Protein AF-A0A969GJS5-F1 (afdb_monomer_lite)

Foldseek 3Di:
DEEPPPDDDPDVVVCVVCVNVVVVDDDDYHNDPLVVLVVCVVVVEAEEEEDLDPPAAALVPDPLDDHYDYDFAAPPPTDDPSRCVSHPGYHYHDDDDDDSDDHRVVRVVVSVVSSVVNHDDDPPPPDDPDDDDDDDDDDDDDDDDDDDDDDDDDDDDDDDDDDDPDDDDDPPDQDKDKDFDCQPVQRKIKIKHALSHPCQLVVLVVQCVLQVLQPDLQRAQSCCSNPPLNQQVKIKMWMDHDPGTFWIWIWFWFAWDFDPDDPDGDIATETETEMDTNDPVDPFDDCVNQQVVCVSVVNHRYHYDYLPDDFAFDWDWDDDPQKTKTQDHLVVLVVVQVQCCQQAVDDSSNGHRSRCSGPSVRFLDWMFMDGPRDGFKIWTKGKGAAHPDDPDCCCVLQVRRIAIEGEDIGGDPVCPPVCVVLVSVLVSLVSCVVRSGQKYKYKDFPQAQVVQLSQQFAQQKKFQDKAFQPPVDDDLQPNDRGIITITIHRSQAPSRPDHDPGGDAAAVVVPPQAAEQDDQLPGGHLPDQGQKYWYWHQLHLSVCCVPPVPSSNSRSVSVSVVCVRAGHQDASHWMFRGKYDHVSIIITMTGGHDPVVSCNSSHGPVD

Structure (mmCIF, N/CA/C/O backbone):
data_AF-A0A969GJS5-F1
#
_entry.id   AF-A0A969GJS5-F1
#
loop_
_atom_site.group_PDB
_atom_site.id
_atom_site.type_symbol
_atom_site.label_atom_id
_atom_site.label_alt_id
_atom_site.label_comp_id
_atom_site.label_asym_id
_atom_site.label_entity_id
_atom_site.label_seq_id
_atom_site.pdbx_PDB_ins_code
_atom_site.Cartn_x
_atom_site.Cartn_y
_atom_site.Cartn_z
_atom_site.occupancy
_atom_site.B_iso_or_equiv
_atom_site.auth_seq_id
_atom_site.auth_comp_id
_atom_site.auth_asym_id
_atom_site.auth_atom_id
_atom_site.pdbx_PDB_model_num
ATOM 1 N N . ILE A 1 1 ? 12.113 32.708 6.832 1.00 86.69 1 ILE A N 1
ATOM 2 C CA . ILE A 1 1 ? 10.934 33.582 7.060 1.00 86.69 1 ILE A CA 1
ATOM 3 C C . ILE A 1 1 ? 9.956 33.329 5.920 1.00 86.69 1 ILE A C 1
ATOM 5 O O . ILE A 1 1 ? 10.401 33.331 4.779 1.00 86.69 1 ILE A O 1
ATOM 9 N N . ILE A 1 2 ? 8.679 33.061 6.202 1.00 88.62 2 ILE A N 1
ATOM 10 C CA . ILE A 1 2 ? 7.650 32.772 5.185 1.00 88.62 2 ILE A CA 1
ATOM 11 C C . ILE A 1 2 ? 6.368 33.583 5.458 1.00 88.62 2 ILE A C 1
ATOM 13 O O . ILE A 1 2 ? 6.022 33.774 6.625 1.00 88.62 2 ILE A O 1
ATOM 17 N N . PRO A 1 3 ? 5.645 34.082 4.437 1.00 82.00 3 PRO A N 1
ATOM 18 C CA . PRO A 1 3 ? 4.423 34.846 4.668 1.00 82.00 3 PRO A CA 1
ATOM 19 C C . PRO A 1 3 ? 3.249 33.951 5.101 1.00 82.00 3 PRO A C 1
ATOM 21 O O . PRO A 1 3 ? 3.135 32.813 4.664 1.00 82.00 3 PRO A O 1
ATOM 24 N N . SER A 1 4 ? 2.331 34.470 5.920 1.00 75.31 4 SER A N 1
ATOM 25 C CA . SER A 1 4 ? 1.159 33.723 6.417 1.00 75.31 4 SER A CA 1
ATOM 26 C C . SER A 1 4 ? 0.015 33.591 5.404 1.00 75.31 4 SER A C 1
ATOM 28 O O . SER A 1 4 ? -0.942 32.857 5.637 1.00 75.31 4 SER A O 1
ATOM 30 N N . ARG A 1 5 ? 0.084 34.306 4.273 1.00 69.19 5 ARG A N 1
ATOM 31 C CA . ARG A 1 5 ? -0.891 34.247 3.174 1.00 69.19 5 ARG A CA 1
ATOM 32 C C . ARG A 1 5 ? -0.167 33.994 1.859 1.00 69.19 5 ARG A C 1
ATOM 34 O O . ARG A 1 5 ? 0.860 34.618 1.608 1.00 69.19 5 ARG A O 1
ATOM 41 N N . ARG A 1 6 ? -0.767 33.174 0.985 1.00 62.84 6 ARG A N 1
ATOM 42 C CA . ARG A 1 6 ? -0.237 32.846 -0.357 1.00 62.84 6 ARG A CA 1
ATOM 43 C C . ARG A 1 6 ? 1.160 32.198 -0.328 1.00 62.84 6 ARG A C 1
ATOM 45 O O . ARG A 1 6 ? 1.934 32.377 -1.261 1.00 62.84 6 ARG A O 1
ATOM 52 N N . ALA A 1 7 ? 1.459 31.437 0.725 1.00 66.31 7 ALA A N 1
ATOM 53 C CA . ALA A 1 7 ? 2.639 30.583 0.827 1.00 66.31 7 ALA A CA 1
ATOM 54 C C . ALA A 1 7 ? 2.250 29.206 1.368 1.00 66.31 7 ALA A C 1
ATOM 56 O O . ALA A 1 7 ? 1.228 29.066 2.042 1.00 66.31 7 ALA A O 1
ATOM 57 N N . ALA A 1 8 ? 3.073 28.201 1.077 1.00 68.00 8 ALA A N 1
ATOM 58 C CA . ALA A 1 8 ? 2.946 26.894 1.702 1.00 68.00 8 ALA A CA 1
ATOM 59 C C . ALA A 1 8 ? 3.331 26.993 3.188 1.00 68.00 8 ALA A C 1
ATOM 61 O O . ALA A 1 8 ? 4.379 27.544 3.529 1.00 68.00 8 ALA A O 1
ATOM 62 N N . HIS A 1 9 ? 2.483 26.463 4.070 1.00 77.00 9 HIS A N 1
ATOM 63 C CA . HIS A 1 9 ? 2.833 26.277 5.478 1.00 77.00 9 HIS A CA 1
ATOM 64 C C . HIS A 1 9 ? 3.824 25.116 5.631 1.00 77.00 9 HIS A C 1
ATOM 66 O O . HIS A 1 9 ? 4.027 24.333 4.702 1.00 77.00 9 HIS A O 1
ATOM 72 N N . ILE A 1 10 ? 4.420 24.976 6.819 1.00 76.50 10 ILE A N 1
ATOM 73 C CA . ILE A 1 10 ? 5.172 23.765 7.162 1.00 76.50 10 ILE A CA 1
ATOM 74 C C . ILE A 1 10 ? 4.164 22.624 7.304 1.00 76.50 10 ILE A C 1
ATOM 76 O O . ILE A 1 10 ? 3.509 22.483 8.332 1.00 76.50 10 ILE A O 1
ATOM 80 N N . THR A 1 11 ? 3.994 21.860 6.232 1.00 78.75 11 THR A N 1
ATOM 81 C CA . THR A 1 11 ? 3.144 20.669 6.184 1.00 78.75 11 THR A CA 1
ATOM 82 C C . THR A 1 11 ? 4.004 19.407 6.277 1.00 78.75 11 THR A C 1
ATOM 84 O O . THR A 1 11 ? 5.219 19.474 6.061 1.00 78.75 11 THR A O 1
ATOM 87 N N . PRO A 1 12 ? 3.410 18.228 6.520 1.00 68.00 12 PRO A N 1
ATOM 88 C CA . PRO A 1 12 ? 4.128 16.959 6.418 1.00 68.00 12 PRO A CA 1
ATOM 89 C C . PRO A 1 12 ? 4.813 16.761 5.056 1.00 68.00 12 PRO A C 1
ATOM 91 O O . PRO A 1 12 ? 5.912 16.219 5.002 1.00 68.00 12 PRO A O 1
ATOM 94 N N . ALA A 1 13 ? 4.236 17.281 3.964 1.00 62.41 13 ALA A N 1
ATOM 95 C CA . ALA A 1 13 ? 4.875 17.281 2.646 1.00 62.41 13 ALA A CA 1
ATOM 96 C C . ALA A 1 13 ? 6.164 18.121 2.617 1.00 62.41 13 ALA A C 1
ATOM 98 O O . ALA A 1 13 ? 7.160 17.675 2.055 1.00 62.41 13 ALA A O 1
ATOM 99 N N . VAL A 1 14 ? 6.177 19.294 3.264 1.00 74.00 14 VAL A N 1
ATOM 100 C CA . VAL A 1 14 ? 7.395 20.105 3.440 1.00 74.00 14 VAL A CA 1
ATOM 101 C C . VAL A 1 14 ? 8.403 19.381 4.334 1.00 74.00 14 VAL A C 1
ATOM 103 O O . VAL A 1 14 ? 9.586 19.362 4.010 1.00 74.00 14 VAL A O 1
ATOM 106 N N . SER A 1 15 ? 7.954 18.729 5.412 1.00 73.44 15 SER A N 1
ATOM 107 C CA . SER A 1 15 ? 8.831 17.943 6.293 1.00 73.44 15 SER A CA 1
ATOM 108 C C . SER A 1 15 ? 9.490 16.774 5.546 1.00 73.44 15 SER A C 1
ATOM 110 O O . SER A 1 15 ? 10.717 16.648 5.562 1.00 73.44 15 SER A O 1
ATOM 112 N N . ASN A 1 16 ? 8.712 16.010 4.774 1.00 62.38 16 ASN A N 1
ATOM 113 C CA . ASN A 1 16 ? 9.202 14.910 3.944 1.00 62.38 16 ASN A CA 1
ATOM 114 C C . ASN A 1 16 ? 10.132 15.396 2.818 1.00 62.38 16 ASN A C 1
ATOM 116 O O . ASN A 1 16 ? 11.232 14.873 2.662 1.00 62.38 16 ASN A O 1
ATOM 120 N N . ALA A 1 17 ? 9.736 16.440 2.079 1.00 65.94 17 ALA A N 1
ATOM 121 C CA . ALA A 1 17 ? 10.561 17.037 1.025 1.00 65.94 17 ALA A CA 1
ATOM 122 C C . ALA A 1 17 ? 11.869 17.637 1.569 1.00 65.94 17 ALA A C 1
ATOM 124 O O . ALA A 1 17 ? 12.875 17.664 0.867 1.00 65.94 17 ALA A O 1
ATOM 125 N N . SER A 1 18 ? 11.876 18.085 2.829 1.00 70.56 18 SER A N 1
ATOM 126 C CA . SER A 1 18 ? 13.068 18.613 3.497 1.00 70.56 18 SER A CA 1
ATOM 127 C C . SER A 1 18 ? 14.029 17.534 4.008 1.00 70.56 18 SER A C 1
ATOM 129 O O . SER A 1 18 ? 15.086 17.882 4.531 1.00 70.56 18 SER A O 1
ATOM 131 N N . ALA A 1 19 ? 13.672 16.246 3.911 1.00 74.25 19 ALA A N 1
ATOM 132 C CA . ALA A 1 19 ? 14.436 15.129 4.476 1.00 74.25 19 ALA A CA 1
ATOM 133 C C . ALA A 1 19 ? 14.822 15.344 5.960 1.00 74.25 19 ALA A C 1
ATOM 135 O O . ALA A 1 19 ? 15.916 14.979 6.392 1.00 74.25 19 ALA A O 1
ATOM 136 N N . GLY A 1 20 ? 13.929 15.971 6.738 1.00 70.06 20 GLY A N 1
ATOM 137 C CA . GLY A 1 20 ? 14.142 16.298 8.153 1.00 70.06 20 GLY A CA 1
ATOM 138 C C . GLY A 1 20 ? 14.874 17.618 8.423 1.00 70.06 20 GLY A C 1
ATOM 139 O O . GLY A 1 20 ? 15.024 17.995 9.582 1.00 70.06 20 GLY A O 1
ATOM 140 N N . ALA A 1 21 ? 15.295 18.369 7.397 1.00 71.88 21 ALA A N 1
ATOM 141 C CA . ALA A 1 21 ? 15.958 19.661 7.592 1.00 71.88 21 ALA A CA 1
ATOM 142 C C . ALA A 1 21 ? 15.060 20.691 8.299 1.00 71.88 21 ALA A C 1
ATOM 144 O O . ALA A 1 21 ? 15.570 21.542 9.026 1.00 71.88 21 ALA A O 1
ATOM 145 N N . VAL A 1 22 ? 13.734 20.603 8.134 1.00 82.25 22 VAL A N 1
ATOM 146 C CA . VAL A 1 22 ? 12.790 21.529 8.780 1.00 82.25 22 VAL A CA 1
ATOM 147 C C . VAL A 1 22 ? 12.840 21.474 10.313 1.00 82.25 22 VAL A C 1
ATOM 149 O O . VAL A 1 22 ? 12.631 22.499 10.951 1.00 82.25 22 VAL A O 1
ATOM 152 N N . GLU A 1 23 ? 13.214 20.332 10.900 1.00 77.81 23 GLU A N 1
ATOM 153 C CA . GLU A 1 23 ? 13.350 20.148 12.357 1.00 77.81 23 GLU A CA 1
ATOM 154 C C . GLU A 1 23 ? 14.578 20.869 12.940 1.00 77.81 23 GLU A C 1
ATOM 156 O O . GLU A 1 23 ? 14.708 21.052 14.150 1.00 77.81 23 GLU A O 1
ATOM 161 N N . HIS A 1 24 ? 15.504 21.279 12.072 1.00 77.69 24 HIS A N 1
ATOM 162 C CA . HIS A 1 24 ? 16.757 21.936 12.437 1.00 77.69 24 HIS A CA 1
ATOM 163 C C . HIS A 1 24 ? 16.805 23.407 12.003 1.00 77.69 24 HIS A C 1
ATOM 165 O O . HIS A 1 24 ? 17.792 24.095 12.269 1.00 77.69 24 HIS A O 1
ATOM 171 N N . LEU A 1 25 ? 15.758 23.897 11.331 1.00 81.00 25 LEU A N 1
ATOM 172 C CA . LEU A 1 25 ? 15.673 25.259 10.818 1.00 81.00 25 LEU A CA 1
ATOM 173 C C . LEU A 1 25 ? 14.728 26.108 11.669 1.00 81.00 25 LEU A C 1
ATOM 175 O O . LEU A 1 25 ? 13.612 25.711 11.992 1.00 81.00 25 LEU A O 1
ATOM 179 N N . LEU A 1 26 ? 15.149 27.336 11.968 1.00 83.81 26 LEU A N 1
ATOM 180 C CA . LEU A 1 26 ? 14.273 28.331 12.580 1.00 83.81 26 LEU A CA 1
ATOM 181 C C . LEU A 1 26 ? 13.373 28.938 11.499 1.00 83.81 26 LEU A C 1
ATOM 183 O O . LEU A 1 26 ? 13.816 29.736 10.668 1.00 83.81 26 LEU A O 1
ATOM 187 N N . VAL A 1 27 ? 12.096 28.556 11.500 1.00 83.06 27 VAL A N 1
ATOM 188 C CA . VAL A 1 27 ? 11.111 29.040 10.527 1.00 83.06 27 VAL A CA 1
ATOM 189 C C . VAL A 1 27 ? 10.112 29.978 11.202 1.00 83.06 27 VAL A C 1
ATOM 191 O O . VAL A 1 27 ? 9.304 29.559 12.024 1.00 83.06 27 VAL A O 1
ATOM 194 N N . ALA A 1 28 ? 10.134 31.254 10.812 1.00 84.25 28 ALA A N 1
ATOM 195 C CA . ALA A 1 28 ? 9.165 32.257 11.254 1.00 84.25 28 ALA A CA 1
ATOM 196 C C . ALA A 1 28 ? 8.075 32.490 10.194 1.00 84.25 28 ALA A C 1
ATOM 198 O O . ALA A 1 28 ? 8.399 32.748 9.027 1.00 84.25 28 ALA A O 1
ATOM 199 N N . GLN A 1 29 ? 6.804 32.426 10.607 1.00 83.06 29 GLN A N 1
ATOM 200 C CA . GLN A 1 29 ? 5.646 32.823 9.799 1.00 83.06 29 GLN A CA 1
ATOM 201 C C . GLN A 1 29 ? 5.273 34.278 10.090 1.00 83.06 29 GLN A C 1
ATOM 203 O O . GLN A 1 29 ? 5.045 34.639 11.241 1.00 83.06 29 GLN A O 1
ATOM 208 N N . VAL A 1 30 ? 5.186 35.105 9.048 1.00 82.75 30 VAL A N 1
ATOM 209 C CA . VAL A 1 30 ? 5.022 36.561 9.178 1.00 82.75 30 VAL A CA 1
ATOM 210 C C . VAL A 1 30 ? 3.821 37.068 8.393 1.00 82.75 30 VAL A C 1
ATOM 212 O O . VAL A 1 30 ? 3.521 36.599 7.297 1.00 82.75 30 VAL A O 1
ATOM 215 N N . THR A 1 31 ? 3.112 38.059 8.926 1.00 80.38 31 THR A N 1
ATOM 216 C CA . THR A 1 31 ? 1.890 38.572 8.283 1.00 80.38 31 THR A CA 1
ATOM 217 C C . THR A 1 31 ? 2.181 39.394 7.028 1.00 80.38 31 THR A C 1
ATOM 219 O O . THR A 1 31 ? 1.381 39.397 6.093 1.00 80.38 31 THR A O 1
ATOM 222 N N . ASN A 1 32 ? 3.316 40.098 6.986 1.00 84.56 32 ASN A N 1
ATOM 223 C CA . ASN A 1 32 ? 3.691 40.942 5.857 1.00 84.56 32 ASN A CA 1
ATOM 224 C C . ASN A 1 32 ? 5.205 40.919 5.637 1.00 84.56 32 ASN A C 1
ATOM 226 O O . ASN A 1 32 ? 5.934 41.636 6.312 1.00 84.56 32 ASN A O 1
ATOM 230 N N . ILE A 1 33 ? 5.651 40.161 4.632 1.00 88.38 33 ILE A N 1
ATOM 231 C CA . ILE A 1 33 ? 7.073 40.006 4.299 1.00 88.38 33 ILE A CA 1
ATOM 232 C C . ILE A 1 33 ? 7.786 41.343 4.047 1.00 88.38 33 ILE A C 1
ATOM 234 O O . ILE A 1 33 ? 8.951 41.492 4.384 1.00 88.38 33 ILE A O 1
ATOM 238 N N . ASN A 1 34 ? 7.083 42.345 3.511 1.00 91.75 34 ASN A N 1
ATOM 239 C CA . ASN A 1 34 ? 7.681 43.642 3.206 1.00 91.75 34 ASN A CA 1
ATOM 240 C C . ASN A 1 34 ? 7.955 44.473 4.460 1.00 91.75 34 ASN A C 1
ATOM 242 O O . ASN A 1 34 ? 8.813 45.344 4.404 1.00 91.75 34 ASN A O 1
ATOM 246 N N . ARG A 1 35 ? 7.224 44.247 5.558 1.00 89.69 35 ARG A N 1
ATOM 247 C CA . ARG A 1 35 ? 7.515 44.895 6.843 1.00 89.69 35 ARG A CA 1
ATOM 248 C C . ARG A 1 35 ? 8.730 44.243 7.497 1.00 89.69 35 ARG A C 1
ATOM 250 O O . ARG A 1 35 ? 9.627 44.945 7.930 1.00 89.69 35 ARG A O 1
ATOM 257 N N . GLU A 1 36 ? 8.796 42.916 7.470 1.00 90.06 36 GLU A N 1
ATOM 258 C CA . GLU A 1 36 ? 9.937 42.171 8.018 1.00 90.06 36 GLU A CA 1
ATOM 259 C C . GLU A 1 36 ? 11.242 42.498 7.286 1.00 90.06 36 GLU A C 1
ATOM 261 O O . GLU A 1 36 ? 12.300 42.548 7.896 1.00 90.06 36 GLU A O 1
ATOM 266 N N . ILE A 1 37 ? 11.178 42.772 5.979 1.00 90.62 37 ILE A N 1
ATOM 267 C CA . ILE A 1 37 ? 12.328 43.277 5.221 1.00 90.62 37 ILE A CA 1
ATOM 268 C C . ILE A 1 37 ? 12.828 44.618 5.785 1.00 90.62 37 ILE A C 1
ATOM 270 O O . ILE A 1 37 ? 14.036 44.801 5.901 1.00 90.62 37 ILE A O 1
ATOM 274 N N . ASP A 1 38 ? 11.938 45.542 6.162 1.00 90.06 38 ASP A N 1
ATOM 275 C CA . ASP A 1 38 ? 12.352 46.821 6.761 1.00 90.06 38 ASP A CA 1
ATOM 276 C C . ASP A 1 38 ? 12.961 46.618 8.160 1.00 90.06 38 ASP A C 1
ATOM 278 O O . ASP A 1 38 ? 13.924 47.295 8.527 1.00 90.06 38 ASP A O 1
ATOM 282 N N . GLU A 1 39 ? 12.419 45.674 8.933 1.00 85.06 39 GLU A N 1
ATOM 283 C CA . GLU A 1 39 ? 12.927 45.315 10.263 1.00 85.06 39 GLU A CA 1
ATOM 284 C C . GLU A 1 39 ? 14.335 44.707 10.165 1.00 85.06 39 GLU A C 1
ATOM 286 O O . GLU A 1 39 ? 15.257 45.194 10.814 1.00 85.06 39 GLU A O 1
ATOM 291 N N . LEU A 1 40 ? 14.548 43.753 9.252 1.00 87.62 40 LEU A N 1
ATOM 292 C CA . LEU A 1 40 ? 15.868 43.171 8.978 1.00 87.62 40 LEU A CA 1
ATOM 293 C C . LEU A 1 40 ? 16.903 44.229 8.572 1.00 87.62 40 LEU A C 1
ATOM 295 O O . LEU A 1 40 ? 18.038 44.202 9.048 1.00 87.62 40 LEU A O 1
ATOM 299 N N . LYS A 1 41 ? 16.516 45.197 7.735 1.00 85.06 41 LYS A N 1
ATOM 300 C CA . LYS A 1 41 ? 17.393 46.322 7.379 1.00 85.06 41 LYS A CA 1
ATOM 301 C C . LYS A 1 41 ? 17.730 47.210 8.573 1.00 85.06 41 LYS A C 1
ATOM 303 O O . LYS A 1 41 ? 18.866 47.666 8.684 1.00 85.06 41 LYS A O 1
ATOM 308 N N . SER A 1 42 ? 16.769 47.445 9.466 1.00 85.31 42 SER A N 1
ATOM 309 C CA . SER A 1 42 ? 16.995 48.210 10.702 1.00 85.31 42 SER A CA 1
ATOM 310 C C . SER A 1 42 ? 18.008 47.514 11.623 1.00 85.31 42 SER A C 1
ATOM 312 O O . SER A 1 42 ? 18.746 48.186 12.342 1.00 85.31 42 SER A O 1
ATOM 314 N N . ASP A 1 43 ? 18.115 46.187 11.515 1.00 82.44 43 ASP A N 1
ATOM 315 C CA . ASP A 1 43 ? 19.095 45.349 12.212 1.00 82.44 43 ASP A CA 1
ATOM 316 C C . ASP A 1 43 ? 20.424 45.177 11.441 1.00 82.44 43 ASP A C 1
ATOM 318 O O . ASP A 1 43 ? 21.247 44.328 11.786 1.00 82.44 43 ASP A O 1
ATOM 322 N N . ASN A 1 44 ? 20.681 46.006 10.421 1.00 86.31 44 ASN A N 1
ATOM 323 C CA . ASN A 1 44 ? 21.867 45.956 9.555 1.00 86.31 44 ASN A CA 1
ATOM 324 C C . ASN A 1 44 ? 22.025 44.644 8.754 1.00 86.31 44 ASN A C 1
ATOM 326 O O . ASN A 1 44 ? 23.149 44.229 8.459 1.00 86.31 44 ASN A O 1
ATOM 330 N N . VAL A 1 45 ? 20.918 43.992 8.380 1.00 87.44 45 VAL A N 1
ATOM 331 C CA . VAL A 1 45 ? 20.918 42.844 7.459 1.00 87.44 45 VAL A CA 1
ATOM 332 C C . VAL A 1 45 ? 20.644 43.322 6.032 1.00 87.44 45 VAL A C 1
ATOM 334 O O . VAL A 1 45 ? 19.621 43.952 5.765 1.00 87.44 45 VAL A O 1
ATOM 337 N N . TRP A 1 46 ? 21.538 42.985 5.103 1.00 87.44 46 TRP A N 1
ATOM 338 C CA . TRP A 1 46 ? 21.389 43.293 3.679 1.00 87.44 46 TRP A CA 1
ATOM 339 C C . TRP A 1 46 ? 20.402 42.346 3.000 1.00 87.44 46 TRP A C 1
ATOM 341 O O . TRP A 1 46 ? 20.367 41.157 3.308 1.00 87.44 46 TRP A O 1
ATOM 351 N N . ILE A 1 47 ? 19.621 42.844 2.044 1.00 95.06 47 ILE A N 1
ATOM 352 C CA . ILE A 1 47 ? 18.553 42.084 1.388 1.00 95.06 47 ILE A CA 1
ATOM 353 C C . ILE A 1 47 ? 18.889 41.858 -0.090 1.00 95.06 47 ILE A C 1
ATOM 355 O O . ILE A 1 47 ? 18.809 42.783 -0.900 1.00 95.06 47 ILE A O 1
ATOM 359 N N . ALA A 1 48 ? 19.208 40.613 -0.453 1.00 93.69 48 ALA A N 1
ATOM 360 C CA . ALA A 1 48 ? 19.462 40.197 -1.833 1.00 93.69 48 ALA A CA 1
ATOM 361 C C . ALA A 1 48 ? 18.225 39.526 -2.445 1.00 93.69 48 ALA A C 1
ATOM 363 O O . ALA A 1 48 ? 17.751 38.508 -1.938 1.00 93.69 48 ALA A O 1
ATOM 364 N N . GLY A 1 49 ? 17.719 40.057 -3.558 1.00 94.75 49 GLY A N 1
ATOM 365 C CA . GLY A 1 49 ? 16.605 39.462 -4.302 1.00 94.75 49 GLY A CA 1
ATOM 366 C C . GLY A 1 49 ? 17.074 38.615 -5.482 1.00 94.75 49 GLY A C 1
ATOM 367 O O . GLY A 1 49 ? 17.880 39.081 -6.284 1.00 94.75 49 GLY A O 1
ATOM 368 N N . LEU A 1 50 ? 16.549 37.394 -5.623 1.00 93.56 50 LEU A N 1
ATOM 369 C CA . LEU A 1 50 ? 16.808 36.560 -6.797 1.00 93.56 50 LEU A CA 1
ATOM 370 C C . LEU A 1 50 ? 15.882 36.956 -7.955 1.00 93.56 50 LEU A C 1
ATOM 372 O O . LEU A 1 50 ? 14.664 36.790 -7.861 1.00 93.56 50 LEU A O 1
ATOM 376 N N . ASP A 1 51 ? 16.459 37.463 -9.042 1.00 91.00 51 ASP A N 1
ATOM 377 C CA . ASP A 1 51 ? 15.729 37.974 -10.205 1.00 91.00 51 ASP A CA 1
ATOM 378 C C . ASP A 1 51 ? 16.349 37.429 -11.503 1.00 91.00 51 ASP A C 1
ATOM 380 O O . ASP A 1 51 ? 17.568 37.384 -11.653 1.00 91.00 51 ASP A O 1
ATOM 384 N N . GLY A 1 52 ? 15.509 36.957 -12.428 1.00 84.75 52 GLY A N 1
ATOM 385 C CA . GLY A 1 52 ? 15.945 36.359 -13.693 1.00 84.75 52 GLY A CA 1
ATOM 386 C C . GLY A 1 52 ? 16.249 37.372 -14.800 1.00 84.75 52 GLY A C 1
ATOM 387 O O . GLY A 1 52 ? 16.719 36.975 -15.865 1.00 84.75 52 GLY A O 1
ATOM 388 N N . ALA A 1 53 ? 15.982 38.663 -14.580 1.00 84.62 53 ALA A N 1
ATOM 389 C CA . ALA A 1 53 ? 16.094 39.673 -15.619 1.00 84.62 53 ALA A CA 1
ATOM 390 C C . ALA A 1 53 ? 17.550 39.812 -16.120 1.00 84.62 53 ALA A C 1
ATOM 392 O O . ALA A 1 53 ? 18.474 39.868 -15.297 1.00 84.62 53 ALA A O 1
ATOM 393 N N . PRO A 1 54 ? 17.796 39.857 -17.446 1.00 79.94 54 PRO A N 1
ATOM 394 C CA . PRO A 1 54 ? 19.147 39.871 -18.019 1.00 79.94 54 PRO A CA 1
ATOM 395 C C . PRO A 1 54 ? 20.046 41.017 -17.534 1.00 79.94 54 PRO A C 1
ATOM 397 O O . PRO A 1 54 ? 21.266 40.853 -17.484 1.00 79.94 54 PRO A O 1
ATOM 400 N N . GLU A 1 55 ? 19.450 42.155 -17.178 1.00 83.12 55 GLU A N 1
ATOM 401 C CA . GLU A 1 55 ? 20.113 43.345 -16.640 1.00 83.12 55 GLU A CA 1
ATOM 402 C C . GLU A 1 55 ? 20.584 43.194 -15.185 1.00 83.12 55 GLU A C 1
ATOM 404 O O . GLU A 1 55 ? 21.370 44.009 -14.703 1.00 83.12 55 GLU A O 1
ATOM 409 N N . THR A 1 56 ? 20.131 42.151 -14.487 1.00 89.25 56 THR A N 1
ATOM 410 C CA . THR A 1 56 ? 20.520 41.873 -13.104 1.00 89.25 56 THR A CA 1
ATOM 411 C C . THR A 1 56 ? 21.965 41.349 -13.048 1.00 89.25 56 THR A C 1
ATOM 413 O O . THR A 1 56 ? 22.345 40.485 -13.852 1.00 89.25 56 THR A O 1
ATOM 416 N N . PRO A 1 57 ? 22.804 41.819 -12.105 1.00 87.62 57 PRO A N 1
ATOM 417 C CA . PRO A 1 57 ? 24.162 41.312 -11.938 1.00 87.62 57 PRO A CA 1
ATOM 418 C C . PRO A 1 57 ? 24.184 39.795 -11.675 1.00 87.62 57 PRO A C 1
ATOM 420 O O . PRO A 1 57 ? 23.405 39.300 -10.852 1.00 87.62 57 PRO A O 1
ATOM 423 N N . PRO A 1 58 ? 25.064 39.023 -12.341 1.00 91.00 58 PRO A N 1
ATOM 424 C CA . PRO A 1 58 ? 25.307 37.630 -11.985 1.00 91.00 58 PRO A CA 1
ATOM 425 C C . PRO A 1 58 ? 25.730 37.501 -10.521 1.00 91.00 58 PRO A C 1
ATOM 427 O O . PRO A 1 58 ? 26.498 38.321 -10.021 1.00 91.00 58 PRO A O 1
ATOM 430 N N . ILE A 1 59 ? 25.289 36.435 -9.856 1.00 92.06 59 ILE A N 1
ATOM 431 C CA . ILE A 1 59 ? 25.584 36.167 -8.441 1.00 92.06 59 ILE A CA 1
ATOM 432 C C . ILE A 1 59 ? 27.088 36.197 -8.114 1.00 92.06 59 ILE A C 1
ATOM 434 O O . ILE A 1 59 ? 27.468 36.566 -7.011 1.00 92.06 59 ILE A O 1
ATOM 438 N N . GLN A 1 60 ? 27.952 35.872 -9.080 1.00 87.44 60 GLN A N 1
ATOM 439 C CA . GLN A 1 60 ? 29.412 35.890 -8.933 1.00 87.44 60 GLN A CA 1
ATOM 440 C C . GLN A 1 60 ? 30.008 37.303 -8.823 1.00 87.44 60 GLN A C 1
ATOM 442 O O . GLN A 1 60 ? 31.167 37.444 -8.449 1.00 87.44 60 GLN A O 1
ATOM 447 N N . GLN A 1 61 ? 29.254 38.333 -9.210 1.00 85.56 61 GLN A N 1
ATOM 448 C CA . GLN A 1 61 ? 29.688 39.73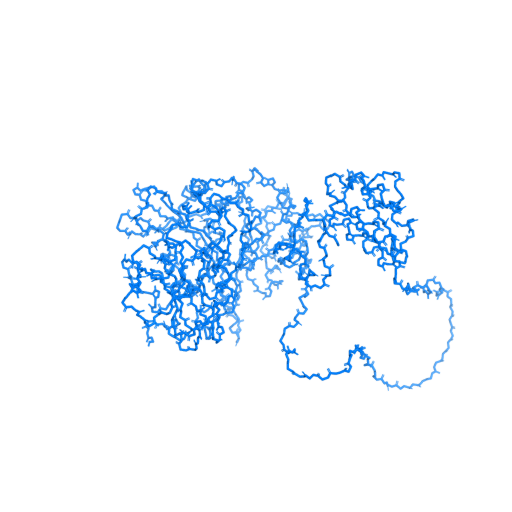4 -9.222 1.00 85.56 61 GLN A CA 1
ATOM 449 C C . GLN A 1 61 ? 29.121 40.535 -8.042 1.00 85.56 61 GLN A C 1
ATOM 451 O O . GLN A 1 61 ? 29.458 41.707 -7.890 1.00 85.56 61 GLN A O 1
ATOM 456 N N . ALA A 1 62 ? 28.253 39.927 -7.231 1.00 84.88 62 ALA A N 1
ATOM 457 C CA . ALA A 1 62 ? 27.664 40.558 -6.060 1.00 84.88 62 ALA A CA 1
ATOM 458 C C . ALA A 1 62 ? 28.533 40.332 -4.815 1.00 84.88 62 ALA A C 1
ATOM 460 O O . ALA A 1 62 ? 29.114 39.260 -4.641 1.00 84.88 62 ALA A O 1
ATOM 461 N N . ASP A 1 63 ? 28.587 41.327 -3.929 1.00 83.81 63 ASP A N 1
ATOM 462 C CA . ASP A 1 63 ? 29.136 41.137 -2.588 1.00 83.81 63 ASP A CA 1
ATOM 463 C C . ASP A 1 63 ? 28.104 40.398 -1.730 1.00 83.81 63 ASP A C 1
ATOM 465 O O . ASP A 1 63 ? 27.013 40.897 -1.459 1.00 83.81 63 ASP A O 1
ATOM 469 N N . LEU A 1 64 ? 28.448 39.168 -1.355 1.00 85.50 64 LEU A N 1
ATOM 470 C CA . LEU A 1 64 ? 27.610 38.274 -0.555 1.00 85.50 64 LEU A CA 1
ATOM 471 C C . LEU A 1 64 ? 28.210 38.048 0.840 1.00 85.50 64 LEU A C 1
ATOM 473 O O . LEU A 1 64 ? 27.939 37.025 1.471 1.00 85.50 64 LEU A O 1
ATOM 477 N N . SER A 1 65 ? 29.096 38.941 1.286 1.00 77.75 65 SER A N 1
ATOM 478 C CA . SER A 1 65 ? 29.718 38.882 2.606 1.00 77.75 65 SER A CA 1
ATOM 479 C C . SER A 1 65 ? 28.868 39.587 3.674 1.00 77.75 65 SER A C 1
ATOM 481 O O . SER A 1 65 ? 28.036 40.442 3.383 1.00 77.75 65 SER A O 1
ATOM 483 N N . GLY A 1 66 ? 29.068 39.218 4.943 1.00 79.50 66 GLY A N 1
ATOM 484 C CA . GLY A 1 66 ? 28.362 39.837 6.070 1.00 79.50 66 GLY A CA 1
ATOM 485 C C . GLY A 1 66 ? 26.944 39.300 6.312 1.00 79.50 66 GLY A C 1
ATOM 486 O O . GLY A 1 66 ? 26.594 38.194 5.902 1.00 79.50 66 GLY A O 1
ATOM 487 N N . ALA A 1 67 ? 26.146 40.059 7.069 1.00 83.50 67 ALA A N 1
ATOM 488 C CA . ALA A 1 67 ? 24.781 39.682 7.427 1.00 83.50 67 ALA A CA 1
ATOM 489 C C . ALA A 1 67 ? 23.840 39.902 6.234 1.00 83.50 67 ALA A C 1
ATOM 491 O O . ALA A 1 67 ? 23.593 41.039 5.835 1.00 83.50 67 ALA A O 1
ATOM 492 N N . LEU A 1 68 ? 23.318 38.807 5.677 1.00 88.69 68 LEU A N 1
ATOM 493 C CA . LEU A 1 68 ? 22.566 38.803 4.425 1.00 88.69 68 LEU A CA 1
ATOM 494 C C . LEU A 1 68 ? 21.280 37.974 4.547 1.00 88.69 68 LEU A C 1
ATOM 496 O O . LEU A 1 68 ? 21.299 36.850 5.053 1.00 88.69 68 LEU A O 1
ATOM 500 N N . ALA A 1 69 ? 20.179 38.495 4.012 1.00 93.06 69 ALA A N 1
ATOM 501 C CA . ALA A 1 69 ? 18.932 37.779 3.789 1.00 93.06 69 ALA A CA 1
ATOM 502 C C . ALA A 1 69 ? 18.681 37.618 2.283 1.00 93.06 69 ALA A C 1
ATOM 504 O O . ALA A 1 69 ? 18.609 38.593 1.536 1.00 93.06 69 ALA A O 1
ATOM 505 N N . LEU A 1 70 ? 18.519 36.369 1.845 1.00 95.00 70 LEU A N 1
ATOM 506 C CA . LEU A 1 70 ? 18.163 36.028 0.470 1.00 95.00 70 LEU A CA 1
ATOM 507 C C . LEU A 1 70 ? 16.639 35.945 0.319 1.00 95.00 70 LEU A C 1
ATOM 509 O O . LEU A 1 70 ? 15.974 35.233 1.075 1.00 95.00 70 LEU A O 1
ATOM 513 N N . VAL A 1 71 ? 16.096 36.609 -0.700 1.00 94.75 71 VAL A N 1
ATOM 514 C CA . VAL A 1 71 ? 14.676 36.559 -1.055 1.00 94.75 71 VAL A CA 1
ATOM 515 C C . VAL A 1 71 ? 14.493 35.775 -2.350 1.00 94.75 71 VAL A C 1
ATOM 517 O O . VAL A 1 71 ? 15.011 36.151 -3.401 1.00 94.75 71 VAL A O 1
ATOM 520 N N . VAL A 1 72 ? 13.714 34.695 -2.273 1.00 93.06 72 VAL A N 1
ATOM 521 C CA . VAL A 1 72 ? 13.361 33.847 -3.418 1.00 93.06 72 VAL A CA 1
ATOM 522 C C . VAL A 1 72 ? 11.893 34.071 -3.770 1.00 93.06 72 VAL A C 1
ATOM 524 O O . VAL A 1 72 ? 11.017 34.004 -2.906 1.00 93.06 72 VAL A O 1
ATOM 527 N N . GLY A 1 73 ? 11.635 34.379 -5.039 1.00 87.50 73 GLY A N 1
ATOM 528 C CA . GLY A 1 73 ? 10.292 34.592 -5.568 1.00 87.50 73 GLY A CA 1
ATOM 529 C C . GLY A 1 73 ? 9.528 33.295 -5.842 1.00 87.50 73 GLY A C 1
ATOM 530 O O . GLY A 1 73 ? 10.075 32.197 -5.796 1.00 87.50 73 GLY A O 1
ATOM 531 N N . SER A 1 74 ? 8.243 33.431 -6.168 1.00 82.06 74 SER A N 1
ATOM 532 C CA . SER A 1 74 ? 7.433 32.311 -6.665 1.00 82.06 74 SER A CA 1
ATOM 533 C C . SER A 1 74 ? 7.914 31.857 -8.047 1.00 82.06 74 SER A C 1
ATOM 535 O O . SER A 1 74 ? 8.284 32.710 -8.849 1.00 82.06 74 SER A O 1
ATOM 537 N N . GLU A 1 75 ? 7.804 30.567 -8.370 1.00 73.69 75 GLU A N 1
ATOM 538 C CA . GLU A 1 75 ? 8.261 29.998 -9.655 1.00 73.69 75 GLU A CA 1
ATOM 539 C C . GLU A 1 75 ? 7.663 30.666 -10.900 1.00 73.69 75 GLU A C 1
ATOM 541 O O . GLU A 1 75 ? 8.343 30.780 -11.911 1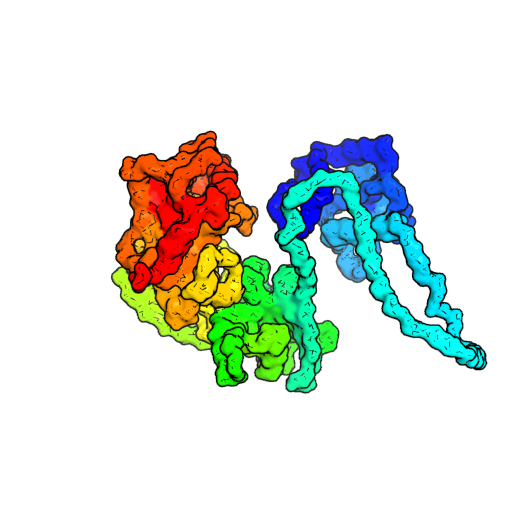.00 73.69 75 GLU A O 1
ATOM 546 N N . GLY A 1 76 ? 6.415 31.141 -10.825 1.00 75.31 76 GLY A N 1
ATOM 547 C CA . GLY A 1 76 ? 5.760 31.839 -11.935 1.00 75.31 76 GLY A CA 1
ATOM 548 C C . GLY A 1 76 ? 6.017 33.346 -11.931 1.00 75.31 76 GLY A C 1
ATOM 549 O O . GLY A 1 76 ? 6.692 33.879 -12.802 1.00 75.31 76 GLY A O 1
ATOM 550 N N . SER A 1 77 ? 5.462 34.059 -10.945 1.00 75.44 77 SER A N 1
ATOM 551 C CA . SER A 1 77 ? 5.502 35.531 -10.912 1.00 75.44 77 SER A CA 1
ATOM 552 C C . SER A 1 77 ? 6.815 36.137 -10.402 1.00 75.44 77 SER A C 1
ATOM 554 O O . SER A 1 77 ? 6.923 37.359 -10.337 1.00 75.44 77 SER A O 1
ATOM 556 N N . GLY A 1 78 ? 7.795 35.318 -10.008 1.00 85.31 78 GLY A N 1
ATOM 557 C CA . GLY A 1 78 ? 9.051 35.795 -9.434 1.00 85.31 78 GLY A CA 1
ATOM 558 C C . GLY A 1 78 ? 8.854 36.577 -8.131 1.00 85.31 78 GLY A C 1
ATOM 559 O O . GLY A 1 78 ? 8.003 36.236 -7.299 1.00 85.31 78 GLY A O 1
ATOM 560 N N . LEU A 1 79 ? 9.675 37.609 -7.926 1.00 88.31 79 LEU A N 1
ATOM 561 C CA . LEU A 1 79 ? 9.539 38.541 -6.806 1.00 88.31 79 LEU A CA 1
ATOM 562 C C . LEU A 1 79 ? 8.331 39.458 -7.022 1.00 88.31 79 LEU A C 1
ATOM 564 O O . LEU A 1 79 ? 8.146 40.028 -8.096 1.00 88.31 79 LEU A O 1
ATOM 568 N N . SER A 1 80 ? 7.534 39.678 -5.972 1.00 88.44 80 SER A N 1
ATOM 569 C CA . SER A 1 80 ? 6.488 40.702 -6.040 1.00 88.44 80 SER A CA 1
ATOM 570 C C . SER A 1 80 ? 7.120 42.083 -6.248 1.00 88.44 80 SER A C 1
ATOM 572 O O . SER A 1 80 ? 8.183 42.357 -5.690 1.00 88.44 80 SER A O 1
ATOM 574 N N . ARG A 1 81 ? 6.455 42.977 -6.994 1.00 89.69 81 ARG A N 1
ATOM 575 C CA . ARG A 1 81 ? 6.969 44.329 -7.287 1.00 89.69 81 ARG A CA 1
ATOM 576 C C . ARG A 1 81 ? 7.472 45.058 -6.035 1.00 89.69 81 ARG A C 1
ATOM 578 O O . ARG A 1 81 ? 8.592 45.549 -6.020 1.00 89.69 81 ARG A O 1
ATOM 585 N N . LEU A 1 82 ? 6.667 45.062 -4.972 1.00 90.25 82 LEU A N 1
ATOM 586 C CA . LEU A 1 82 ? 7.002 45.739 -3.716 1.00 90.25 82 LEU A CA 1
ATOM 587 C C . LEU A 1 82 ? 8.181 45.075 -2.986 1.00 90.25 82 LEU A C 1
ATOM 589 O O . LEU A 1 82 ? 8.986 45.757 -2.367 1.00 90.25 82 LEU A O 1
ATOM 593 N N . THR A 1 83 ? 8.301 43.749 -3.070 1.00 91.38 83 THR A N 1
ATOM 594 C CA . THR A 1 83 ? 9.431 43.011 -2.486 1.00 91.38 83 THR A CA 1
ATOM 595 C C . THR A 1 83 ? 10.721 43.278 -3.257 1.00 91.38 83 THR A C 1
ATOM 597 O O . THR A 1 83 ? 11.762 43.486 -2.642 1.00 91.38 83 THR A O 1
ATOM 600 N N . ARG A 1 84 ? 10.646 43.343 -4.592 1.00 93.06 84 ARG A N 1
ATOM 601 C CA . ARG A 1 84 ? 11.769 43.690 -5.471 1.00 93.06 84 ARG A CA 1
ATOM 602 C C . ARG A 1 84 ? 12.284 45.103 -5.198 1.00 93.06 84 ARG A C 1
ATOM 604 O O . ARG A 1 84 ? 13.482 45.280 -5.037 1.00 93.06 84 ARG A O 1
ATOM 611 N N . GLU A 1 85 ? 11.384 46.083 -5.088 1.00 92.88 85 GLU A N 1
ATOM 612 C CA . GLU A 1 85 ? 11.716 47.483 -4.759 1.00 92.88 85 GLU A CA 1
ATOM 613 C C . GLU A 1 85 ? 12.377 47.632 -3.379 1.00 92.88 85 GLU A C 1
ATOM 615 O O . GLU A 1 85 ? 13.130 48.575 -3.153 1.00 92.88 85 GLU A O 1
ATOM 620 N N . LYS A 1 86 ? 12.104 46.705 -2.454 1.00 92.38 86 LYS A N 1
ATOM 621 C CA . LYS A 1 86 ? 12.683 46.699 -1.109 1.00 92.38 86 LYS A CA 1
ATOM 622 C C . LYS A 1 86 ? 13.976 45.900 -0.980 1.00 92.38 86 LYS A C 1
ATOM 624 O O . LYS A 1 86 ? 14.602 45.991 0.071 1.00 92.38 86 LYS A O 1
ATOM 629 N N . CYS A 1 87 ? 14.395 45.130 -1.980 1.00 92.81 87 CYS A N 1
ATOM 630 C CA . CYS A 1 87 ? 15.718 44.501 -1.949 1.00 92.81 87 CYS A CA 1
ATOM 631 C C . CYS A 1 87 ? 16.802 45.586 -2.066 1.00 92.81 87 CYS A C 1
ATOM 633 O O . CYS A 1 87 ? 16.614 46.560 -2.789 1.00 92.81 87 CYS A O 1
ATOM 635 N N . ASP A 1 88 ? 17.917 45.447 -1.348 1.00 87.94 88 ASP A N 1
ATOM 636 C CA . ASP A 1 88 ? 19.045 46.387 -1.458 1.00 87.94 88 ASP A CA 1
ATOM 637 C C . ASP A 1 88 ? 19.778 46.219 -2.789 1.00 87.94 88 ASP A C 1
ATOM 639 O O . ASP A 1 88 ? 20.251 47.186 -3.382 1.00 87.94 88 ASP A O 1
ATOM 643 N N . PHE A 1 89 ? 19.832 44.982 -3.280 1.00 92.56 89 PHE A N 1
ATOM 644 C CA . PHE A 1 89 ? 20.337 44.650 -4.601 1.00 92.56 89 PHE A CA 1
ATOM 645 C C . PHE A 1 89 ? 19.679 43.371 -5.125 1.00 92.56 89 PHE A C 1
ATOM 647 O O . PHE A 1 89 ? 19.093 42.581 -4.378 1.00 92.56 89 PHE A O 1
ATOM 654 N N . LEU A 1 90 ? 19.765 43.180 -6.439 1.00 94.88 90 LEU A N 1
ATOM 655 C CA . LEU A 1 90 ? 19.261 41.997 -7.127 1.00 94.88 90 LEU A CA 1
ATOM 656 C C . LEU A 1 90 ? 20.430 41.172 -7.659 1.00 94.88 90 LEU A C 1
ATOM 658 O O . LEU A 1 90 ? 21.452 41.725 -8.067 1.00 94.88 90 LEU A O 1
ATOM 662 N N . ILE A 1 91 ? 20.261 39.853 -7.665 1.00 94.06 91 ILE A N 1
ATOM 663 C CA . ILE A 1 91 ? 21.235 38.888 -8.176 1.00 94.06 91 ILE A CA 1
ATOM 664 C C . ILE A 1 91 ? 20.550 37.886 -9.099 1.00 94.06 91 ILE A C 1
ATOM 666 O O . ILE A 1 91 ? 19.413 37.481 -8.851 1.00 94.06 91 ILE A O 1
ATOM 670 N N . ARG A 1 92 ? 21.257 37.447 -10.144 1.00 92.75 92 ARG A N 1
ATOM 671 C CA . ARG A 1 92 ? 20.777 36.398 -11.052 1.00 92.75 92 ARG A CA 1
ATOM 672 C C . ARG A 1 92 ? 21.695 35.191 -11.093 1.00 92.75 92 ARG A C 1
ATOM 674 O O . ARG A 1 92 ? 22.915 35.309 -10.963 1.00 92.75 92 ARG A O 1
ATOM 681 N N . LEU A 1 93 ? 21.110 34.030 -11.363 1.00 91.38 93 LEU A N 1
ATOM 682 C CA . LEU A 1 93 ? 21.870 32.849 -11.757 1.00 91.38 93 LEU A CA 1
ATOM 683 C C . LEU A 1 93 ? 22.089 32.893 -13.274 1.00 91.38 93 LEU A C 1
ATOM 685 O O . LEU A 1 93 ? 21.117 33.041 -14.015 1.00 91.38 93 LEU A O 1
ATOM 689 N N . PRO A 1 94 ? 23.338 32.804 -13.763 1.00 85.38 94 PRO A N 1
ATOM 690 C CA . PRO A 1 94 ? 23.590 32.789 -15.196 1.00 85.38 94 PRO A CA 1
ATOM 691 C C . PRO A 1 94 ? 23.024 31.503 -15.814 1.00 85.38 94 PRO A C 1
ATOM 693 O O . PRO A 1 94 ? 23.475 30.404 -15.494 1.00 85.38 94 PRO A O 1
ATOM 696 N N . MET A 1 95 ? 22.044 31.657 -16.704 1.00 84.75 95 MET A N 1
ATOM 697 C CA . MET A 1 95 ? 21.443 30.561 -17.465 1.00 84.75 95 MET A CA 1
ATOM 698 C C . MET A 1 95 ? 22.176 30.373 -18.797 1.00 84.75 95 MET A C 1
ATOM 700 O O . MET A 1 95 ? 22.540 31.347 -19.458 1.00 84.75 95 MET A O 1
ATOM 704 N N . VAL A 1 96 ? 22.384 29.119 -19.199 1.00 75.25 96 VAL A N 1
ATOM 705 C CA . VAL A 1 96 ? 22.960 28.743 -20.500 1.00 75.25 96 VAL A CA 1
ATOM 706 C C . VAL A 1 96 ? 21.967 27.827 -21.211 1.00 75.25 96 VAL A C 1
ATOM 708 O O . VAL A 1 96 ? 21.503 26.853 -20.622 1.00 75.25 96 VAL A O 1
ATOM 711 N N . GLY A 1 97 ? 21.653 28.118 -22.476 1.00 73.50 97 GLY A N 1
ATOM 712 C CA . GLY A 1 97 ? 20.711 27.335 -23.284 1.00 73.50 97 GLY A CA 1
ATOM 713 C C . GLY A 1 97 ? 19.345 28.006 -23.451 1.00 73.50 97 GLY A C 1
ATOM 714 O O . GLY A 1 97 ? 19.239 29.225 -23.381 1.00 73.50 97 GLY A O 1
ATOM 715 N N . GLN A 1 98 ? 18.313 27.202 -23.729 1.00 68.00 98 GLN A N 1
ATOM 716 C CA . GLN A 1 98 ? 16.958 27.672 -24.074 1.00 68.00 98 GLN A CA 1
ATOM 717 C C . GLN A 1 98 ? 16.014 27.819 -22.866 1.00 68.00 98 GLN A C 1
ATOM 719 O O . GLN A 1 98 ? 14.863 28.203 -23.037 1.00 68.00 98 GLN A O 1
ATOM 724 N N . ILE A 1 99 ? 16.470 27.481 -21.656 1.00 75.12 99 ILE A N 1
ATOM 725 C CA . ILE A 1 99 ? 15.649 27.535 -20.441 1.00 75.12 99 ILE A CA 1
ATOM 726 C C . ILE A 1 99 ? 15.862 28.881 -19.748 1.00 75.12 99 ILE A C 1
ATOM 728 O O . ILE A 1 99 ? 16.991 29.244 -19.417 1.00 75.12 99 ILE A O 1
ATOM 732 N N . GLU A 1 100 ? 14.765 29.597 -19.508 1.00 68.56 100 GLU A N 1
ATOM 733 C CA . GLU A 1 100 ? 14.782 30.967 -18.984 1.00 68.56 100 GLU A CA 1
ATOM 734 C C . GLU A 1 100 ? 14.957 31.042 -17.458 1.00 68.56 100 GLU A C 1
ATOM 736 O O . GLU A 1 100 ? 15.468 32.037 -16.946 1.00 68.56 100 GLU A O 1
ATOM 741 N N . SER A 1 101 ? 14.577 29.999 -16.712 1.00 76.06 101 SER A N 1
ATOM 742 C CA . SER A 1 101 ? 14.669 29.983 -15.248 1.00 76.06 101 SER A CA 1
ATOM 743 C C . SER A 1 101 ? 14.818 28.574 -14.669 1.00 76.06 101 SER A C 1
ATOM 745 O O . SER A 1 101 ? 14.513 27.567 -15.305 1.00 76.06 101 SER A O 1
ATOM 747 N N . LEU A 1 102 ? 15.313 28.502 -13.433 1.00 82.00 102 LEU A N 1
ATOM 748 C CA . LEU A 1 102 ? 15.308 27.283 -12.627 1.00 82.00 102 LEU A CA 1
ATOM 749 C C . LEU A 1 102 ? 14.084 27.275 -11.709 1.00 82.00 102 LEU A C 1
ATOM 751 O O . LEU A 1 102 ? 13.587 28.330 -11.312 1.00 82.00 102 LEU A O 1
ATOM 755 N N . ASN A 1 103 ? 13.664 26.079 -11.296 1.00 88.00 103 ASN A N 1
ATOM 756 C CA . ASN A 1 103 ? 12.726 25.908 -10.190 1.00 88.00 103 ASN A CA 1
ATOM 757 C C . ASN A 1 103 ? 13.205 26.697 -8.948 1.00 88.00 103 ASN A C 1
ATOM 759 O O . ASN A 1 103 ? 14.407 26.740 -8.666 1.00 88.00 103 ASN A O 1
ATOM 763 N N . ALA A 1 104 ? 12.283 27.298 -8.187 1.00 83.94 104 ALA A N 1
ATOM 764 C CA . ALA A 1 104 ? 12.608 28.186 -7.068 1.00 83.94 104 ALA A CA 1
ATOM 765 C C . ALA A 1 104 ? 13.445 27.495 -5.976 1.00 83.94 104 ALA A C 1
ATOM 767 O O . ALA A 1 104 ? 14.350 28.116 -5.415 1.00 83.94 104 ALA A O 1
ATOM 768 N N . ALA A 1 105 ? 13.210 26.206 -5.711 1.00 85.31 105 ALA A N 1
ATOM 769 C CA . ALA A 1 105 ? 13.998 25.425 -4.759 1.00 85.31 105 ALA A CA 1
ATOM 770 C C . ALA A 1 105 ? 15.439 25.208 -5.250 1.00 85.31 105 ALA A C 1
ATOM 772 O O . ALA A 1 105 ? 16.393 25.363 -4.482 1.00 85.31 105 ALA A O 1
ATOM 773 N N . THR A 1 106 ? 15.615 24.899 -6.538 1.00 88.38 106 THR A N 1
ATOM 774 C CA . THR A 1 106 ? 16.935 24.735 -7.168 1.00 88.38 106 THR A CA 1
ATOM 775 C C . THR A 1 106 ? 17.691 26.060 -7.211 1.00 88.38 106 THR A C 1
ATOM 777 O O . THR A 1 106 ? 18.854 26.125 -6.814 1.00 88.38 106 THR A O 1
ATOM 780 N N . ALA A 1 107 ? 17.019 27.131 -7.632 1.00 87.62 107 ALA A N 1
ATOM 781 C CA . ALA A 1 107 ? 17.593 28.465 -7.712 1.00 87.62 107 ALA A CA 1
ATOM 782 C C . ALA A 1 107 ? 18.018 28.977 -6.322 1.00 87.62 107 ALA A C 1
ATOM 784 O O . ALA A 1 107 ? 19.143 29.446 -6.140 1.00 87.62 107 ALA A O 1
ATOM 785 N N . GLY A 1 108 ? 17.158 28.791 -5.314 1.00 90.31 108 GLY A N 1
ATOM 786 C CA . GLY A 1 108 ? 17.459 29.109 -3.919 1.00 90.31 108 GLY A CA 1
ATOM 787 C C . GLY A 1 108 ? 18.646 28.313 -3.373 1.00 90.31 108 GLY A C 1
ATOM 788 O O . GLY A 1 108 ? 19.516 28.880 -2.718 1.00 90.31 108 GLY A O 1
ATOM 789 N N . SER A 1 109 ? 18.733 27.020 -3.693 1.00 90.88 109 SER A N 1
ATOM 790 C CA . SER A 1 109 ? 19.816 26.143 -3.233 1.00 90.88 109 SER A CA 1
ATOM 791 C C . SER A 1 109 ? 21.180 26.545 -3.808 1.00 90.88 109 SER A C 1
ATOM 793 O O . SER A 1 109 ? 22.162 26.611 -3.067 1.00 90.88 109 SER A O 1
ATOM 795 N N . ILE A 1 110 ? 21.247 26.878 -5.103 1.00 92.00 110 ILE A N 1
ATOM 796 C CA . ILE A 1 110 ? 22.478 27.367 -5.749 1.00 92.00 110 ILE A CA 1
ATOM 797 C C . ILE A 1 110 ? 22.904 28.707 -5.141 1.00 92.00 110 ILE A C 1
ATOM 799 O O . ILE A 1 110 ? 24.079 28.890 -4.822 1.00 92.00 110 ILE A O 1
ATOM 803 N N . ALA A 1 111 ? 21.955 29.625 -4.936 1.00 91.19 111 ALA A N 1
ATOM 804 C CA . ALA A 1 111 ? 22.244 30.924 -4.344 1.00 91.19 111 ALA A CA 1
ATOM 805 C C . ALA A 1 111 ? 22.756 30.805 -2.898 1.00 91.19 111 ALA A C 1
ATOM 807 O O . ALA A 1 111 ? 23.785 31.389 -2.564 1.00 91.19 111 ALA A O 1
ATOM 808 N N . LEU A 1 112 ? 22.110 29.988 -2.058 1.00 92.19 112 LEU A N 1
ATOM 809 C CA . LEU A 1 112 ? 22.561 29.723 -0.686 1.00 92.19 112 LEU A CA 1
ATOM 810 C C . LEU A 1 112 ? 23.951 29.079 -0.647 1.00 92.19 112 LEU A C 1
ATOM 812 O O . LEU A 1 112 ? 24.768 29.417 0.209 1.00 92.19 112 LEU A O 1
ATOM 816 N N . PHE A 1 113 ? 24.244 28.169 -1.577 1.00 90.94 113 PHE A N 1
ATOM 817 C CA . PHE A 1 113 ? 25.561 27.550 -1.674 1.00 90.94 113 PHE A CA 1
ATOM 818 C C . PHE A 1 113 ? 26.645 28.556 -2.085 1.00 90.94 113 PHE A C 1
ATOM 820 O O . PHE A 1 113 ? 27.718 28.562 -1.485 1.00 90.94 113 PHE A O 1
ATOM 827 N N . ALA A 1 114 ? 26.357 29.448 -3.036 1.00 87.81 114 ALA A N 1
ATOM 828 C CA . ALA A 1 114 ? 27.270 30.522 -3.423 1.00 87.81 114 ALA A CA 1
ATOM 829 C C . ALA A 1 114 ? 27.563 31.479 -2.250 1.00 87.81 114 ALA A C 1
ATOM 831 O O . ALA A 1 114 ? 28.726 31.767 -1.978 1.00 87.81 114 ALA A O 1
ATOM 832 N N . ILE A 1 115 ? 26.536 31.881 -1.490 1.00 87.50 115 ILE A N 1
ATOM 833 C CA . ILE A 1 115 ? 26.680 32.704 -0.270 1.00 87.50 115 ILE A CA 1
ATOM 834 C C . ILE A 1 115 ? 27.514 31.975 0.802 1.00 87.50 115 ILE A C 1
ATOM 836 O O . ILE A 1 115 ? 28.312 32.569 1.528 1.00 87.50 115 ILE A O 1
ATOM 840 N N . ARG A 1 116 ? 27.371 30.651 0.920 1.00 86.94 116 ARG A N 1
ATOM 841 C CA . ARG A 1 116 ? 28.204 29.860 1.836 1.00 86.94 116 ARG A CA 1
ATOM 842 C C . ARG A 1 116 ? 29.679 29.855 1.417 1.00 86.94 116 ARG A C 1
ATOM 844 O O . ARG A 1 116 ? 30.554 29.868 2.280 1.00 86.94 116 ARG A O 1
ATOM 851 N N . GLN A 1 117 ? 29.967 29.812 0.117 1.00 82.12 117 GLN A N 1
ATOM 852 C CA . GLN A 1 117 ? 31.344 29.819 -0.385 1.00 82.12 117 GLN A CA 1
ATOM 853 C C . GLN A 1 117 ? 32.056 31.154 -0.143 1.00 82.12 117 GLN A C 1
ATOM 855 O O . GLN A 1 117 ? 33.262 31.149 0.079 1.00 82.12 117 GLN A O 1
ATOM 860 N N . THR A 1 118 ? 31.332 32.276 -0.124 1.00 75.75 118 THR A N 1
ATOM 861 C CA . THR A 1 118 ? 31.902 33.598 0.190 1.00 75.75 118 THR A CA 1
ATOM 862 C C . THR A 1 118 ? 32.142 33.814 1.686 1.00 75.75 118 THR A C 1
ATOM 864 O O . THR A 1 118 ? 32.924 34.684 2.061 1.00 75.75 118 THR A O 1
ATOM 867 N N . THR A 1 119 ? 31.494 33.027 2.552 1.00 63.56 119 THR A N 1
ATOM 868 C CA . THR A 1 119 ? 31.568 33.153 4.021 1.00 63.56 119 THR A CA 1
ATOM 869 C C . THR A 1 119 ? 32.516 32.153 4.692 1.00 63.56 119 THR A C 1
ATOM 871 O O . THR A 1 119 ? 32.835 32.313 5.872 1.00 63.56 119 THR A O 1
ATOM 874 N N . GLN A 1 120 ? 33.011 31.139 3.974 1.00 49.44 120 GLN A N 1
ATOM 875 C CA . GLN A 1 120 ? 34.078 30.262 4.464 1.00 49.44 120 GLN A CA 1
ATOM 876 C C . GLN A 1 120 ? 35.457 30.836 4.101 1.00 49.44 120 GLN A C 1
ATOM 878 O O . GLN A 1 120 ? 35.643 31.268 2.966 1.00 49.44 120 GLN A O 1
ATOM 883 N N . PRO A 1 121 ? 36.455 30.808 5.008 1.00 40.00 121 PRO A N 1
ATOM 884 C CA . PRO A 1 121 ? 37.824 31.111 4.619 1.00 40.00 121 PRO A CA 1
ATOM 885 C C . PRO A 1 121 ? 38.262 30.081 3.577 1.00 40.00 121 PRO A C 1
ATOM 887 O O . PRO A 1 121 ? 38.315 28.881 3.857 1.00 40.00 121 PRO A O 1
ATOM 890 N N . THR A 1 122 ? 38.541 30.549 2.364 1.00 37.81 122 THR A N 1
ATOM 891 C CA . THR A 1 122 ? 39.099 29.733 1.291 1.00 37.81 122 THR A CA 1
ATOM 892 C C . THR A 1 122 ? 40.380 29.083 1.807 1.00 37.81 122 THR A C 1
ATOM 894 O O . THR A 1 122 ? 41.345 29.772 2.134 1.00 37.81 122 THR A O 1
ATOM 897 N N . ILE A 1 123 ? 40.410 27.751 1.900 1.00 38.72 123 ILE A N 1
ATOM 898 C CA . ILE A 1 123 ? 41.682 27.032 1.967 1.00 38.72 123 ILE A CA 1
ATOM 899 C C . ILE A 1 123 ? 42.348 27.296 0.616 1.00 38.72 123 ILE A C 1
ATOM 901 O O . ILE A 1 123 ? 41.890 26.781 -0.403 1.00 38.72 123 ILE A O 1
ATOM 905 N N . GLU A 1 124 ? 43.377 28.145 0.602 1.00 33.91 124 GLU A N 1
ATOM 906 C CA . GLU A 1 124 ? 44.240 28.359 -0.560 1.00 33.91 124 GLU A CA 1
ATOM 907 C C . GLU A 1 124 ? 44.811 27.008 -1.010 1.00 33.91 124 GLU A C 1
ATOM 909 O O . GLU A 1 124 ? 45.784 26.492 -0.461 1.00 33.91 124 GLU A O 1
ATOM 914 N N . LEU A 1 125 ? 44.213 26.423 -2.044 1.00 38.25 125 LEU A N 1
ATOM 915 C CA . LEU A 1 125 ? 44.864 25.420 -2.875 1.00 38.25 125 LEU A CA 1
ATOM 916 C C . LEU A 1 125 ? 45.723 26.145 -3.911 1.00 38.25 125 LEU A C 1
ATOM 918 O O . LEU A 1 125 ? 45.471 26.048 -5.107 1.00 38.25 125 LEU A O 1
ATOM 922 N N . ASP A 1 126 ? 46.746 26.865 -3.448 1.00 34.50 126 ASP A N 1
ATOM 923 C CA . ASP A 1 126 ? 47.732 27.477 -4.331 1.00 34.50 126 ASP A CA 1
ATOM 924 C C . ASP A 1 126 ? 49.157 27.103 -3.911 1.00 34.50 126 ASP A C 1
ATOM 926 O O . ASP A 1 126 ? 49.738 27.662 -2.983 1.00 34.50 126 ASP A O 1
ATOM 930 N N . ARG A 1 127 ? 49.685 26.086 -4.614 1.00 37.62 127 ARG A N 1
ATOM 931 C CA . ARG A 1 127 ? 51.092 25.834 -5.011 1.00 37.62 127 ARG A CA 1
ATOM 932 C C . ARG A 1 127 ? 51.369 24.334 -5.156 1.00 37.62 127 ARG A C 1
ATOM 934 O O . ARG A 1 127 ? 52.107 23.734 -4.381 1.00 37.62 127 ARG A O 1
ATOM 941 N N . CYS A 1 128 ? 50.847 23.720 -6.218 1.00 29.69 128 CYS A N 1
ATOM 942 C CA . CYS A 1 128 ? 51.461 22.495 -6.753 1.00 29.69 128 CYS A CA 1
ATOM 943 C C . CYS A 1 128 ? 51.315 22.326 -8.274 1.00 29.69 128 CYS A C 1
ATOM 945 O O . CYS A 1 128 ? 51.199 21.218 -8.791 1.00 29.69 128 CYS A O 1
ATOM 947 N N . ARG A 1 129 ? 51.376 23.430 -9.027 1.00 36.28 129 ARG A N 1
ATOM 948 C CA . ARG A 1 129 ? 51.620 23.397 -10.476 1.00 36.28 129 ARG A CA 1
ATOM 949 C C . ARG A 1 129 ? 52.709 24.389 -10.848 1.00 36.28 129 ARG A C 1
ATOM 951 O O . ARG A 1 129 ? 52.415 25.474 -11.316 1.00 36.28 129 ARG A O 1
ATOM 958 N N . GLN A 1 130 ? 53.956 23.996 -10.598 1.00 37.97 130 GLN A N 1
ATOM 959 C CA . GLN A 1 130 ? 55.148 24.305 -11.403 1.00 37.97 130 GLN A CA 1
ATOM 960 C C . GLN A 1 130 ? 56.389 23.940 -10.586 1.00 37.97 130 GLN A C 1
ATOM 962 O O . GLN A 1 130 ? 56.824 24.717 -9.743 1.00 37.97 130 GLN A O 1
ATOM 967 N N . ARG A 1 131 ? 56.929 22.740 -10.836 1.00 29.34 131 ARG A N 1
ATOM 968 C CA . ARG A 1 131 ? 58.364 22.380 -10.854 1.00 29.34 131 ARG A CA 1
ATOM 969 C C . ARG A 1 131 ? 58.515 20.871 -10.664 1.00 29.34 131 ARG A C 1
ATOM 971 O O . ARG A 1 131 ? 58.654 20.380 -9.554 1.00 29.34 131 ARG A O 1
ATOM 978 N N . SER A 1 132 ? 58.526 20.151 -11.780 1.00 28.41 132 SER A N 1
ATOM 979 C CA . SER A 1 132 ? 59.435 19.017 -11.947 1.00 28.41 132 SER A CA 1
ATOM 980 C C . SER A 1 132 ? 59.675 18.795 -13.439 1.00 28.41 132 SER A C 1
ATOM 982 O O . SER A 1 132 ? 59.046 17.952 -14.066 1.00 28.41 132 SER A O 1
ATOM 984 N N . ILE A 1 133 ? 60.555 19.619 -14.014 1.00 33.97 133 ILE A N 1
ATOM 985 C CA . ILE A 1 133 ? 61.438 19.210 -15.111 1.00 33.97 133 ILE A CA 1
ATOM 986 C C . ILE A 1 133 ? 62.801 19.824 -14.788 1.00 33.97 133 ILE A C 1
ATOM 988 O O . ILE A 1 133 ? 63.025 21.002 -15.041 1.00 33.97 133 ILE A O 1
ATOM 992 N N . HIS A 1 134 ? 63.624 19.019 -14.118 1.00 27.72 134 HIS A N 1
ATOM 993 C CA . HIS A 1 134 ? 65.088 18.945 -14.149 1.00 27.72 134 HIS A CA 1
ATOM 994 C C . HIS A 1 134 ? 65.678 18.648 -12.771 1.00 27.72 134 HIS A C 1
ATOM 996 O O . HIS A 1 134 ? 65.493 19.411 -11.831 1.00 27.72 134 HIS A O 1
ATOM 1002 N N . GLU A 1 135 ? 66.422 17.535 -12.749 1.00 29.67 135 GLU A N 1
ATOM 1003 C CA . GLU A 1 135 ? 67.665 17.317 -11.996 1.00 29.67 135 GLU A CA 1
ATOM 1004 C C . GLU A 1 135 ? 67.539 17.383 -10.465 1.00 29.67 135 GLU A C 1
ATOM 1006 O O . GLU A 1 135 ? 67.250 18.400 -9.862 1.00 29.67 135 GLU A O 1
ATOM 1011 N N . GLY A 1 136 ? 67.732 16.296 -9.730 1.00 26.20 136 GLY A N 1
ATOM 1012 C CA . GLY A 1 136 ? 68.928 15.471 -9.771 1.00 26.20 136 GLY A CA 1
ATOM 1013 C C . GLY A 1 136 ? 69.640 15.600 -8.421 1.00 26.20 136 GLY A C 1
ATOM 1014 O O . GLY A 1 136 ? 69.646 16.657 -7.805 1.00 26.20 136 GLY A O 1
ATOM 1015 N N . ALA A 1 137 ? 70.272 14.508 -7.998 1.00 26.98 137 ALA A N 1
ATOM 1016 C CA . ALA A 1 137 ? 71.253 14.433 -6.915 1.00 26.98 137 ALA A CA 1
ATOM 1017 C C . ALA A 1 137 ? 70.755 14.296 -5.451 1.00 26.98 137 ALA A C 1
ATOM 1019 O O . ALA A 1 137 ? 70.499 15.254 -4.737 1.00 26.98 137 ALA A O 1
ATOM 1020 N N . ARG A 1 138 ? 70.933 13.048 -4.984 1.00 27.19 138 ARG A N 1
ATOM 1021 C CA . ARG A 1 138 ? 71.764 12.640 -3.826 1.00 27.19 138 ARG A CA 1
ATOM 1022 C C . ARG A 1 138 ? 71.094 12.367 -2.468 1.00 27.19 138 ARG A C 1
ATOM 1024 O O . ARG A 1 138 ? 70.711 13.264 -1.741 1.00 27.19 138 ARG A O 1
ATOM 1031 N N . ARG A 1 139 ? 71.260 11.083 -2.105 1.00 27.70 139 ARG A N 1
ATOM 1032 C CA . ARG A 1 139 ? 71.736 10.501 -0.827 1.00 27.70 139 ARG A CA 1
ATOM 1033 C C . ARG A 1 139 ? 70.876 10.770 0.420 1.00 27.70 139 ARG A C 1
ATOM 1035 O O . ARG A 1 139 ? 70.814 11.880 0.911 1.00 27.70 139 ARG A O 1
ATOM 1042 N N . ASN A 1 140 ? 70.145 9.771 0.921 1.00 26.67 140 ASN A N 1
ATOM 1043 C CA . ASN A 1 140 ? 70.608 8.636 1.748 1.00 26.67 140 ASN A CA 1
ATOM 1044 C C . ASN A 1 140 ? 70.922 9.055 3.196 1.00 26.67 140 ASN A C 1
ATOM 1046 O O . ASN A 1 140 ? 71.983 9.624 3.406 1.00 26.67 140 ASN A O 1
ATOM 1050 N N . THR A 1 141 ? 70.045 8.708 4.156 1.00 27.11 141 THR A N 1
ATOM 1051 C CA . THR A 1 141 ? 70.383 7.985 5.408 1.00 27.11 141 THR A CA 1
ATOM 1052 C C . THR A 1 141 ? 69.141 7.682 6.267 1.00 27.11 141 THR A C 1
ATOM 1054 O O . THR A 1 141 ? 68.478 8.587 6.751 1.00 27.11 141 THR A O 1
ATOM 1057 N N . LYS A 1 142 ? 68.904 6.377 6.469 1.00 25.38 142 LYS A N 1
ATOM 1058 C CA . LYS A 1 142 ? 68.470 5.655 7.687 1.00 25.38 142 LYS A CA 1
ATOM 1059 C C . LYS A 1 142 ? 67.339 6.207 8.588 1.00 25.38 142 LYS A C 1
ATOM 1061 O O . LYS A 1 142 ? 67.563 7.087 9.403 1.00 25.38 142 LYS A O 1
ATOM 1066 N N . GLY A 1 143 ? 66.251 5.425 8.627 1.00 24.94 143 GLY A N 1
ATOM 1067 C CA . GLY A 1 143 ? 65.708 4.831 9.861 1.00 24.94 143 GLY A CA 1
ATOM 1068 C C . GLY A 1 143 ? 64.600 5.593 10.595 1.00 24.94 143 GLY A C 1
ATOM 1069 O O . GLY A 1 143 ? 64.882 6.603 11.224 1.00 24.94 143 GLY A O 1
ATOM 1070 N N . HIS A 1 144 ? 63.378 5.044 10.577 1.00 25.72 144 HIS A N 1
ATOM 1071 C CA . HIS A 1 144 ? 62.544 4.640 11.733 1.00 25.72 144 HIS A CA 1
ATOM 1072 C C . HIS A 1 144 ? 61.082 4.444 11.279 1.00 25.72 144 HIS A C 1
ATOM 1074 O O . HIS A 1 144 ? 60.486 5.319 10.657 1.00 25.72 144 HIS A O 1
ATOM 1080 N N . GLN A 1 145 ? 60.504 3.282 11.599 1.00 32.62 145 GLN A N 1
ATOM 1081 C CA . GLN A 1 145 ? 59.053 3.069 11.628 1.00 32.62 145 GLN A CA 1
ATOM 1082 C C . GLN A 1 145 ? 58.433 3.929 12.734 1.00 32.62 145 GLN A C 1
ATOM 1084 O O . GLN A 1 145 ? 58.899 3.808 13.861 1.00 32.62 145 GLN A O 1
ATOM 1089 N N . VAL A 1 146 ? 57.331 4.645 12.467 1.00 23.62 146 VAL A N 1
ATOM 1090 C CA . VAL A 1 146 ? 56.275 4.924 13.464 1.00 23.62 146 VAL A CA 1
ATOM 1091 C C . VAL A 1 146 ? 54.907 5.065 12.768 1.00 23.62 146 VAL A C 1
ATOM 1093 O O . VAL A 1 146 ? 54.751 5.829 11.820 1.00 23.62 146 VAL A O 1
ATOM 1096 N N . ARG A 1 147 ? 53.916 4.310 13.263 1.00 27.61 147 ARG A N 1
ATOM 1097 C CA . ARG A 1 147 ? 52.465 4.458 13.031 1.00 27.61 147 ARG A CA 1
ATOM 1098 C C . ARG A 1 147 ? 51.937 5.775 13.628 1.00 27.61 147 ARG A C 1
ATOM 1100 O O . ARG A 1 147 ? 52.213 6.043 14.789 1.00 27.61 147 ARG A O 1
ATOM 1107 N N . ALA A 1 148 ? 51.051 6.476 12.925 1.00 22.72 148 ALA A N 1
ATOM 1108 C CA . ALA A 1 148 ? 50.065 7.410 13.496 1.00 22.72 148 ALA A CA 1
ATOM 1109 C C . ALA A 1 148 ? 48.873 7.444 12.516 1.00 22.72 148 ALA A C 1
ATOM 1111 O O . ALA A 1 148 ? 49.049 7.837 11.371 1.00 22.72 148 ALA A O 1
ATOM 1112 N N . VAL A 1 149 ? 47.724 6.798 12.755 1.00 24.41 149 VAL A N 1
ATOM 1113 C CA . VAL A 1 149 ? 46.620 7.187 13.657 1.00 24.41 149 VAL A CA 1
ATOM 1114 C C . VAL A 1 149 ? 46.543 8.695 13.875 1.00 24.41 149 VAL A C 1
ATOM 1116 O O . VAL A 1 149 ? 47.252 9.229 14.720 1.00 24.41 149 VAL A O 1
ATOM 1119 N N . PHE A 1 150 ? 45.632 9.357 13.160 1.00 21.92 150 PHE A N 1
ATOM 1120 C CA . PHE A 1 150 ? 45.105 10.652 13.574 1.00 21.92 150 PHE A CA 1
ATOM 1121 C C . PHE A 1 150 ? 43.585 10.586 13.693 1.00 21.92 150 PHE A C 1
ATOM 1123 O O . PHE A 1 150 ? 42.855 10.363 12.730 1.00 21.92 150 PHE A O 1
ATOM 1130 N N . SER A 1 151 ? 43.172 10.732 14.948 1.00 21.61 151 SER A N 1
ATOM 1131 C CA . SER A 1 151 ? 41.817 10.913 15.444 1.00 21.61 151 SER A CA 1
ATOM 1132 C C . SER A 1 151 ? 41.371 12.347 15.148 1.00 21.61 151 SER A C 1
ATOM 1134 O O . SER A 1 151 ? 42.111 13.282 15.453 1.00 21.61 151 SER A O 1
ATOM 1136 N N . TYR A 1 152 ? 40.168 12.535 14.605 1.00 23.97 152 TYR A N 1
ATOM 1137 C CA . TYR A 1 152 ? 39.505 13.840 14.600 1.00 23.97 152 TYR A CA 1
ATOM 1138 C C . TYR A 1 152 ? 38.662 13.965 15.872 1.00 23.97 152 TYR A C 1
ATOM 1140 O O . TYR A 1 152 ? 37.651 13.283 16.036 1.00 23.97 152 TYR A O 1
ATOM 1148 N N . SER A 1 153 ? 39.095 14.833 16.784 1.00 23.30 153 SER A N 1
ATOM 1149 C CA . SER A 1 153 ? 38.337 15.215 17.974 1.00 23.30 153 SER A CA 1
ATOM 1150 C C . SER A 1 153 ? 37.272 16.250 17.605 1.00 23.30 153 SER A C 1
ATOM 1152 O O . SER A 1 153 ? 37.597 17.398 17.312 1.00 23.30 153 SER A O 1
ATOM 1154 N N . LEU A 1 154 ? 35.997 15.853 17.670 1.00 23.22 154 LEU A N 1
ATOM 1155 C CA . LEU A 1 154 ? 34.890 16.774 17.924 1.00 23.22 154 LEU A CA 1
ATOM 1156 C C . LEU A 1 154 ? 34.984 17.253 19.379 1.00 23.22 154 LEU A C 1
ATOM 1158 O O . LEU A 1 154 ? 34.983 16.439 20.302 1.00 23.22 154 LEU A O 1
ATOM 1162 N N . ALA A 1 155 ? 35.024 18.564 19.593 1.00 21.94 155 ALA A N 1
ATOM 1163 C CA . ALA A 1 155 ? 34.813 19.155 20.906 1.00 21.94 155 ALA A CA 1
ATOM 1164 C C . ALA A 1 155 ? 33.314 19.446 21.088 1.00 21.94 155 ALA A C 1
ATOM 1166 O O . ALA A 1 155 ? 32.765 20.308 20.407 1.00 21.94 155 ALA A O 1
ATOM 1167 N N . PHE A 1 156 ? 32.664 18.738 22.015 1.00 22.06 156 PHE A N 1
ATOM 1168 C CA . PHE A 1 156 ? 31.346 19.090 22.550 1.00 22.06 156 PHE A CA 1
ATOM 1169 C C . PHE A 1 156 ? 31.432 19.211 24.083 1.00 22.06 156 PHE A C 1
ATOM 1171 O O . PHE A 1 156 ? 31.940 18.318 24.753 1.00 22.06 156 PHE A O 1
ATOM 1178 N N . LEU A 1 157 ? 30.973 20.369 24.570 1.00 26.16 157 LEU A N 1
ATOM 1179 C CA . LEU A 1 157 ? 30.404 20.756 25.875 1.00 26.16 157 LEU A CA 1
ATOM 1180 C C . LEU A 1 157 ? 30.697 19.920 27.147 1.00 26.16 157 LEU A C 1
ATOM 1182 O O . LEU A 1 157 ? 30.452 18.720 27.223 1.00 26.16 157 LEU A O 1
ATOM 1186 N N . ARG A 1 158 ? 31.067 20.620 28.233 1.00 23.00 158 ARG A N 1
ATOM 1187 C CA . ARG A 1 158 ? 30.956 20.120 29.617 1.00 23.00 158 ARG A CA 1
ATOM 1188 C C . ARG A 1 158 ? 29.517 20.271 30.125 1.00 23.00 158 ARG A C 1
ATOM 1190 O O . ARG A 1 158 ? 29.008 21.386 30.142 1.00 23.00 158 ARG A O 1
ATOM 1197 N N . GLY A 1 159 ? 28.948 19.183 30.649 1.00 22.14 159 GLY A N 1
ATOM 1198 C CA . GLY A 1 159 ? 27.790 19.210 31.552 1.00 22.14 159 GLY A CA 1
ATOM 1199 C C . GLY A 1 159 ? 26.858 18.002 31.419 1.00 22.14 159 GLY A C 1
ATOM 1200 O O . GLY A 1 159 ? 25.901 18.069 30.666 1.00 22.14 159 GLY A O 1
ATOM 1201 N N . SER A 1 160 ? 27.196 16.920 32.133 1.00 25.31 160 SER A N 1
ATOM 1202 C CA . SER A 1 160 ? 26.375 15.850 32.753 1.00 25.31 160 SER A CA 1
ATOM 1203 C C . SER A 1 160 ? 24.858 15.817 32.420 1.00 25.31 160 SER A C 1
ATOM 1205 O O . SER A 1 160 ? 24.193 16.832 32.554 1.00 25.31 160 SER A O 1
ATOM 1207 N N . SER A 1 161 ? 24.177 14.713 32.071 1.00 23.80 161 SER A N 1
ATOM 1208 C CA . SER A 1 161 ? 24.299 13.318 32.524 1.00 23.80 161 SER A CA 1
ATOM 1209 C C . SER A 1 161 ? 23.500 12.365 31.602 1.00 23.80 161 SER A C 1
ATOM 1211 O O . SER A 1 161 ? 22.328 12.596 31.344 1.00 23.80 161 SER A O 1
ATOM 1213 N N . SER A 1 162 ? 24.165 11.304 31.136 1.00 25.39 162 SER A N 1
ATOM 1214 C CA . SER A 1 162 ? 23.735 9.903 30.909 1.00 25.39 162 SER A CA 1
ATOM 1215 C C . SER A 1 162 ? 22.276 9.488 30.589 1.00 25.39 162 SER A C 1
ATOM 1217 O O . SER A 1 162 ? 21.351 9.775 31.338 1.00 25.39 162 SER A O 1
ATOM 1219 N N . LEU A 1 163 ? 22.205 8.557 29.617 1.00 25.00 163 LEU A N 1
ATOM 1220 C CA . LEU A 1 163 ? 21.085 7.779 29.048 1.00 25.00 163 LEU A CA 1
ATOM 1221 C C . LEU A 1 163 ? 20.256 8.535 28.003 1.00 25.00 163 LEU A C 1
ATOM 1223 O O . LEU A 1 163 ? 19.460 9.369 28.382 1.00 25.00 163 LEU A O 1
ATOM 1227 N N . TRP A 1 164 ? 20.462 8.210 26.712 1.00 21.70 164 TRP A N 1
ATOM 1228 C CA . TRP A 1 164 ? 19.484 8.228 25.589 1.00 21.70 164 TRP A CA 1
ATOM 1229 C C . TRP A 1 164 ? 20.099 8.326 24.175 1.00 21.70 164 TRP A C 1
ATOM 1231 O O . TRP A 1 164 ? 19.366 8.428 23.200 1.00 21.70 164 TRP A O 1
ATOM 1241 N N . ILE A 1 165 ? 21.420 8.188 23.994 1.00 23.58 165 ILE A N 1
ATOM 1242 C CA . ILE A 1 165 ? 22.018 8.125 22.642 1.00 23.58 165 ILE A CA 1
ATOM 1243 C C . ILE A 1 165 ? 22.901 6.882 22.506 1.00 23.58 165 ILE A C 1
ATOM 1245 O O . ILE A 1 165 ? 24.125 6.931 22.587 1.00 23.58 165 ILE A O 1
ATOM 1249 N N . ARG A 1 166 ? 22.251 5.728 22.327 1.00 22.02 166 ARG A N 1
ATOM 1250 C CA . ARG A 1 166 ? 22.867 4.502 21.780 1.00 22.02 166 ARG A CA 1
ATOM 1251 C C . ARG A 1 166 ? 21.930 3.713 20.855 1.00 22.02 166 ARG A C 1
ATOM 1253 O O . ARG A 1 166 ? 22.104 2.513 20.676 1.00 22.02 166 ARG A O 1
ATOM 1260 N N . ARG A 1 167 ? 20.967 4.375 20.205 1.00 23.48 167 ARG A N 1
ATOM 1261 C CA . ARG A 1 167 ? 20.189 3.768 19.116 1.00 23.48 167 ARG A CA 1
ATOM 1262 C C . ARG A 1 167 ? 20.116 4.698 17.904 1.00 23.48 167 ARG A C 1
ATOM 1264 O O . ARG A 1 167 ? 19.562 5.782 17.986 1.00 23.48 167 ARG A O 1
ATOM 1271 N N . CYS A 1 168 ? 20.676 4.194 16.804 1.00 26.00 168 CYS A N 1
ATOM 1272 C CA . CYS A 1 168 ? 20.381 4.529 15.410 1.00 26.00 168 CYS A CA 1
ATOM 1273 C C . CYS A 1 168 ? 20.763 5.928 14.896 1.00 26.00 168 CYS A C 1
ATOM 1275 O O . CYS A 1 168 ? 19.908 6.764 14.645 1.00 26.00 168 CYS A O 1
ATOM 1277 N N . ALA A 1 169 ? 22.044 6.103 14.571 1.00 22.17 169 ALA A N 1
ATOM 1278 C CA . ALA A 1 169 ? 22.457 6.950 13.452 1.00 22.17 169 ALA A CA 1
ATOM 1279 C C . ALA A 1 169 ? 23.216 6.063 12.451 1.00 22.17 169 ALA A C 1
ATOM 1281 O O . ALA A 1 169 ? 24.440 5.969 12.478 1.00 22.17 169 ALA A O 1
ATOM 1282 N N . ILE A 1 170 ? 22.470 5.332 11.618 1.00 25.62 170 ILE A N 1
ATOM 1283 C CA . ILE A 1 170 ? 23.024 4.765 10.386 1.00 25.62 170 ILE A CA 1
ATOM 1284 C C . ILE A 1 170 ? 23.076 5.928 9.398 1.00 25.62 170 ILE A C 1
ATOM 1286 O O . ILE A 1 170 ? 22.035 6.431 8.979 1.00 25.62 170 ILE A O 1
ATOM 1290 N N . LEU A 1 171 ? 24.284 6.359 9.043 1.00 24.06 171 LEU A N 1
ATOM 1291 C CA . LEU A 1 171 ? 24.542 7.109 7.817 1.00 24.06 171 LEU A CA 1
ATOM 1292 C C . LEU A 1 171 ? 23.975 6.283 6.649 1.00 24.06 171 LEU A C 1
ATOM 1294 O O . LEU A 1 171 ? 24.576 5.283 6.261 1.00 24.06 171 LEU A O 1
ATOM 1298 N N . ARG A 1 172 ? 22.799 6.643 6.118 1.00 30.44 172 ARG A N 1
ATOM 1299 C CA . ARG A 1 172 ? 22.334 6.104 4.833 1.00 30.44 172 ARG A CA 1
ATOM 1300 C C . ARG A 1 172 ? 23.230 6.701 3.752 1.00 30.44 172 ARG A C 1
ATOM 1302 O O . ARG A 1 172 ? 23.079 7.859 3.383 1.00 30.44 172 ARG A O 1
ATOM 1309 N N . ILE A 1 173 ? 24.204 5.919 3.306 1.00 32.03 173 ILE A N 1
ATOM 1310 C CA . ILE A 1 173 ? 24.935 6.175 2.067 1.00 32.03 173 ILE A CA 1
ATOM 1311 C C . ILE A 1 173 ? 23.909 6.044 0.934 1.00 32.03 173 ILE A C 1
ATOM 1313 O O . ILE A 1 173 ? 23.222 5.025 0.864 1.00 32.03 173 ILE A O 1
ATOM 1317 N N . TRP A 1 174 ? 23.774 7.075 0.097 1.00 42.34 174 TRP A N 1
ATOM 1318 C CA . TRP A 1 174 ? 22.983 7.018 -1.135 1.00 42.34 174 TRP A CA 1
ATOM 1319 C C . TRP A 1 174 ? 23.462 5.822 -1.962 1.00 42.34 174 TRP A C 1
ATOM 1321 O O . TRP A 1 174 ? 24.655 5.727 -2.258 1.00 42.34 174 TRP A O 1
ATOM 1331 N N . SER A 1 175 ? 22.572 4.879 -2.265 1.00 52.59 175 SER A N 1
ATOM 1332 C CA . SER A 1 175 ? 22.957 3.634 -2.928 1.00 52.59 175 SER A CA 1
ATOM 1333 C C . SER A 1 175 ? 22.655 3.743 -4.427 1.00 52.59 175 SER A C 1
ATOM 1335 O O . SER A 1 175 ? 21.546 3.510 -4.899 1.00 52.59 175 SER A O 1
ATOM 1337 N N . GLU A 1 176 ? 23.666 4.185 -5.175 1.00 63.06 176 GLU A N 1
ATOM 1338 C CA . GLU A 1 176 ? 23.724 4.046 -6.630 1.00 63.06 176 GLU A CA 1
ATOM 1339 C C . GLU A 1 176 ? 24.793 3.000 -6.949 1.00 63.06 176 GLU A C 1
ATOM 1341 O O . GLU A 1 176 ? 25.955 3.146 -6.560 1.00 63.06 176 GLU A O 1
ATOM 1346 N N . LEU A 1 177 ? 24.397 1.923 -7.630 1.00 70.44 177 LEU A N 1
ATOM 1347 C CA . LEU A 1 177 ? 25.316 0.873 -8.059 1.00 70.44 177 LEU A CA 1
ATOM 1348 C C . LEU A 1 177 ? 25.392 0.872 -9.582 1.00 70.44 177 LEU A C 1
ATOM 1350 O O . LEU A 1 177 ? 24.459 0.444 -10.259 1.00 70.44 177 LEU A O 1
ATOM 1354 N N . SER A 1 178 ? 26.516 1.350 -10.108 1.00 72.62 178 SER A N 1
ATOM 1355 C CA . SER A 1 178 ? 26.801 1.362 -11.542 1.00 72.62 178 SER A CA 1
ATOM 1356 C C . SER A 1 178 ? 27.776 0.249 -11.896 1.00 72.62 178 SER A C 1
ATOM 1358 O O . SER A 1 178 ? 28.854 0.154 -11.308 1.00 72.62 178 SER A O 1
ATOM 1360 N N . VAL A 1 179 ? 27.408 -0.572 -12.878 1.00 72.69 179 VAL A N 1
ATOM 1361 C CA . VAL A 1 179 ? 28.220 -1.688 -13.370 1.00 72.69 179 VAL A CA 1
ATOM 1362 C C . VAL A 1 179 ? 28.364 -1.561 -14.882 1.00 72.69 179 VAL A C 1
ATOM 1364 O O . VAL A 1 179 ? 27.382 -1.477 -15.620 1.00 72.69 179 VAL A O 1
ATOM 1367 N N . GLN A 1 180 ? 29.611 -1.549 -15.352 1.00 70.50 180 GLN A N 1
ATOM 1368 C CA . GLN A 1 180 ? 29.913 -1.643 -16.776 1.00 70.50 180 GLN A CA 1
ATOM 1369 C C . GLN A 1 180 ? 30.039 -3.109 -17.170 1.00 70.50 180 GLN A C 1
ATOM 1371 O O . GLN A 1 180 ? 30.838 -3.836 -16.580 1.00 70.50 180 GLN A O 1
ATOM 1376 N N . THR A 1 181 ? 29.282 -3.531 -18.181 1.00 62.97 181 THR A N 1
ATOM 1377 C CA . THR A 1 181 ? 29.384 -4.874 -18.749 1.00 62.97 181 THR A CA 1
ATOM 1378 C C . THR A 1 181 ? 29.638 -4.805 -20.256 1.00 62.97 181 THR A C 1
ATOM 1380 O O . THR A 1 181 ? 29.269 -3.861 -20.943 1.00 62.97 181 THR A O 1
ATOM 1383 N N . ASN A 1 182 ? 30.361 -5.797 -20.768 1.00 61.00 182 ASN A N 1
ATOM 1384 C CA . ASN A 1 182 ? 30.541 -6.045 -22.202 1.00 61.00 182 ASN A CA 1
ATOM 1385 C C . ASN A 1 182 ? 29.982 -7.433 -22.561 1.00 61.00 182 ASN A C 1
ATOM 1387 O O . ASN A 1 182 ? 30.418 -8.049 -23.534 1.00 61.00 182 ASN A O 1
ATOM 1391 N N . ALA A 1 183 ? 29.074 -7.957 -21.730 1.00 57.84 183 ALA A N 1
ATOM 1392 C CA . ALA A 1 183 ? 28.592 -9.333 -21.757 1.00 57.84 183 ALA A CA 1
ATOM 1393 C C . ALA A 1 183 ? 28.076 -9.799 -23.126 1.00 57.84 183 ALA A C 1
ATOM 1395 O O . ALA A 1 183 ? 28.275 -10.961 -23.485 1.00 57.84 183 ALA A O 1
ATOM 1396 N N . ASP A 1 184 ? 27.475 -8.893 -23.888 1.00 58.34 184 ASP A N 1
ATOM 1397 C CA . ASP A 1 184 ? 26.854 -9.127 -25.191 1.00 58.34 184 ASP A CA 1
ATOM 1398 C C . ASP A 1 184 ? 27.678 -8.588 -26.378 1.00 58.34 184 ASP A C 1
ATOM 1400 O O . ASP A 1 184 ? 27.227 -8.633 -27.523 1.00 58.34 184 ASP A O 1
ATOM 1404 N N . GLY A 1 185 ? 28.879 -8.055 -26.124 1.00 62.00 185 GLY A N 1
ATOM 1405 C CA . GLY A 1 185 ? 29.714 -7.402 -27.136 1.00 62.00 185 GLY A CA 1
ATOM 1406 C C . GLY A 1 185 ? 29.182 -6.049 -27.631 1.00 62.00 185 GLY A C 1
ATOM 1407 O O . GLY A 1 185 ? 29.784 -5.472 -28.536 1.00 62.00 185 GLY A O 1
ATOM 1408 N N . ARG A 1 186 ? 28.090 -5.522 -27.051 1.00 69.50 186 ARG A N 1
ATOM 1409 C CA . ARG A 1 186 ? 27.446 -4.256 -27.457 1.00 69.50 186 ARG A CA 1
ATOM 1410 C C . ARG A 1 186 ? 27.842 -3.057 -26.589 1.00 69.50 186 ARG A C 1
ATOM 1412 O O . ARG A 1 186 ? 27.455 -1.932 -26.899 1.00 69.50 186 ARG A O 1
ATOM 1419 N N . GLY A 1 187 ? 28.623 -3.275 -25.528 1.00 77.31 187 GLY A N 1
ATOM 1420 C CA . GLY A 1 187 ? 29.118 -2.209 -24.647 1.00 77.31 187 GLY A CA 1
ATOM 1421 C C . GLY A 1 187 ? 28.039 -1.562 -23.778 1.00 77.31 187 GLY A C 1
ATOM 1422 O O . GLY A 1 187 ? 28.111 -0.361 -23.496 1.00 77.31 187 GLY A O 1
ATOM 1423 N N . ILE A 1 188 ? 27.014 -2.334 -23.409 1.00 85.81 188 ILE A N 1
ATOM 1424 C CA . ILE A 1 188 ? 25.890 -1.868 -22.597 1.00 85.81 188 ILE A CA 1
ATOM 1425 C C . ILE A 1 188 ? 26.269 -1.905 -21.118 1.00 85.81 188 ILE A C 1
ATOM 1427 O O . ILE A 1 188 ? 26.714 -2.922 -20.608 1.00 85.81 188 ILE A O 1
ATOM 1431 N N . HIS A 1 189 ? 26.030 -0.822 -20.393 1.00 88.31 189 HIS A N 1
ATOM 1432 C CA . HIS A 1 189 ? 26.160 -0.771 -18.940 1.00 88.31 189 HIS A CA 1
ATOM 1433 C C . HIS A 1 189 ? 24.802 -0.539 -18.285 1.00 88.31 189 HIS A C 1
ATOM 1435 O O . HIS A 1 189 ? 23.845 -0.114 -18.941 1.00 88.31 189 HIS A O 1
ATOM 1441 N N . PHE A 1 190 ? 24.732 -0.794 -16.979 1.00 92.81 190 PHE A N 1
ATOM 1442 C CA . PHE A 1 190 ? 23.546 -0.497 -16.194 1.00 92.81 190 PHE A CA 1
ATOM 1443 C C . PHE A 1 190 ? 23.866 0.225 -14.889 1.00 92.81 190 PHE A C 1
ATOM 1445 O O . PHE A 1 190 ? 24.936 0.064 -14.297 1.00 92.81 190 PHE A O 1
ATOM 1452 N N . THR A 1 191 ? 22.883 0.986 -14.422 1.00 92.56 191 THR A N 1
ATOM 1453 C CA . THR A 1 191 ? 22.884 1.595 -13.094 1.00 92.56 191 THR A CA 1
ATOM 1454 C C . THR A 1 191 ? 21.607 1.207 -12.373 1.00 92.56 191 THR A C 1
ATOM 1456 O O . THR A 1 191 ? 20.513 1.433 -12.884 1.00 92.56 191 THR A O 1
ATOM 1459 N N . ILE A 1 192 ? 21.748 0.631 -11.181 1.00 93.69 192 ILE A N 1
ATOM 1460 C CA . ILE A 1 192 ? 20.628 0.304 -10.301 1.00 93.69 192 ILE A CA 1
ATOM 1461 C C . ILE A 1 192 ? 20.449 1.446 -9.307 1.00 93.69 192 ILE A C 1
ATOM 1463 O O . ILE A 1 192 ? 21.376 1.795 -8.573 1.00 93.69 192 ILE A O 1
ATOM 1467 N N . LEU A 1 193 ? 19.236 1.984 -9.265 1.00 91.00 193 LEU A N 1
ATOM 1468 C CA . LEU A 1 193 ? 18.810 3.010 -8.326 1.00 91.00 193 LEU A CA 1
ATOM 1469 C C . LEU A 1 193 ? 17.810 2.406 -7.345 1.00 91.00 193 LEU A C 1
ATOM 1471 O O . LEU A 1 193 ? 16.870 1.713 -7.744 1.00 91.00 193 LEU A O 1
ATOM 1475 N N . ASP A 1 194 ? 17.989 2.690 -6.061 1.00 88.12 194 ASP A N 1
ATOM 1476 C CA . ASP A 1 194 ? 16.908 2.557 -5.090 1.00 88.12 194 ASP A CA 1
ATOM 1477 C C . ASP A 1 194 ? 16.198 3.898 -4.872 1.00 88.12 194 ASP A C 1
ATOM 1479 O O . ASP A 1 194 ? 16.638 4.946 -5.340 1.00 88.12 194 ASP A O 1
ATOM 1483 N N . ALA A 1 195 ? 15.091 3.865 -4.134 1.00 83.12 195 ALA A N 1
ATOM 1484 C CA . ALA A 1 195 ? 14.272 5.046 -3.878 1.00 83.12 195 ALA A CA 1
ATOM 1485 C C . ALA A 1 195 ? 14.936 6.115 -3.004 1.00 83.12 195 ALA A C 1
ATOM 1487 O O . ALA A 1 195 ? 14.369 7.191 -2.827 1.00 83.12 195 ALA A O 1
ATOM 1488 N N . SER A 1 196 ? 16.104 5.826 -2.423 1.00 79.81 196 SER A N 1
ATOM 1489 C CA . SER A 1 196 ? 16.904 6.859 -1.783 1.00 79.81 196 SER A CA 1
ATOM 1490 C C . SER A 1 196 ? 17.678 7.678 -2.808 1.00 79.81 196 SER A C 1
ATOM 1492 O O . SER A 1 196 ? 17.967 8.821 -2.504 1.00 79.81 196 SER A O 1
ATOM 1494 N N . ALA A 1 197 ? 17.977 7.173 -4.010 1.00 79.12 197 ALA A N 1
ATOM 1495 C CA . ALA A 1 197 ? 18.758 7.911 -5.003 1.00 79.12 197 ALA A CA 1
ATOM 1496 C C . ALA A 1 197 ? 18.173 9.322 -5.260 1.00 79.12 197 ALA A C 1
ATOM 1498 O O . ALA A 1 197 ? 16.983 9.439 -5.566 1.00 79.12 197 ALA A O 1
ATOM 1499 N N . PRO A 1 198 ? 18.980 10.404 -5.195 1.00 76.50 198 PRO A N 1
ATOM 1500 C CA . PRO A 1 198 ? 18.493 11.773 -5.414 1.00 76.50 198 PRO A CA 1
ATOM 1501 C C . PRO A 1 198 ? 17.849 11.978 -6.790 1.00 76.50 198 PRO A C 1
ATOM 1503 O O . PRO A 1 198 ? 17.026 12.870 -6.984 1.00 76.50 198 PRO A O 1
ATOM 1506 N N . THR A 1 199 ? 18.238 11.145 -7.753 1.00 83.25 199 THR A N 1
ATOM 1507 C CA . THR A 1 199 ? 17.761 11.146 -9.133 1.00 83.25 199 THR A CA 1
ATOM 1508 C C . THR A 1 199 ? 16.459 10.364 -9.325 1.00 83.25 199 THR A C 1
ATOM 1510 O O . THR A 1 199 ? 15.833 10.537 -10.363 1.00 83.25 199 THR A O 1
ATOM 1513 N N . TRP A 1 200 ? 15.993 9.574 -8.346 1.00 84.69 200 TRP A N 1
ATOM 1514 C CA . TRP A 1 200 ? 14.850 8.653 -8.480 1.00 84.69 200 TRP A CA 1
ATOM 1515 C C . TRP A 1 200 ? 13.619 9.279 -9.150 1.00 84.69 200 TRP A C 1
ATOM 1517 O O . TRP A 1 200 ? 13.138 8.776 -10.164 1.00 84.69 200 TRP A O 1
ATOM 1527 N N . ASN A 1 201 ? 13.130 10.405 -8.619 1.00 82.56 201 ASN A N 1
ATOM 1528 C CA . ASN A 1 201 ? 11.951 11.078 -9.175 1.00 82.56 201 ASN A CA 1
ATOM 1529 C C . ASN A 1 201 ? 12.231 11.665 -10.564 1.00 82.56 201 ASN A C 1
ATOM 1531 O O . ASN A 1 201 ? 11.410 11.513 -11.462 1.00 82.56 201 ASN A O 1
ATOM 1535 N N . ALA A 1 202 ? 13.412 12.257 -10.762 1.00 83.00 202 ALA A N 1
ATOM 1536 C CA . ALA A 1 202 ? 13.804 12.804 -12.057 1.00 83.00 202 ALA A CA 1
ATOM 1537 C C . ALA A 1 202 ? 13.907 11.713 -13.138 1.00 83.00 202 ALA A C 1
ATOM 1539 O O . ALA A 1 202 ? 13.632 11.980 -14.304 1.00 83.00 202 ALA A O 1
ATOM 1540 N N . GLU A 1 203 ? 14.288 10.487 -12.772 1.00 88.50 203 GLU A N 1
ATOM 1541 C CA . GLU A 1 203 ? 14.321 9.357 -13.702 1.00 88.50 203 GLU A CA 1
ATOM 1542 C C . GLU A 1 203 ? 12.930 8.831 -14.053 1.00 88.50 203 GLU A C 1
ATOM 1544 O O . GLU A 1 203 ? 12.698 8.471 -15.205 1.00 88.50 203 GLU A O 1
ATOM 1549 N N . ILE A 1 204 ? 11.989 8.838 -13.104 1.00 87.56 204 ILE A N 1
ATOM 1550 C CA . ILE A 1 204 ? 10.580 8.526 -13.382 1.00 87.56 204 ILE A CA 1
ATOM 1551 C C . ILE A 1 204 ? 9.982 9.572 -14.333 1.00 87.56 204 ILE A C 1
ATOM 1553 O O . ILE A 1 204 ? 9.306 9.209 -15.296 1.00 87.56 204 ILE A O 1
ATOM 1557 N N . ASP A 1 205 ? 10.272 10.855 -14.101 1.00 83.62 205 ASP A N 1
ATOM 1558 C CA . ASP A 1 205 ? 9.811 11.948 -14.961 1.00 83.62 205 ASP A CA 1
ATOM 1559 C C . ASP A 1 205 ? 10.339 11.799 -16.390 1.00 83.62 205 ASP A C 1
ATOM 1561 O O . ASP A 1 205 ? 9.562 11.856 -17.345 1.00 83.62 205 ASP A O 1
ATOM 1565 N N . ARG A 1 206 ? 11.642 11.522 -16.543 1.00 87.69 206 ARG A N 1
ATOM 1566 C CA . ARG A 1 206 ? 12.253 11.259 -17.855 1.00 87.69 206 ARG A CA 1
ATOM 1567 C C . ARG A 1 206 ? 11.676 10.022 -18.527 1.00 87.69 206 ARG A C 1
ATOM 1569 O O . ARG A 1 206 ? 11.328 10.111 -19.695 1.00 87.69 206 ARG A O 1
ATOM 1576 N N . PHE A 1 207 ? 11.511 8.911 -17.805 1.00 88.25 207 PHE A N 1
ATOM 1577 C CA . PHE A 1 207 ? 10.880 7.702 -18.346 1.00 88.25 207 PHE A CA 1
ATOM 1578 C C . PHE A 1 207 ? 9.509 8.008 -18.951 1.00 88.25 207 PHE A C 1
ATOM 1580 O O . PHE A 1 207 ? 9.204 7.568 -20.056 1.00 88.25 207 PHE A O 1
ATOM 1587 N N . GLY A 1 208 ? 8.682 8.790 -18.261 1.00 85.31 208 GLY A N 1
ATOM 1588 C CA . GLY A 1 208 ? 7.367 9.101 -18.797 1.00 85.31 208 GLY A CA 1
ATOM 1589 C C . GLY A 1 208 ? 7.385 10.024 -20.023 1.00 85.31 208 GLY A C 1
ATOM 1590 O O . GLY A 1 208 ? 6.503 9.900 -20.871 1.00 85.31 208 GLY A O 1
ATOM 1591 N N . VAL A 1 209 ? 8.399 10.887 -20.169 1.00 85.50 209 VAL A N 1
ATOM 1592 C CA . VAL A 1 209 ? 8.636 11.658 -21.406 1.00 85.50 209 VAL A CA 1
ATOM 1593 C C . VAL A 1 209 ? 9.119 10.745 -22.533 1.00 85.50 209 VAL A C 1
ATOM 1595 O O . VAL A 1 209 ? 8.561 10.781 -23.627 1.00 85.50 209 VAL A O 1
ATOM 1598 N N . ASP A 1 210 ? 10.117 9.904 -22.254 1.00 86.00 210 ASP A N 1
ATOM 1599 C CA . ASP A 1 210 ? 10.765 9.020 -23.228 1.00 86.00 210 ASP A CA 1
ATOM 1600 C C . ASP A 1 210 ? 9.773 8.031 -23.873 1.00 86.00 210 ASP A C 1
ATOM 1602 O O . ASP A 1 210 ? 9.931 7.666 -25.037 1.00 86.00 210 ASP A O 1
ATOM 1606 N N . PHE A 1 211 ? 8.733 7.617 -23.138 1.00 85.06 211 PHE A N 1
ATOM 1607 C CA . PHE A 1 211 ? 7.762 6.605 -23.577 1.00 85.06 211 PHE A CA 1
ATOM 1608 C C . PHE A 1 211 ? 6.332 7.122 -23.768 1.00 85.06 211 PHE A C 1
ATOM 1610 O O . PHE A 1 211 ? 5.412 6.306 -23.850 1.00 85.06 211 PHE A O 1
ATOM 1617 N N . ASP A 1 212 ? 6.143 8.444 -23.846 1.00 83.94 212 ASP A N 1
ATOM 1618 C CA . ASP A 1 212 ? 4.839 9.106 -24.015 1.00 83.94 212 ASP A CA 1
ATOM 1619 C C . ASP A 1 212 ? 3.764 8.546 -23.065 1.00 83.94 212 ASP A C 1
ATOM 1621 O O . ASP A 1 212 ? 2.740 7.990 -23.475 1.00 83.94 212 ASP A O 1
ATOM 1625 N N . ALA A 1 213 ? 4.010 8.673 -21.757 1.00 78.88 213 ALA A N 1
ATOM 1626 C CA . ALA A 1 213 ? 3.164 8.110 -20.700 1.00 78.88 213 ALA A CA 1
ATOM 1627 C C . ALA A 1 213 ? 1.675 8.475 -20.823 1.00 78.88 213 ALA A C 1
ATOM 1629 O O . ALA A 1 213 ? 0.820 7.732 -20.346 1.00 78.88 213 ALA A O 1
ATOM 1630 N N . SER A 1 214 ? 1.358 9.605 -21.463 1.00 73.81 214 SER A N 1
ATOM 1631 C CA . SER A 1 214 ? -0.023 10.061 -21.656 1.00 73.81 214 SER A CA 1
ATOM 1632 C C . SER A 1 214 ? -0.800 9.194 -22.650 1.00 73.81 214 SER A C 1
ATOM 1634 O O . SER A 1 214 ? -2.016 9.069 -22.521 1.00 73.81 214 SER A O 1
ATOM 1636 N N . ASN A 1 215 ? -0.116 8.577 -23.619 1.00 79.62 215 ASN A N 1
ATOM 1637 C CA . ASN A 1 215 ? -0.743 7.776 -24.674 1.00 79.62 215 ASN A CA 1
ATOM 1638 C C . ASN A 1 215 ? -0.313 6.303 -24.660 1.00 79.62 215 ASN A C 1
ATOM 1640 O O . ASN A 1 215 ? -0.853 5.502 -25.424 1.00 79.62 215 ASN A O 1
ATOM 1644 N N . ASN A 1 216 ? 0.636 5.925 -23.802 1.00 83.81 216 ASN A N 1
ATOM 1645 C CA . ASN A 1 216 ? 1.186 4.578 -23.760 1.00 83.81 216 ASN A CA 1
ATOM 1646 C C . ASN A 1 216 ? 0.604 3.745 -22.596 1.00 83.81 216 ASN A C 1
ATOM 1648 O O . ASN A 1 216 ? 1.022 3.907 -21.447 1.00 83.81 216 ASN A O 1
ATOM 1652 N N . PRO A 1 217 ? -0.310 2.790 -22.860 1.00 82.31 217 PRO A N 1
ATOM 1653 C CA . PRO A 1 217 ? -0.938 1.979 -21.815 1.00 82.31 217 PRO A CA 1
ATOM 1654 C C . PRO A 1 217 ? 0.014 0.967 -21.154 1.00 82.31 217 PRO A C 1
ATOM 1656 O O . PRO A 1 217 ? -0.369 0.355 -20.156 1.00 82.31 217 PRO A O 1
ATOM 1659 N N . ALA A 1 218 ? 1.226 0.778 -21.690 1.00 85.12 218 ALA A N 1
ATOM 1660 C CA . ALA A 1 218 ? 2.266 -0.056 -21.091 1.00 85.12 218 ALA A CA 1
ATOM 1661 C C . ALA A 1 218 ? 3.120 0.707 -20.058 1.00 85.12 218 ALA A C 1
ATOM 1663 O O . ALA A 1 218 ? 3.904 0.087 -19.326 1.00 85.12 218 ALA A O 1
ATOM 1664 N N . VAL A 1 219 ? 2.992 2.033 -19.966 1.00 87.00 219 VAL A N 1
ATOM 1665 C CA . VAL A 1 219 ? 3.694 2.831 -18.958 1.00 87.00 219 VAL A CA 1
ATOM 1666 C C . VAL A 1 219 ? 2.985 2.729 -17.609 1.00 87.00 219 VAL A C 1
ATOM 1668 O O . VAL A 1 219 ? 1.760 2.732 -17.508 1.00 87.00 219 VAL A O 1
ATOM 1671 N N . PHE A 1 220 ? 3.779 2.599 -16.547 1.00 87.88 220 PHE A N 1
ATOM 1672 C CA . PHE A 1 220 ? 3.256 2.578 -15.189 1.00 87.88 220 PHE A CA 1
ATOM 1673 C C . PHE A 1 220 ? 2.750 3.957 -14.762 1.00 87.88 220 PHE A C 1
ATOM 1675 O O . PHE A 1 220 ? 3.388 4.962 -15.080 1.00 87.88 220 PHE A O 1
ATOM 1682 N N . PRO A 1 221 ? 1.705 4.017 -13.922 1.00 84.31 221 PRO A N 1
ATOM 1683 C CA . PRO A 1 221 ? 1.349 5.255 -13.255 1.00 84.31 221 PRO A CA 1
ATOM 1684 C C . PRO A 1 221 ? 2.524 5.824 -12.449 1.00 84.31 221 PRO A C 1
ATOM 1686 O O . PRO A 1 221 ? 3.146 5.112 -11.657 1.00 84.31 221 PRO A O 1
ATOM 1689 N N . TYR A 1 222 ? 2.788 7.124 -12.576 1.00 82.50 222 TYR A N 1
ATOM 1690 C CA . TYR A 1 222 ? 3.869 7.808 -11.849 1.00 82.50 222 TYR A CA 1
ATOM 1691 C C . TYR A 1 222 ? 3.800 7.561 -10.341 1.00 82.50 222 TYR A C 1
ATOM 1693 O O . TYR A 1 222 ? 4.784 7.176 -9.712 1.00 82.50 222 TYR A O 1
ATOM 1701 N N . HIS A 1 223 ? 2.601 7.695 -9.769 1.00 77.56 223 HIS A N 1
ATOM 1702 C CA . HIS A 1 223 ? 2.374 7.482 -8.342 1.00 77.56 223 HIS A CA 1
ATOM 1703 C C . HIS A 1 223 ? 2.718 6.048 -7.899 1.00 77.56 223 HIS A C 1
ATOM 1705 O O . HIS A 1 223 ? 3.142 5.837 -6.762 1.00 77.56 223 HIS A O 1
ATOM 1711 N N . PHE A 1 224 ? 2.562 5.055 -8.782 1.00 87.38 224 PHE A N 1
ATOM 1712 C CA . PHE A 1 224 ? 2.940 3.675 -8.499 1.00 87.38 224 PHE A CA 1
ATOM 1713 C C . PHE A 1 224 ? 4.463 3.538 -8.416 1.00 87.38 224 PHE A C 1
ATOM 1715 O O . PHE A 1 224 ? 4.975 3.008 -7.427 1.00 87.38 224 PHE A O 1
ATOM 1722 N N . LEU A 1 225 ? 5.190 4.076 -9.400 1.00 89.06 225 LEU A N 1
ATOM 1723 C CA . LEU A 1 225 ? 6.655 4.069 -9.399 1.00 89.06 225 LEU A CA 1
ATOM 1724 C C . LEU A 1 225 ? 7.237 4.868 -8.225 1.00 89.06 225 LEU A C 1
ATOM 1726 O O . LEU A 1 225 ? 8.250 4.476 -7.661 1.00 89.06 225 LEU A O 1
ATOM 1730 N N . GLN A 1 226 ? 6.583 5.949 -7.806 1.00 82.94 226 GLN A N 1
ATOM 1731 C CA . GLN A 1 226 ? 7.046 6.786 -6.698 1.00 82.94 226 GLN A CA 1
ATOM 1732 C C . GLN A 1 226 ? 6.758 6.181 -5.318 1.00 82.94 226 GLN A C 1
ATOM 1734 O O . GLN A 1 226 ? 7.596 6.273 -4.426 1.00 82.94 226 GLN A O 1
ATOM 1739 N N . ALA A 1 227 ? 5.583 5.576 -5.113 1.00 81.12 227 ALA A N 1
ATOM 1740 C CA . ALA A 1 227 ? 5.129 5.195 -3.771 1.00 81.12 227 ALA A CA 1
ATOM 1741 C C . ALA A 1 227 ? 5.088 3.682 -3.518 1.00 81.12 227 ALA A C 1
ATOM 1743 O O . ALA A 1 227 ? 5.234 3.245 -2.372 1.00 81.12 227 ALA A O 1
ATOM 1744 N N . VAL A 1 228 ? 4.843 2.882 -4.556 1.00 87.81 228 VAL A N 1
ATOM 1745 C CA . VAL A 1 228 ? 4.574 1.443 -4.426 1.00 87.81 228 VAL A CA 1
ATOM 1746 C C . VAL A 1 228 ? 5.812 0.633 -4.763 1.00 87.81 228 VAL A C 1
ATOM 1748 O O . VAL A 1 228 ? 6.206 -0.200 -3.951 1.00 87.81 228 VAL A O 1
ATOM 1751 N N . LEU A 1 229 ? 6.469 0.924 -5.892 1.00 92.56 229 LEU A N 1
ATOM 1752 C CA . LEU A 1 229 ? 7.696 0.234 -6.301 1.00 92.56 229 LEU A CA 1
ATOM 1753 C C . LEU A 1 229 ? 8.769 0.244 -5.186 1.00 92.56 229 LEU A C 1
ATOM 1755 O O . LEU A 1 229 ? 9.257 -0.833 -4.844 1.00 92.56 229 LEU A O 1
ATOM 1759 N N . PRO A 1 230 ? 9.067 1.374 -4.510 1.00 90.19 230 PRO A N 1
ATOM 1760 C CA . PRO A 1 230 ? 9.992 1.383 -3.374 1.00 90.19 230 PRO A CA 1
ATOM 1761 C C . PRO A 1 230 ? 9.525 0.531 -2.199 1.00 90.19 230 PRO A C 1
ATOM 1763 O O . PRO A 1 230 ? 10.315 -0.150 -1.551 1.00 90.19 230 PRO A O 1
ATOM 1766 N N . ARG A 1 231 ? 8.222 0.581 -1.903 1.00 88.12 231 ARG A N 1
ATOM 1767 C CA . ARG A 1 231 ? 7.621 -0.059 -0.729 1.00 88.12 231 ARG A CA 1
ATOM 1768 C C . ARG A 1 231 ? 7.680 -1.574 -0.813 1.00 88.12 231 ARG A C 1
ATOM 1770 O O . ARG A 1 231 ? 7.802 -2.225 0.223 1.00 88.12 231 ARG A O 1
ATOM 1777 N N . ILE A 1 232 ? 7.575 -2.124 -2.020 1.00 93.56 232 ILE A N 1
ATOM 1778 C CA . ILE A 1 232 ? 7.707 -3.564 -2.243 1.00 93.56 232 ILE A CA 1
ATOM 1779 C C . ILE A 1 232 ? 9.178 -4.010 -2.287 1.00 93.56 232 ILE A C 1
ATOM 1781 O O . ILE A 1 232 ? 9.452 -5.200 -2.193 1.00 93.56 232 ILE A O 1
ATOM 1785 N N . GLY A 1 233 ? 10.134 -3.077 -2.348 1.00 91.44 233 GLY A N 1
ATOM 1786 C CA . GLY A 1 233 ? 11.565 -3.373 -2.483 1.00 91.44 233 GLY A CA 1
ATOM 1787 C C . GLY A 1 233 ? 12.043 -3.413 -3.936 1.00 91.44 233 GLY A C 1
ATOM 1788 O O . GLY A 1 233 ? 13.089 -3.994 -4.225 1.00 91.44 233 GLY A O 1
ATOM 1789 N N . GLY A 1 234 ? 11.271 -2.819 -4.847 1.00 94.19 234 GLY A N 1
ATOM 1790 C CA . GLY A 1 234 ? 11.644 -2.658 -6.241 1.00 94.19 234 GLY A CA 1
ATOM 1791 C C . GLY A 1 234 ? 12.663 -1.544 -6.466 1.00 94.19 234 GLY A C 1
ATOM 1792 O O . GLY A 1 234 ? 12.907 -0.697 -5.603 1.00 94.19 234 GLY A O 1
ATOM 1793 N N . ARG A 1 235 ? 13.290 -1.575 -7.642 1.00 95.19 235 ARG A N 1
ATOM 1794 C CA . ARG A 1 235 ? 14.405 -0.694 -8.026 1.00 95.19 235 ARG A CA 1
ATOM 1795 C C . ARG A 1 235 ? 14.270 -0.260 -9.481 1.00 95.19 235 ARG A C 1
ATOM 1797 O O . ARG A 1 235 ? 13.634 -0.961 -10.266 1.00 95.19 235 ARG A O 1
ATOM 1804 N N . ILE A 1 236 ? 14.887 0.861 -9.841 1.00 95.62 236 ILE A N 1
ATOM 1805 C CA . ILE A 1 236 ? 15.015 1.295 -11.239 1.00 95.62 236 ILE A CA 1
ATOM 1806 C C . ILE A 1 236 ? 16.358 0.794 -11.766 1.00 95.62 236 ILE A C 1
ATOM 1808 O O . ILE A 1 236 ? 17.361 0.847 -11.057 1.00 95.62 236 ILE A O 1
ATOM 1812 N N . VAL A 1 237 ? 16.380 0.316 -13.005 1.00 95.81 237 VAL A N 1
ATOM 1813 C CA . VAL A 1 237 ? 17.597 -0.053 -13.727 1.00 95.81 237 VAL A CA 1
ATOM 1814 C C . VAL A 1 237 ? 17.678 0.803 -14.979 1.00 95.81 237 VAL A C 1
ATOM 1816 O O . VAL A 1 237 ? 16.827 0.714 -15.855 1.00 95.81 237 VAL A O 1
ATOM 1819 N N . LEU A 1 238 ? 18.689 1.655 -15.061 1.00 93.25 238 LEU A N 1
ATOM 1820 C CA . LEU A 1 238 ? 18.963 2.459 -16.246 1.00 93.25 238 LEU A CA 1
ATOM 1821 C C . LEU A 1 238 ? 19.918 1.689 -17.151 1.00 93.25 238 LEU A C 1
ATOM 1823 O O . LEU A 1 238 ? 20.915 1.171 -16.652 1.00 93.25 238 LEU A O 1
ATOM 1827 N N . PHE A 1 239 ? 19.651 1.644 -18.456 1.00 91.75 239 PHE A N 1
ATOM 1828 C CA . PHE A 1 239 ? 20.555 1.045 -19.439 1.00 91.75 239 PHE A CA 1
ATOM 1829 C C . PHE A 1 239 ? 21.223 2.136 -20.271 1.00 91.75 239 PHE A C 1
ATOM 1831 O O . PHE A 1 239 ? 20.557 3.061 -20.752 1.00 91.75 239 PHE A O 1
ATOM 1838 N N . GLY A 1 240 ? 22.525 2.004 -20.509 1.00 88.88 240 GLY A N 1
ATOM 1839 C CA . GLY A 1 240 ? 23.266 2.945 -21.342 1.00 88.88 240 GLY A CA 1
ATOM 1840 C C . GLY A 1 240 ? 24.336 2.291 -22.204 1.00 88.88 240 GLY A C 1
ATOM 1841 O O . GLY A 1 240 ? 24.794 1.185 -21.933 1.00 88.88 240 GLY A O 1
ATOM 1842 N N . ARG A 1 241 ? 24.775 3.007 -23.238 1.00 87.12 241 ARG A N 1
ATOM 1843 C CA . ARG A 1 241 ? 25.913 2.666 -24.099 1.00 87.12 241 ARG A CA 1
ATOM 1844 C C . ARG A 1 241 ? 26.746 3.930 -24.305 1.00 87.12 241 ARG A C 1
ATOM 1846 O O . ARG A 1 241 ? 26.301 4.892 -24.923 1.00 87.12 241 ARG A O 1
ATOM 1853 N N . GLY A 1 242 ? 27.956 3.966 -23.749 1.00 83.31 242 GLY A N 1
ATOM 1854 C CA . GLY A 1 242 ? 28.725 5.214 -23.680 1.00 83.31 242 GLY A CA 1
ATOM 1855 C C . GLY A 1 242 ? 27.988 6.280 -22.856 1.00 83.31 242 GLY A C 1
ATOM 1856 O O . GLY A 1 242 ? 27.696 6.044 -21.691 1.00 83.31 242 GLY A O 1
ATOM 1857 N N . ALA A 1 243 ? 27.692 7.437 -23.451 1.00 79.44 243 ALA A N 1
ATOM 1858 C CA . ALA A 1 243 ? 26.891 8.495 -22.818 1.00 79.44 243 ALA A CA 1
ATOM 1859 C C . ALA A 1 243 ? 25.393 8.429 -23.182 1.00 79.44 243 ALA A C 1
ATOM 1861 O O . ALA A 1 243 ? 24.599 9.214 -22.670 1.00 79.44 243 ALA A O 1
ATOM 1862 N N . GLU A 1 244 ? 25.012 7.526 -24.087 1.00 85.62 244 GLU A N 1
ATOM 1863 C CA . GLU A 1 244 ? 23.648 7.392 -24.590 1.00 85.62 244 GLU A CA 1
ATOM 1864 C C . GLU A 1 244 ? 22.828 6.476 -23.677 1.00 85.62 244 GLU A C 1
ATOM 1866 O O . GLU A 1 244 ? 23.290 5.403 -23.280 1.00 85.62 244 GLU A O 1
ATOM 1871 N N . ARG A 1 245 ? 21.595 6.879 -23.364 1.00 86.75 245 ARG A N 1
ATOM 1872 C CA . ARG A 1 245 ? 20.609 6.014 -22.712 1.00 86.75 245 ARG A CA 1
ATOM 1873 C C . ARG A 1 245 ? 19.923 5.164 -23.768 1.00 86.75 245 ARG A C 1
ATOM 1875 O O . ARG A 1 245 ? 19.414 5.695 -24.745 1.00 86.75 245 ARG A O 1
ATOM 1882 N N . ILE A 1 246 ? 19.858 3.862 -23.525 1.00 90.19 246 ILE A N 1
ATOM 1883 C CA . ILE A 1 246 ? 19.266 2.909 -24.473 1.00 90.19 246 ILE A CA 1
ATOM 1884 C C . ILE A 1 246 ? 17.998 2.246 -23.932 1.00 90.19 246 ILE A C 1
ATOM 1886 O O . ILE A 1 246 ? 17.324 1.535 -24.669 1.00 90.19 246 ILE A O 1
ATOM 1890 N N . GLY A 1 247 ? 17.651 2.475 -22.665 1.00 91.31 247 GLY A N 1
ATOM 1891 C CA . GLY A 1 247 ? 16.388 2.032 -22.087 1.00 91.31 247 GLY A CA 1
ATOM 1892 C C . GLY A 1 247 ? 16.353 2.143 -20.567 1.00 91.31 247 GLY A C 1
ATOM 1893 O O . GLY A 1 247 ? 17.285 2.644 -19.930 1.00 91.31 247 GLY A O 1
ATOM 1894 N N . VAL A 1 248 ? 15.261 1.654 -19.993 1.00 93.88 248 VAL A N 1
ATOM 1895 C CA . VAL A 1 248 ? 15.013 1.635 -18.550 1.00 93.88 248 VAL A CA 1
ATOM 1896 C C . VAL A 1 248 ? 14.197 0.409 -18.173 1.00 93.88 248 VAL A C 1
ATOM 1898 O O . VAL A 1 248 ? 13.332 -0.036 -18.923 1.00 93.88 248 VAL A O 1
ATOM 1901 N N . GLY A 1 249 ? 14.461 -0.148 -17.001 1.00 95.25 249 GLY A N 1
ATOM 1902 C CA . GLY A 1 249 ? 13.691 -1.233 -16.426 1.00 95.25 249 GLY A CA 1
ATOM 1903 C C . GLY A 1 249 ? 13.374 -1.015 -14.960 1.00 95.25 249 GLY A C 1
ATOM 1904 O O . GLY A 1 249 ? 13.954 -0.172 -14.278 1.00 95.25 249 GLY A O 1
ATOM 1905 N N . PHE A 1 250 ? 12.425 -1.804 -14.481 1.00 96.88 250 PHE A N 1
ATOM 1906 C CA . PHE A 1 250 ? 11.931 -1.772 -13.117 1.00 96.88 250 PHE A CA 1
ATOM 1907 C C . PHE A 1 250 ? 11.986 -3.190 -12.561 1.00 96.88 250 PHE A C 1
ATOM 1909 O O . PHE A 1 250 ? 11.394 -4.111 -13.125 1.00 96.88 250 PHE A O 1
ATOM 1916 N N . LEU A 1 251 ? 12.733 -3.363 -11.475 1.00 97.12 251 LEU A N 1
ATOM 1917 C CA . LEU A 1 251 ? 12.866 -4.632 -10.771 1.00 97.12 251 LEU A CA 1
ATOM 1918 C C . LEU A 1 251 ? 11.689 -4.803 -9.816 1.00 97.12 251 LEU A C 1
ATOM 1920 O O . LEU A 1 251 ? 11.520 -4.006 -8.892 1.00 97.12 251 LEU A O 1
ATOM 1924 N N . PHE A 1 252 ? 10.920 -5.865 -10.014 1.00 96.75 252 PHE A N 1
ATOM 1925 C CA . PHE A 1 252 ? 9.812 -6.273 -9.162 1.00 96.75 252 PHE A CA 1
ATOM 1926 C C . PHE A 1 252 ? 10.198 -7.525 -8.382 1.00 96.75 252 PHE A C 1
ATOM 1928 O O . PHE A 1 252 ? 10.609 -8.499 -9.003 1.00 96.75 252 PHE A O 1
ATOM 1935 N N . PRO A 1 253 ? 10.072 -7.538 -7.048 1.00 95.12 253 PRO A N 1
ATOM 1936 C CA . PRO A 1 253 ? 10.141 -8.773 -6.280 1.00 95.12 253 PRO A CA 1
ATOM 1937 C C . PRO A 1 253 ? 9.117 -9.788 -6.785 1.00 95.12 253 PRO A C 1
ATOM 1939 O O . PRO A 1 253 ? 7.957 -9.429 -6.995 1.00 95.12 253 PRO A O 1
ATOM 1942 N N . CYS A 1 254 ? 9.526 -11.048 -6.906 1.00 91.88 254 CYS A N 1
ATOM 1943 C CA . CYS A 1 254 ? 8.646 -12.134 -7.348 1.00 91.88 254 CYS A CA 1
ATOM 1944 C C . CYS A 1 254 ? 8.609 -13.298 -6.364 1.00 91.88 254 CYS A C 1
ATOM 1946 O O . CYS A 1 254 ? 7.544 -13.852 -6.106 1.00 91.88 254 CYS A O 1
ATOM 1948 N N . GLY A 1 255 ? 9.752 -13.660 -5.784 1.00 91.12 255 GLY A N 1
ATOM 1949 C CA . GLY A 1 255 ? 9.815 -14.820 -4.907 1.00 91.12 255 GLY A CA 1
ATOM 1950 C C . GLY A 1 255 ? 11.207 -15.113 -4.376 1.00 91.12 255 GLY A C 1
ATOM 1951 O O . GLY A 1 255 ? 12.124 -14.297 -4.476 1.00 91.12 255 GLY A O 1
ATOM 1952 N N . LEU A 1 256 ? 11.337 -16.296 -3.791 1.00 87.69 256 LEU A N 1
ATOM 1953 C CA . LEU A 1 256 ? 12.567 -16.811 -3.210 1.00 87.69 256 LEU A CA 1
ATOM 1954 C C . LEU A 1 256 ? 12.844 -18.208 -3.774 1.00 87.69 256 LEU A C 1
ATOM 1956 O O . LEU A 1 256 ? 11.923 -19.019 -3.868 1.00 87.69 256 LEU A O 1
ATOM 1960 N N . THR A 1 257 ? 14.098 -18.504 -4.104 1.00 81.81 257 THR A N 1
ATOM 1961 C CA . THR A 1 257 ? 14.569 -19.860 -4.424 1.00 81.81 257 THR A CA 1
ATOM 1962 C C . THR A 1 257 ? 15.561 -20.349 -3.371 1.00 81.81 257 THR A C 1
ATOM 1964 O O . THR A 1 257 ? 16.207 -19.570 -2.667 1.00 81.81 257 THR A O 1
ATOM 1967 N N . HIS A 1 258 ? 15.694 -21.669 -3.252 1.00 66.81 258 HIS A N 1
ATOM 1968 C CA . HIS A 1 258 ? 16.765 -22.285 -2.474 1.00 66.81 258 HIS A CA 1
ATOM 1969 C C . HIS A 1 258 ? 17.947 -22.588 -3.399 1.00 66.81 258 HIS A C 1
ATOM 1971 O O . HIS A 1 258 ? 17.792 -23.352 -4.354 1.00 66.81 258 HIS A O 1
ATOM 1977 N N . ALA A 1 259 ? 19.126 -22.026 -3.115 1.00 53.94 259 ALA A N 1
ATOM 1978 C CA . ALA A 1 259 ? 20.336 -22.352 -3.863 1.00 53.94 259 ALA A CA 1
ATOM 1979 C C . ALA A 1 259 ? 20.680 -23.842 -3.669 1.00 53.94 259 ALA A C 1
ATOM 1981 O O . ALA A 1 259 ? 20.874 -24.305 -2.544 1.00 53.94 259 ALA A O 1
ATOM 1982 N N . SER A 1 260 ? 20.746 -24.618 -4.758 1.00 47.56 260 SER A N 1
ATOM 1983 C CA . SER A 1 260 ? 20.931 -26.079 -4.677 1.00 47.56 260 SER A CA 1
ATOM 1984 C C . SER A 1 260 ? 22.375 -26.536 -4.417 1.00 47.56 260 SER A C 1
ATOM 1986 O O . SER A 1 260 ? 22.629 -27.738 -4.361 1.00 47.56 260 SER A O 1
ATOM 1988 N N . GLN A 1 261 ? 23.343 -25.626 -4.246 1.00 42.94 261 GLN A N 1
ATOM 1989 C CA . GLN A 1 261 ? 24.762 -25.994 -4.147 1.00 42.94 261 GLN A CA 1
ATOM 1990 C C . GLN A 1 261 ? 25.570 -25.075 -3.215 1.00 42.94 261 GLN A C 1
ATOM 1992 O O . GLN A 1 261 ? 26.272 -24.183 -3.667 1.00 42.94 261 GLN A O 1
ATOM 1997 N N . SER A 1 262 ? 25.504 -25.304 -1.902 1.00 42.94 262 SER A N 1
ATOM 1998 C CA . SER A 1 262 ? 26.655 -25.360 -0.976 1.00 42.94 262 SER A CA 1
ATOM 1999 C C . SER A 1 262 ? 26.133 -25.555 0.452 1.00 42.94 262 SER A C 1
ATOM 2001 O O . SER A 1 262 ? 24.947 -25.404 0.723 1.00 42.94 262 SER A O 1
ATOM 2003 N N . THR A 1 263 ? 27.012 -25.906 1.384 1.00 42.19 263 THR A N 1
ATOM 2004 C CA . THR A 1 263 ? 26.733 -26.236 2.793 1.00 42.19 263 THR A CA 1
ATOM 2005 C C . THR A 1 263 ? 26.163 -25.088 3.650 1.00 42.19 263 THR A C 1
ATOM 2007 O O . THR A 1 263 ? 26.051 -25.236 4.866 1.00 42.19 263 THR A O 1
ATOM 2010 N N . ALA A 1 264 ? 25.753 -23.975 3.036 1.00 44.44 264 ALA A N 1
ATOM 2011 C CA . ALA A 1 264 ? 24.923 -22.934 3.629 1.00 44.44 264 ALA A CA 1
ATOM 2012 C C . ALA A 1 264 ? 23.665 -22.743 2.764 1.00 44.44 264 ALA A C 1
ATOM 2014 O O . ALA A 1 264 ? 23.762 -22.431 1.580 1.00 44.44 264 ALA A O 1
ATOM 2015 N N . THR A 1 265 ? 22.479 -22.916 3.352 1.00 46.25 265 THR A N 1
ATOM 2016 C CA . THR A 1 265 ? 21.187 -22.645 2.705 1.00 46.25 265 THR A CA 1
ATOM 2017 C C . THR A 1 265 ? 21.016 -21.138 2.488 1.00 46.25 265 THR A C 1
ATOM 2019 O O . THR A 1 265 ? 20.371 -20.460 3.287 1.00 46.25 265 THR A O 1
ATOM 2022 N N . ALA A 1 266 ? 21.641 -20.591 1.447 1.00 56.50 266 ALA A N 1
ATOM 2023 C CA . ALA A 1 266 ? 21.386 -19.229 1.001 1.00 56.50 266 ALA A CA 1
ATOM 2024 C C . ALA A 1 266 ? 20.080 -19.215 0.194 1.00 56.50 266 ALA A C 1
ATOM 2026 O O . ALA A 1 266 ? 19.916 -19.967 -0.768 1.00 56.50 266 ALA A O 1
ATOM 2027 N N . THR A 1 267 ? 19.128 -18.392 0.625 1.00 70.75 267 THR A N 1
ATOM 2028 C CA . THR A 1 267 ? 17.893 -18.144 -0.120 1.00 70.75 267 THR A CA 1
ATOM 2029 C C . THR A 1 267 ? 18.149 -17.018 -1.115 1.00 70.75 267 THR A C 1
ATOM 2031 O O . THR A 1 267 ? 18.465 -15.901 -0.702 1.00 70.75 267 THR A O 1
ATOM 2034 N N . GLU A 1 268 ? 18.010 -17.297 -2.407 1.00 86.44 268 GLU A N 1
ATOM 2035 C CA . GLU A 1 268 ? 18.198 -16.309 -3.470 1.00 86.44 268 GLU A CA 1
ATOM 2036 C C . GLU A 1 268 ? 16.885 -15.565 -3.745 1.00 86.44 268 GLU A C 1
ATOM 2038 O O . GLU A 1 268 ? 15.797 -16.147 -3.747 1.00 86.44 268 GLU A O 1
ATOM 2043 N N . ARG A 1 269 ? 16.976 -14.244 -3.937 1.00 93.25 269 ARG A N 1
ATOM 2044 C CA . ARG A 1 269 ? 15.830 -13.397 -4.304 1.00 93.25 269 ARG A CA 1
ATOM 2045 C C . ARG A 1 269 ? 15.581 -13.494 -5.801 1.00 93.25 269 ARG A C 1
ATOM 2047 O O . ARG A 1 269 ? 16.530 -13.460 -6.573 1.00 93.25 269 ARG A O 1
ATOM 2054 N N . ILE A 1 270 ? 14.315 -13.531 -6.198 1.00 94.56 270 ILE A N 1
ATOM 2055 C CA . ILE A 1 270 ? 13.900 -13.508 -7.602 1.00 94.56 270 ILE A CA 1
ATOM 2056 C C . ILE A 1 270 ? 13.265 -12.157 -7.911 1.00 94.56 270 ILE A C 1
ATOM 2058 O O . ILE A 1 270 ? 12.333 -11.736 -7.215 1.00 94.56 270 ILE A O 1
ATOM 2062 N N . PHE A 1 271 ? 13.729 -11.511 -8.975 1.00 96.50 271 PHE A N 1
ATOM 2063 C CA . PHE A 1 271 ? 13.123 -10.307 -9.522 1.00 96.50 271 PHE A CA 1
ATOM 2064 C C . PHE A 1 271 ? 12.653 -10.519 -10.961 1.00 96.50 271 PHE A C 1
ATOM 2066 O O . PHE A 1 271 ? 13.375 -11.099 -11.768 1.00 96.50 271 PHE A O 1
ATOM 2073 N N . THR A 1 272 ? 11.505 -9.946 -11.310 1.00 97.31 272 THR A N 1
ATOM 2074 C CA . THR A 1 272 ? 11.150 -9.652 -12.702 1.00 97.31 272 THR A CA 1
ATOM 2075 C C . THR A 1 272 ? 11.680 -8.264 -13.047 1.00 97.31 272 THR A C 1
ATOM 2077 O O . THR A 1 272 ? 11.301 -7.274 -12.421 1.00 97.31 272 THR A O 1
ATOM 2080 N N . LEU A 1 273 ? 12.550 -8.168 -14.049 1.00 97.50 273 LEU A N 1
ATOM 2081 C CA . LEU A 1 273 ? 12.962 -6.908 -14.658 1.00 97.50 273 LEU A CA 1
ATOM 2082 C C . LEU A 1 273 ? 12.014 -6.599 -15.817 1.00 97.50 273 LEU A C 1
ATOM 2084 O O . LEU A 1 273 ? 12.237 -7.051 -16.938 1.00 97.50 273 LEU A O 1
ATOM 2088 N N . ARG A 1 274 ? 10.971 -5.806 -15.559 1.00 96.19 274 ARG A N 1
ATOM 2089 C CA . ARG A 1 274 ? 10.113 -5.286 -16.632 1.00 96.19 274 ARG A CA 1
ATOM 2090 C C . ARG A 1 274 ? 10.779 -4.080 -17.266 1.00 96.19 274 ARG A C 1
ATOM 2092 O O . ARG A 1 274 ? 10.994 -3.083 -16.574 1.00 96.19 274 ARG A O 1
ATOM 2099 N N . TYR A 1 275 ? 11.101 -4.157 -18.550 1.00 94.12 275 TYR A N 1
ATOM 2100 C CA . TYR A 1 275 ? 11.937 -3.158 -19.209 1.00 94.12 275 TYR A CA 1
ATOM 2101 C C . TYR A 1 275 ? 11.312 -2.555 -20.463 1.00 94.12 275 TYR A C 1
ATOM 2103 O O . TYR A 1 275 ? 10.437 -3.138 -21.089 1.00 94.12 275 TYR A O 1
ATOM 2111 N N . HIS A 1 276 ? 11.801 -1.373 -20.822 1.00 92.38 276 HIS A N 1
ATOM 2112 C CA . HIS A 1 276 ? 11.477 -0.649 -22.040 1.00 92.38 276 HIS A CA 1
ATOM 2113 C C . HIS A 1 276 ? 12.779 -0.224 -22.717 1.00 92.38 276 HIS A C 1
ATOM 2115 O O . HIS A 1 276 ? 13.646 0.392 -22.088 1.00 92.38 276 HIS A O 1
ATOM 2121 N N . ILE A 1 277 ? 12.930 -0.571 -23.992 1.00 89.88 277 ILE A N 1
ATOM 2122 C CA . ILE A 1 277 ? 14.119 -0.253 -24.784 1.00 89.88 277 ILE A CA 1
ATOM 2123 C C . ILE A 1 277 ? 13.825 0.947 -25.689 1.00 89.88 277 ILE A C 1
ATOM 2125 O O . ILE A 1 277 ? 12.771 1.012 -26.314 1.00 89.88 277 ILE A O 1
ATOM 2129 N N . LEU A 1 278 ? 14.772 1.885 -25.752 1.00 86.62 278 LEU A N 1
ATOM 2130 C CA . LEU A 1 278 ? 14.755 3.046 -26.646 1.00 86.62 278 LEU A CA 1
ATOM 2131 C C . LEU A 1 278 ? 15.511 2.785 -27.952 1.00 86.62 278 LEU A C 1
ATOM 2133 O O . LEU A 1 278 ? 15.119 3.304 -28.992 1.00 86.62 278 LEU A O 1
ATOM 2137 N N . ASP A 1 279 ? 16.590 1.995 -27.910 1.00 82.69 279 ASP A N 1
ATOM 2138 C CA . ASP A 1 279 ? 17.369 1.647 -29.104 1.00 82.69 279 ASP A CA 1
ATOM 2139 C C . ASP A 1 279 ? 16.734 0.440 -29.829 1.00 82.69 279 ASP A C 1
ATOM 2141 O O . ASP A 1 279 ? 16.859 -0.693 -29.352 1.00 82.69 279 ASP A O 1
ATOM 2145 N N . PRO A 1 280 ? 16.097 0.624 -31.003 1.00 77.19 280 PRO A N 1
ATOM 2146 C CA . PRO A 1 280 ? 15.450 -0.466 -31.733 1.00 77.19 280 PRO A CA 1
ATOM 2147 C C . PRO A 1 280 ? 16.433 -1.543 -32.221 1.00 77.19 280 PRO A C 1
ATOM 2149 O O . PRO A 1 280 ? 16.004 -2.630 -32.607 1.00 77.19 280 PRO A O 1
ATOM 2152 N N . ALA A 1 281 ? 17.748 -1.289 -32.197 1.00 80.12 281 ALA A N 1
ATOM 2153 C CA . ALA A 1 281 ? 18.762 -2.301 -32.490 1.00 80.12 281 ALA A CA 1
ATOM 2154 C C . ALA A 1 281 ? 18.913 -3.351 -31.370 1.00 80.12 281 ALA A C 1
ATOM 2156 O O . ALA A 1 281 ? 19.613 -4.351 -31.555 1.00 80.12 281 ALA A O 1
ATOM 2157 N N . ILE A 1 282 ? 18.273 -3.147 -30.214 1.00 79.06 282 ILE A N 1
ATOM 2158 C CA . ILE A 1 282 ? 18.311 -4.049 -29.061 1.00 79.06 282 ILE A CA 1
ATOM 2159 C C . ILE A 1 282 ? 16.905 -4.637 -28.857 1.00 79.06 282 ILE A C 1
ATOM 2161 O O . ILE A 1 282 ? 16.106 -4.095 -28.103 1.00 79.06 282 ILE A O 1
ATOM 2165 N N . PRO A 1 283 ? 16.575 -5.763 -29.512 1.00 72.75 283 PRO A N 1
ATOM 2166 C CA . PRO A 1 283 ? 15.231 -6.334 -29.418 1.00 72.75 283 PRO A CA 1
ATOM 2167 C C . PRO A 1 283 ? 14.944 -6.989 -28.058 1.00 72.75 283 PRO A C 1
ATOM 2169 O O . PRO A 1 283 ? 13.791 -7.122 -27.675 1.00 72.75 283 PRO A O 1
ATOM 2172 N N . HIS A 1 284 ? 15.976 -7.436 -27.339 1.00 82.75 284 HIS A N 1
ATOM 2173 C CA . HIS A 1 284 ? 15.867 -8.028 -26.005 1.00 82.75 284 HIS A CA 1
ATOM 2174 C C . HIS A 1 284 ? 17.195 -7.908 -25.250 1.00 82.75 284 HIS A C 1
ATOM 2176 O O . HIS A 1 284 ? 18.267 -7.789 -25.860 1.00 82.75 284 HIS A O 1
ATOM 2182 N N . LEU A 1 285 ? 17.113 -7.960 -23.920 1.00 87.88 285 LEU A N 1
ATOM 2183 C CA . LEU A 1 285 ? 18.275 -8.098 -23.045 1.00 87.88 285 LEU A CA 1
ATOM 2184 C C . LEU A 1 285 ? 18.766 -9.553 -23.078 1.00 87.88 285 LEU A C 1
ATOM 2186 O O . LEU A 1 285 ? 17.960 -10.477 -23.106 1.00 87.88 285 LEU A O 1
ATOM 2190 N N . SER A 1 286 ? 20.084 -9.760 -23.100 1.00 89.00 286 SER A N 1
ATOM 2191 C CA . SER A 1 286 ? 20.662 -11.114 -23.073 1.00 89.00 286 SER A CA 1
ATOM 2192 C C . SER A 1 286 ? 20.628 -11.720 -21.667 1.00 89.00 286 SER A C 1
ATOM 2194 O O . SER A 1 286 ? 20.751 -10.983 -20.689 1.00 89.00 286 SER A O 1
ATOM 2196 N N . ASP A 1 287 ? 20.567 -13.050 -21.561 1.00 90.31 287 ASP A N 1
ATOM 2197 C CA . ASP A 1 287 ? 20.598 -13.758 -20.268 1.00 90.31 287 ASP A CA 1
ATOM 2198 C C . ASP A 1 287 ? 21.812 -13.357 -19.426 1.00 90.31 287 ASP A C 1
ATOM 2200 O O . ASP A 1 287 ? 21.683 -13.017 -18.257 1.00 90.31 287 ASP A O 1
ATOM 2204 N N . ARG A 1 288 ? 22.988 -13.251 -20.054 1.00 89.38 288 ARG A N 1
ATOM 2205 C CA . ARG A 1 288 ? 24.214 -12.823 -19.371 1.00 89.38 288 ARG A CA 1
ATOM 2206 C C . ARG A 1 288 ? 24.112 -11.407 -18.792 1.00 89.38 288 ARG A C 1
ATOM 2208 O O . ARG A 1 288 ? 24.687 -11.128 -17.747 1.00 89.38 288 ARG A O 1
ATOM 2215 N N . PHE A 1 289 ? 23.398 -10.503 -19.464 1.00 89.94 289 PHE A N 1
ATOM 2216 C CA . PHE A 1 289 ? 23.159 -9.156 -18.943 1.00 89.94 289 PHE A CA 1
ATOM 2217 C C . PHE A 1 289 ? 22.237 -9.183 -17.717 1.00 89.94 289 PHE A C 1
ATOM 2219 O O . PHE A 1 289 ? 22.474 -8.460 -16.752 1.00 89.94 289 PHE A O 1
ATOM 2226 N N . LEU A 1 290 ? 21.211 -10.039 -17.731 1.00 93.56 290 LEU A N 1
ATOM 2227 C CA . LEU A 1 290 ? 20.334 -10.258 -16.579 1.00 93.56 290 LEU A CA 1
ATOM 2228 C C . LEU A 1 290 ? 21.098 -10.893 -15.406 1.00 93.56 290 LEU A C 1
ATOM 2230 O O . LEU A 1 290 ? 20.930 -10.454 -14.268 1.00 93.56 290 LEU A O 1
ATOM 2234 N N . ASP A 1 291 ? 21.993 -11.844 -15.683 1.00 92.44 291 ASP A N 1
ATOM 2235 C CA . ASP A 1 291 ? 22.873 -12.458 -14.685 1.00 92.44 291 ASP A CA 1
ATOM 2236 C C . ASP A 1 291 ? 23.790 -11.420 -14.024 1.00 92.44 291 ASP A C 1
ATOM 2238 O O . ASP A 1 291 ? 23.923 -11.408 -12.800 1.00 92.44 291 ASP A O 1
ATOM 2242 N N . ASP A 1 292 ? 24.384 -10.504 -14.800 1.00 91.88 292 ASP A N 1
ATOM 2243 C CA . ASP A 1 292 ? 25.228 -9.427 -14.266 1.00 91.88 292 ASP A CA 1
ATOM 2244 C C . ASP A 1 292 ? 24.435 -8.502 -13.317 1.00 91.88 292 ASP A C 1
ATOM 2246 O O . ASP A 1 292 ? 24.941 -8.112 -12.258 1.00 91.88 292 ASP A O 1
ATOM 2250 N N . ILE A 1 293 ? 23.174 -8.183 -13.648 1.00 93.19 293 ILE A N 1
ATOM 2251 C CA . ILE A 1 293 ? 22.262 -7.444 -12.752 1.00 93.19 293 ILE A CA 1
ATOM 2252 C C . ILE A 1 293 ? 21.997 -8.260 -11.481 1.00 93.19 293 ILE A C 1
ATOM 2254 O O . ILE A 1 293 ? 22.040 -7.718 -10.374 1.00 93.19 293 ILE A O 1
ATOM 2258 N N . GLY A 1 294 ? 21.760 -9.563 -11.620 1.00 92.88 294 GLY A N 1
ATOM 2259 C CA . GLY A 1 294 ? 21.577 -10.487 -10.505 1.00 92.88 294 GLY A CA 1
ATOM 2260 C C . GLY A 1 294 ? 22.767 -10.520 -9.545 1.00 92.88 294 GLY A C 1
ATOM 2261 O O . GLY A 1 294 ? 22.601 -10.378 -8.330 1.00 92.88 294 GLY A O 1
ATOM 2262 N N . GLN A 1 295 ? 23.987 -10.601 -10.079 1.00 90.81 295 GLN A N 1
ATOM 2263 C CA . GLN A 1 295 ? 25.225 -10.534 -9.297 1.00 90.81 295 GLN A CA 1
ATOM 2264 C C . GLN A 1 295 ? 25.367 -9.195 -8.566 1.00 90.81 295 GLN A C 1
ATOM 2266 O O . GLN A 1 295 ? 25.693 -9.170 -7.377 1.00 90.81 295 GLN A O 1
ATOM 2271 N N . ALA A 1 296 ? 25.042 -8.083 -9.232 1.00 90.31 296 ALA A N 1
ATOM 2272 C CA . ALA A 1 296 ? 25.020 -6.755 -8.620 1.00 90.31 296 ALA A CA 1
ATOM 2273 C C . ALA A 1 296 ? 23.997 -6.644 -7.467 1.00 90.31 296 ALA A C 1
ATOM 2275 O O . ALA A 1 296 ? 24.189 -5.867 -6.532 1.00 90.31 296 ALA A O 1
ATOM 2276 N N . LEU A 1 297 ? 22.943 -7.464 -7.488 1.00 90.31 297 LEU A N 1
ATOM 2277 C CA . LEU A 1 297 ? 21.929 -7.586 -6.435 1.00 90.31 297 LEU A CA 1
ATOM 2278 C C . LEU A 1 297 ? 22.260 -8.662 -5.385 1.00 90.31 297 LEU A C 1
ATOM 2280 O O . LEU A 1 297 ? 21.375 -9.095 -4.646 1.00 90.31 297 LEU A O 1
ATOM 2284 N N . GLY A 1 298 ? 23.527 -9.074 -5.288 1.00 88.94 298 GLY A N 1
ATOM 2285 C CA . GLY A 1 298 ? 23.985 -10.052 -4.302 1.00 88.94 298 GLY A CA 1
ATOM 2286 C C . GLY A 1 298 ? 23.658 -11.498 -4.677 1.00 88.94 298 GLY A C 1
ATOM 2287 O O . GLY A 1 298 ? 23.387 -12.298 -3.786 1.00 88.94 298 GLY A O 1
ATOM 2288 N N . GLY A 1 299 ? 23.666 -11.817 -5.974 1.00 89.88 299 GLY A N 1
ATOM 2289 C CA . GLY A 1 299 ? 23.363 -13.156 -6.492 1.00 89.88 299 GLY A CA 1
ATOM 2290 C C . GLY A 1 299 ? 21.865 -13.427 -6.646 1.00 89.88 299 GLY A C 1
ATOM 2291 O O . GLY A 1 299 ? 21.433 -14.565 -6.529 1.00 89.88 299 GLY A O 1
ATOM 2292 N N . ALA A 1 300 ? 21.056 -12.389 -6.863 1.00 93.31 300 ALA A N 1
ATOM 2293 C CA . ALA A 1 300 ? 19.635 -12.556 -7.142 1.00 93.31 300 ALA A CA 1
ATOM 2294 C C . ALA A 1 300 ? 19.413 -13.165 -8.537 1.00 93.31 300 ALA A C 1
ATOM 2296 O O . ALA A 1 300 ? 20.169 -12.891 -9.466 1.00 93.31 300 ALA A O 1
ATOM 2297 N N . GLN A 1 301 ? 18.328 -13.914 -8.714 1.00 95.38 301 GLN A N 1
ATOM 2298 C CA . GLN A 1 301 ? 17.842 -14.298 -10.035 1.00 95.38 301 GLN A CA 1
ATOM 2299 C C . GLN A 1 301 ? 17.041 -13.136 -10.634 1.00 95.38 301 GLN A C 1
ATOM 2301 O O . GLN A 1 301 ? 16.151 -12.590 -9.977 1.00 95.38 301 GLN A O 1
ATOM 2306 N N . VAL A 1 302 ? 17.323 -12.769 -11.885 1.00 95.94 302 VAL A N 1
ATOM 2307 C CA . VAL A 1 302 ? 16.608 -11.703 -12.600 1.00 95.94 302 VAL A CA 1
ATOM 2308 C C . VAL A 1 302 ? 16.020 -12.261 -13.890 1.00 95.94 302 VAL A C 1
ATOM 2310 O O . VAL A 1 302 ? 16.746 -12.750 -14.747 1.00 95.94 302 VAL A O 1
ATOM 2313 N N . VAL A 1 303 ? 14.700 -12.175 -14.034 1.00 95.31 303 VAL A N 1
ATOM 2314 C CA . VAL A 1 303 ? 13.966 -12.609 -15.228 1.00 95.31 303 VAL A CA 1
ATOM 2315 C C . VAL A 1 303 ? 13.569 -11.377 -16.032 1.00 95.31 303 VAL A C 1
ATOM 2317 O O . VAL A 1 303 ? 12.869 -10.502 -15.527 1.00 95.31 303 VAL A O 1
ATOM 2320 N N . GLY A 1 304 ? 14.039 -11.278 -17.274 1.00 95.50 304 GLY A N 1
ATOM 2321 C CA . GLY A 1 304 ? 13.678 -10.184 -18.172 1.00 95.50 304 GLY A CA 1
ATOM 2322 C C . GLY A 1 304 ? 12.231 -10.305 -18.647 1.00 95.50 304 GLY A C 1
ATOM 2323 O O . GLY A 1 304 ? 11.777 -11.394 -18.987 1.00 95.50 304 GLY A O 1
ATOM 2324 N N . TYR A 1 305 ? 11.519 -9.183 -18.691 1.00 95.88 305 TYR A N 1
ATOM 2325 C CA . TYR A 1 305 ? 10.132 -9.126 -19.133 1.00 95.88 305 TYR A CA 1
ATOM 2326 C C . TYR A 1 305 ? 9.906 -7.903 -20.032 1.00 95.88 305 TYR A C 1
ATOM 2328 O O . TYR A 1 305 ? 9.991 -6.756 -19.583 1.00 95.88 305 TYR A O 1
ATOM 2336 N N . ASP A 1 306 ? 9.614 -8.153 -21.307 1.00 93.12 306 ASP A N 1
ATOM 2337 C CA . ASP A 1 306 ? 9.238 -7.122 -22.276 1.00 93.12 306 ASP A CA 1
ATOM 2338 C C . ASP A 1 306 ? 7.706 -7.008 -22.327 1.00 93.12 306 ASP A C 1
ATOM 2340 O O . ASP A 1 306 ? 7.045 -7.958 -22.757 1.00 93.12 306 ASP A O 1
ATOM 2344 N N . PRO A 1 307 ? 7.112 -5.872 -21.921 1.00 92.25 307 PRO A N 1
ATOM 2345 C CA . PRO A 1 307 ? 5.664 -5.699 -21.945 1.00 92.25 307 PRO A CA 1
ATOM 2346 C C . PRO A 1 307 ? 5.064 -5.652 -23.354 1.00 92.25 307 PRO A C 1
ATOM 2348 O O . PRO A 1 307 ? 3.856 -5.841 -23.489 1.00 92.25 307 PRO A O 1
ATOM 2351 N N . ASN A 1 308 ? 5.873 -5.426 -24.393 1.00 88.56 308 ASN A N 1
ATOM 2352 C CA . ASN A 1 308 ? 5.419 -5.384 -25.784 1.00 88.56 308 ASN A CA 1
ATOM 2353 C C . ASN A 1 308 ? 5.450 -6.761 -26.466 1.00 88.56 308 ASN A C 1
ATOM 2355 O O . ASN A 1 308 ? 4.890 -6.921 -27.553 1.00 88.56 308 ASN A O 1
ATOM 2359 N N . ALA A 1 309 ? 6.084 -7.757 -25.842 1.00 90.31 309 ALA A N 1
ATOM 2360 C CA . ALA A 1 309 ? 6.057 -9.132 -26.319 1.00 90.31 309 ALA A CA 1
ATOM 2361 C C . ALA A 1 309 ? 4.669 -9.777 -26.097 1.00 90.31 309 ALA A C 1
ATOM 2363 O O . ALA A 1 309 ? 3.891 -9.318 -25.253 1.00 90.31 309 ALA A O 1
ATOM 2364 N N . PRO A 1 310 ? 4.321 -10.849 -26.838 1.00 92.12 310 PRO A N 1
ATOM 2365 C CA . PRO A 1 310 ? 3.116 -11.626 -26.563 1.00 92.12 310 PRO A CA 1
ATOM 2366 C C . PRO A 1 310 ? 3.108 -12.152 -25.124 1.00 92.12 310 PRO A C 1
ATOM 2368 O O . PRO A 1 310 ? 4.070 -12.778 -24.689 1.00 92.12 310 PRO A O 1
ATOM 2371 N N . GLN A 1 311 ? 2.005 -11.917 -24.410 1.00 94.69 311 GLN A N 1
ATOM 2372 C CA . GLN A 1 311 ? 1.856 -12.303 -23.006 1.00 94.69 311 GLN A CA 1
ATOM 2373 C C . GLN A 1 311 ? 0.918 -13.496 -22.839 1.00 94.69 311 GLN A C 1
ATOM 2375 O O . GLN A 1 311 ? -0.127 -13.573 -23.491 1.00 94.69 311 GLN A O 1
ATOM 2380 N N . GLU A 1 312 ? 1.262 -14.384 -21.911 1.00 95.44 312 GLU A N 1
ATOM 2381 C CA . GLU A 1 312 ? 0.450 -15.543 -21.544 1.00 95.44 312 GLU A CA 1
ATOM 2382 C C . GLU A 1 312 ? -0.422 -15.254 -20.317 1.00 95.44 312 GLU A C 1
ATOM 2384 O O . GLU A 1 312 ? 0.037 -14.700 -19.314 1.00 95.44 312 GLU A O 1
ATOM 2389 N N . TYR A 1 313 ? -1.684 -15.677 -20.385 1.00 96.56 313 TYR A N 1
ATOM 2390 C CA . TYR A 1 313 ? -2.663 -15.561 -19.304 1.00 96.56 313 TYR A CA 1
ATOM 2391 C C . TYR A 1 313 ? -3.226 -16.946 -19.002 1.00 96.56 313 TYR A C 1
ATOM 2393 O O . TYR A 1 313 ? -3.626 -17.668 -19.916 1.00 96.56 313 TYR A O 1
ATOM 2401 N N . ALA A 1 314 ? -3.269 -17.309 -17.723 1.00 94.88 314 ALA A N 1
ATOM 2402 C CA . ALA A 1 314 ? -3.782 -18.594 -17.265 1.00 94.88 314 ALA A CA 1
ATOM 2403 C C . ALA A 1 314 ? -4.992 -18.363 -16.358 1.00 94.88 314 ALA A C 1
ATOM 2405 O O . ALA A 1 314 ? -4.847 -18.119 -15.158 1.00 94.88 314 ALA A O 1
ATOM 2406 N N . ALA A 1 315 ? -6.188 -18.430 -16.945 1.00 96.75 315 ALA A N 1
ATOM 2407 C CA . ALA A 1 315 ? -7.425 -18.270 -16.198 1.00 96.75 315 ALA A CA 1
ATOM 2408 C C . ALA A 1 315 ? -7.614 -19.412 -15.196 1.00 96.75 315 ALA A C 1
ATOM 2410 O O . ALA A 1 315 ? -7.376 -20.584 -15.503 1.00 96.75 315 ALA A O 1
ATOM 2411 N N . THR A 1 316 ? -8.070 -19.068 -13.995 1.00 97.38 316 THR A N 1
ATOM 2412 C CA . THR A 1 316 ? -8.450 -20.052 -12.977 1.00 97.38 316 THR A CA 1
ATOM 2413 C C . THR A 1 316 ? -9.837 -19.742 -12.424 1.00 97.38 316 THR A C 1
ATOM 2415 O O . THR A 1 316 ? -10.351 -18.627 -12.567 1.00 97.38 316 THR A O 1
ATOM 2418 N N . HIS A 1 317 ? -10.457 -20.760 -11.823 1.00 97.44 317 HIS A N 1
ATOM 2419 C CA . HIS A 1 317 ? -11.853 -20.719 -11.398 1.00 97.44 317 HIS A CA 1
ATOM 2420 C C . HIS A 1 317 ? -12.031 -21.382 -10.033 1.00 97.44 317 HIS A C 1
ATOM 2422 O O . HIS A 1 317 ? -11.545 -22.492 -9.797 1.00 97.44 317 HIS A O 1
ATOM 2428 N N . GLN A 1 318 ? -12.772 -20.718 -9.154 1.00 96.94 318 GLN A N 1
ATOM 2429 C CA . GLN A 1 318 ? -13.171 -21.225 -7.850 1.00 96.94 318 GLN A CA 1
ATOM 2430 C C . GLN A 1 318 ? -14.554 -20.681 -7.482 1.00 96.94 318 GLN A C 1
ATOM 2432 O O . GLN A 1 318 ? -14.738 -19.488 -7.252 1.00 96.94 318 GLN A O 1
ATOM 2437 N N . TRP A 1 319 ? -15.533 -21.583 -7.394 1.00 96.44 319 TRP A N 1
ATOM 2438 C CA . TRP A 1 319 ? -16.945 -21.235 -7.239 1.00 96.44 319 TRP A CA 1
ATOM 2439 C C . TRP A 1 319 ? -17.392 -21.118 -5.777 1.00 96.44 319 TRP A C 1
ATOM 2441 O O . TRP A 1 319 ? -17.136 -22.003 -4.959 1.00 96.44 319 TRP A O 1
ATOM 2451 N N . PHE A 1 320 ? -18.132 -20.048 -5.473 1.00 94.06 320 PHE A N 1
ATOM 2452 C CA . PHE A 1 320 ? -18.693 -19.730 -4.160 1.00 94.06 320 PHE A CA 1
ATOM 2453 C C . PHE A 1 320 ? -20.077 -19.081 -4.286 1.00 94.06 320 PHE A C 1
ATOM 2455 O O . PHE A 1 320 ? -20.169 -17.905 -4.624 1.00 94.06 320 PHE A O 1
ATOM 2462 N N . ASP A 1 321 ? -21.153 -19.811 -3.982 1.00 88.50 321 ASP A N 1
ATOM 2463 C CA . ASP A 1 321 ? -22.532 -19.285 -3.924 1.00 88.50 321 ASP A CA 1
ATOM 2464 C C . ASP A 1 321 ? -22.891 -18.304 -5.069 1.00 88.50 321 ASP A C 1
ATOM 2466 O O . ASP A 1 321 ? -23.355 -17.186 -4.835 1.00 88.50 321 ASP A O 1
ATOM 2470 N N . GLY A 1 322 ? -22.636 -18.698 -6.323 1.00 92.25 322 GLY A N 1
ATOM 2471 C CA . GLY A 1 322 ? -22.923 -17.872 -7.507 1.00 92.25 322 GLY A CA 1
ATOM 2472 C C . GLY A 1 322 ? -21.878 -16.796 -7.839 1.00 92.25 322 GLY A C 1
ATOM 2473 O O . GLY A 1 322 ? -22.140 -15.932 -8.673 1.00 92.25 322 GLY A O 1
ATOM 2474 N N . VAL A 1 323 ? -20.706 -16.834 -7.202 1.00 96.94 323 VAL A N 1
ATOM 2475 C CA . VAL A 1 323 ? -19.530 -16.020 -7.541 1.00 96.94 323 VAL A CA 1
ATOM 2476 C C . VAL A 1 323 ? -18.376 -16.950 -7.904 1.00 96.94 323 VAL A C 1
ATOM 2478 O O . VAL A 1 323 ? -18.025 -17.822 -7.113 1.00 96.94 323 VAL A O 1
ATOM 2481 N N . ASP A 1 324 ? -17.766 -16.760 -9.066 1.00 97.88 324 ASP A N 1
ATOM 2482 C CA . ASP A 1 324 ? -16.515 -17.426 -9.443 1.00 97.88 324 ASP A CA 1
ATOM 2483 C C . ASP A 1 324 ? -15.332 -16.490 -9.182 1.00 97.88 324 ASP A C 1
ATOM 2485 O O . ASP A 1 324 ? -15.405 -15.304 -9.483 1.00 97.88 324 ASP A O 1
ATOM 2489 N N . VAL A 1 325 ? -14.252 -16.989 -8.590 1.00 98.25 325 VAL A N 1
ATOM 2490 C CA . VAL A 1 325 ? -13.049 -16.204 -8.301 1.00 98.25 325 VAL A CA 1
ATOM 2491 C C . VAL A 1 325 ? -11.815 -16.939 -8.797 1.00 98.25 325 VAL A C 1
ATOM 2493 O O . VAL A 1 325 ? -11.611 -18.103 -8.468 1.00 98.25 325 VAL A O 1
ATOM 2496 N N . GLY A 1 326 ? -10.941 -16.239 -9.512 1.00 97.75 326 GLY A N 1
ATOM 2497 C CA . GLY A 1 326 ? -9.645 -16.777 -9.906 1.00 97.75 326 GLY A CA 1
ATOM 2498 C C . GLY A 1 326 ? -8.837 -15.806 -10.752 1.00 97.75 326 GLY A C 1
ATOM 2499 O O . GLY A 1 326 ? -9.168 -14.624 -10.845 1.00 97.75 326 GLY A O 1
ATOM 2500 N N . CYS A 1 327 ? -7.752 -16.296 -11.337 1.00 97.69 327 CYS A N 1
ATOM 2501 C CA . CYS A 1 327 ? -6.892 -15.521 -12.220 1.00 97.69 327 CYS A CA 1
ATOM 2502 C C . CYS A 1 327 ? -7.657 -15.143 -13.497 1.00 97.69 327 CYS A C 1
ATOM 2504 O O . CYS A 1 327 ? -8.449 -15.963 -13.982 1.00 97.69 327 CYS A O 1
ATOM 2506 N N . PRO A 1 328 ? -7.446 -13.927 -14.030 1.00 97.62 328 PRO A N 1
ATOM 2507 C CA . PRO A 1 328 ? -8.110 -13.479 -15.245 1.00 97.62 328 PRO A CA 1
ATOM 2508 C C . PRO A 1 328 ? -7.534 -14.148 -16.499 1.00 97.62 328 PRO A C 1
ATOM 2510 O O . PRO A 1 328 ? -6.344 -14.471 -16.554 1.00 97.62 328 PRO A O 1
ATOM 2513 N N . ASP A 1 329 ? -8.364 -14.299 -17.530 1.00 97.06 329 ASP A N 1
ATOM 2514 C CA . ASP A 1 329 ? -7.863 -14.412 -18.903 1.00 97.06 329 ASP A CA 1
ATOM 2515 C C . ASP A 1 329 ? -7.407 -13.040 -19.452 1.00 97.06 329 ASP A C 1
ATOM 2517 O O . ASP A 1 329 ? -7.420 -12.020 -18.757 1.00 97.06 329 ASP A O 1
ATOM 2521 N N . ARG A 1 330 ? -6.989 -12.996 -20.723 1.00 94.94 330 ARG A N 1
ATOM 2522 C CA . ARG A 1 330 ? -6.550 -11.750 -21.367 1.00 94.94 330 ARG A CA 1
ATOM 2523 C C . ARG A 1 330 ? -7.659 -10.695 -21.458 1.00 94.94 330 ARG A C 1
ATOM 2525 O O . ARG A 1 330 ? -7.394 -9.522 -21.209 1.00 94.94 330 ARG A O 1
ATOM 2532 N N . ALA A 1 331 ? -8.874 -11.089 -21.834 1.00 95.88 331 ALA A N 1
ATOM 2533 C CA . ALA A 1 331 ? -9.989 -10.158 -22.005 1.00 95.88 331 ALA A CA 1
ATOM 2534 C C . ALA A 1 331 ? -10.427 -9.578 -20.653 1.00 95.88 331 ALA A C 1
ATOM 2536 O O . ALA A 1 331 ? -10.725 -8.392 -20.531 1.00 95.88 331 ALA A O 1
ATOM 2537 N N . GLU A 1 332 ? -10.400 -10.398 -19.609 1.00 97.12 332 GLU A N 1
ATOM 2538 C CA . GLU A 1 332 ? -10.694 -9.985 -18.243 1.00 97.12 332 GLU A CA 1
ATOM 2539 C C . GLU A 1 332 ? -9.611 -9.069 -17.679 1.00 97.12 332 GLU A C 1
ATOM 2541 O O . GLU A 1 332 ? -9.938 -8.080 -17.025 1.00 97.12 332 GLU A O 1
ATOM 2546 N N . ALA A 1 333 ? -8.335 -9.334 -17.975 1.00 94.94 333 ALA A N 1
ATOM 2547 C CA . ALA A 1 333 ? -7.240 -8.436 -17.620 1.00 94.94 333 ALA A CA 1
ATOM 2548 C C . ALA A 1 333 ? -7.414 -7.044 -18.255 1.00 94.94 333 ALA A C 1
ATOM 2550 O O . ALA A 1 333 ? -7.197 -6.028 -17.594 1.00 94.94 333 ALA A O 1
ATOM 2551 N N . GLU A 1 334 ? -7.855 -6.974 -19.516 1.00 92.62 334 GLU A N 1
ATOM 2552 C CA . GLU A 1 334 ? -8.199 -5.706 -20.174 1.00 92.62 334 GLU A CA 1
ATOM 2553 C C . GLU A 1 334 ? -9.414 -5.041 -19.502 1.00 92.62 334 GLU A C 1
ATOM 2555 O O . GLU A 1 334 ? -9.405 -3.833 -19.238 1.00 92.62 334 GLU A O 1
ATOM 2560 N N . ALA A 1 335 ? -10.428 -5.830 -19.129 1.00 93.56 335 ALA A N 1
ATOM 2561 C CA . ALA A 1 335 ? -11.624 -5.345 -18.444 1.00 93.56 335 ALA A CA 1
ATOM 2562 C C . ALA A 1 335 ? -11.334 -4.747 -17.054 1.00 93.56 335 ALA A C 1
ATOM 2564 O O . ALA A 1 335 ? -12.022 -3.807 -16.649 1.00 93.56 335 ALA A O 1
ATOM 2565 N N . ILE A 1 336 ? -10.298 -5.212 -16.339 1.00 94.31 336 ILE A N 1
ATOM 2566 C CA . ILE A 1 336 ? -9.889 -4.648 -15.037 1.00 94.31 336 ILE A CA 1
ATOM 2567 C C . ILE A 1 336 ? -9.592 -3.146 -15.145 1.00 94.31 336 ILE A C 1
ATOM 2569 O O . ILE A 1 336 ? -9.944 -2.384 -14.241 1.00 94.31 336 ILE A O 1
ATOM 2573 N N . ARG A 1 337 ? -8.999 -2.683 -16.254 1.00 89.69 337 ARG A N 1
ATOM 2574 C CA . ARG A 1 337 ? -8.716 -1.251 -16.462 1.00 89.69 337 ARG A CA 1
ATOM 2575 C C . ARG A 1 337 ? -10.002 -0.431 -16.519 1.00 89.69 337 ARG A C 1
ATOM 2577 O O . ARG A 1 337 ? -10.109 0.589 -15.839 1.00 89.69 337 ARG A O 1
ATOM 2584 N N . HIS A 1 338 ? -10.992 -0.901 -17.275 1.00 89.31 338 HIS A N 1
ATOM 2585 C CA . HIS A 1 338 ? -12.305 -0.257 -17.361 1.00 89.31 338 HIS A CA 1
ATOM 2586 C C . HIS A 1 338 ? -13.042 -0.288 -16.024 1.00 89.31 338 HIS A C 1
ATOM 2588 O O . HIS A 1 338 ? -13.625 0.709 -15.604 1.00 89.31 338 HIS A O 1
ATOM 2594 N N . LEU A 1 339 ? -12.953 -1.408 -15.316 1.00 91.69 339 LEU A N 1
ATOM 2595 C CA . LEU A 1 339 ? -13.524 -1.576 -13.991 1.00 91.69 339 LEU A CA 1
ATOM 2596 C C . LEU A 1 339 ? -12.914 -0.595 -12.974 1.00 91.69 339 LEU A C 1
ATOM 2598 O O . LEU A 1 339 ? -13.637 0.043 -12.208 1.00 91.69 339 LEU A O 1
ATOM 2602 N N . HIS A 1 340 ? -11.594 -0.403 -13.003 1.00 89.62 340 HIS A N 1
ATOM 2603 C CA . HIS A 1 340 ? -10.910 0.594 -12.178 1.00 89.62 340 HIS A CA 1
ATOM 2604 C C . HIS A 1 340 ? -11.421 2.019 -12.475 1.00 89.62 340 HIS A C 1
ATOM 2606 O O . HIS A 1 340 ? -11.739 2.771 -11.552 1.00 89.62 340 HIS A O 1
ATOM 2612 N N . GLN A 1 341 ? -11.607 2.376 -13.750 1.00 88.38 341 GLN A N 1
ATOM 2613 C CA . GLN A 1 341 ? -12.208 3.663 -14.122 1.00 88.38 341 GLN A CA 1
ATOM 2614 C C . GLN A 1 341 ? -13.646 3.810 -13.612 1.00 88.38 341 GLN A C 1
ATOM 2616 O O . GLN A 1 341 ? -13.992 4.859 -13.082 1.00 88.38 341 GLN A O 1
ATOM 2621 N N . GLN A 1 342 ? -14.481 2.778 -13.730 1.00 89.38 342 GLN A N 1
ATOM 2622 C CA . GLN A 1 342 ? -15.878 2.834 -13.286 1.00 89.38 342 GLN A CA 1
ATOM 2623 C C . GLN A 1 342 ? -16.009 2.990 -11.766 1.00 89.38 342 GLN A C 1
ATOM 2625 O O . GLN A 1 342 ? -16.878 3.720 -11.294 1.00 89.38 342 GLN A O 1
ATOM 2630 N N . ILE A 1 343 ? -15.141 2.331 -10.993 1.00 87.75 343 ILE A N 1
ATOM 2631 C CA . ILE A 1 343 ? -15.192 2.381 -9.526 1.00 87.75 343 ILE A CA 1
ATOM 2632 C C . ILE A 1 343 ? -14.670 3.720 -8.990 1.00 87.75 343 ILE A C 1
ATOM 2634 O O . ILE A 1 343 ? -15.245 4.262 -8.044 1.00 87.75 343 ILE A O 1
ATOM 2638 N N . TRP A 1 344 ? -13.578 4.239 -9.559 1.00 83.81 344 TRP A N 1
ATOM 2639 C CA . TRP A 1 344 ? -12.831 5.365 -8.982 1.00 83.81 344 TRP A CA 1
ATOM 2640 C C . TRP A 1 344 ? -12.778 6.623 -9.848 1.00 83.81 344 TRP A C 1
ATOM 2642 O O . TRP A 1 344 ? -12.102 7.574 -9.460 1.00 83.81 344 TRP A O 1
ATOM 2652 N N . ALA A 1 345 ? -13.438 6.635 -11.010 1.00 84.31 345 ALA A N 1
ATOM 2653 C CA . ALA A 1 345 ? -13.356 7.714 -12.000 1.00 84.31 345 ALA A CA 1
ATOM 2654 C C . ALA A 1 345 ? -11.901 8.112 -12.329 1.00 84.31 345 ALA A C 1
ATOM 2656 O O . ALA A 1 345 ? -11.593 9.280 -12.557 1.00 84.31 345 ALA A O 1
ATOM 2657 N N . SER A 1 346 ? -10.982 7.141 -12.291 1.00 80.75 346 SER A N 1
ATOM 2658 C CA . SER A 1 346 ? -9.552 7.400 -12.457 1.00 80.75 346 SER A CA 1
ATOM 2659 C C . SER A 1 346 ? -9.214 7.733 -13.910 1.00 80.75 346 SER A C 1
ATOM 2661 O O . SER A 1 346 ? -9.679 7.027 -14.812 1.00 80.75 346 SER A O 1
ATOM 2663 N N . PRO A 1 347 ? -8.384 8.756 -14.162 1.00 79.94 347 PRO A N 1
ATOM 2664 C CA . PRO A 1 347 ? -7.952 9.051 -15.515 1.00 79.94 347 PRO A CA 1
ATOM 2665 C C . PRO A 1 347 ? -6.934 7.995 -16.012 1.00 79.94 347 PRO A C 1
ATOM 2667 O O . PRO A 1 347 ? -6.380 7.244 -15.196 1.00 79.94 347 PRO A O 1
ATOM 2670 N N . PRO A 1 348 ? -6.752 7.843 -17.341 1.00 79.81 348 PRO A N 1
ATOM 2671 C CA . PRO A 1 348 ? -5.997 6.739 -17.949 1.00 79.81 348 PRO A CA 1
ATOM 2672 C C . PRO A 1 348 ? -4.576 6.523 -17.406 1.00 79.81 348 PRO A C 1
ATOM 2674 O O . PRO A 1 348 ? -4.139 5.381 -17.266 1.00 79.81 348 PRO A O 1
ATOM 2677 N N . GLU A 1 349 ? -3.882 7.596 -17.041 1.00 76.44 349 GLU A N 1
ATOM 2678 C CA . GLU A 1 349 ? -2.522 7.609 -16.494 1.00 76.44 349 GLU A CA 1
ATOM 2679 C C . GLU A 1 349 ? -2.414 7.029 -15.070 1.00 76.44 349 GLU A C 1
ATOM 2681 O O . GLU A 1 349 ? -1.316 6.777 -14.575 1.00 76.44 349 GLU A O 1
ATOM 2686 N N . PHE A 1 350 ? -3.545 6.770 -14.401 1.00 80.00 350 PHE A N 1
ATOM 2687 C CA . PHE A 1 350 ? -3.603 6.074 -13.108 1.00 80.00 350 PHE A CA 1
ATOM 2688 C C . PHE A 1 350 ? -3.920 4.581 -13.244 1.00 80.00 350 PHE A C 1
ATOM 2690 O O . PHE A 1 350 ?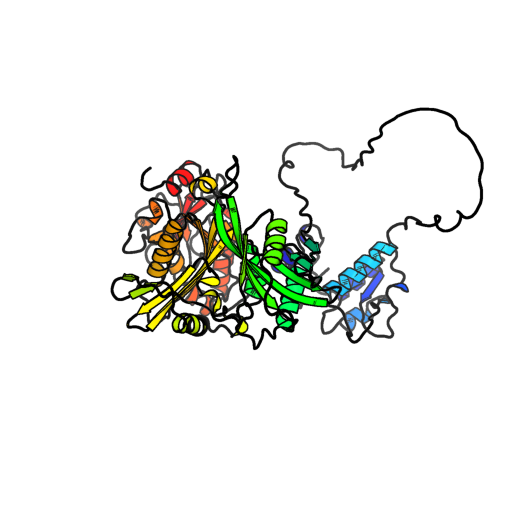 -4.001 3.879 -12.235 1.00 80.00 350 PHE A O 1
ATOM 2697 N N . LEU A 1 351 ? -4.121 4.084 -14.466 1.00 85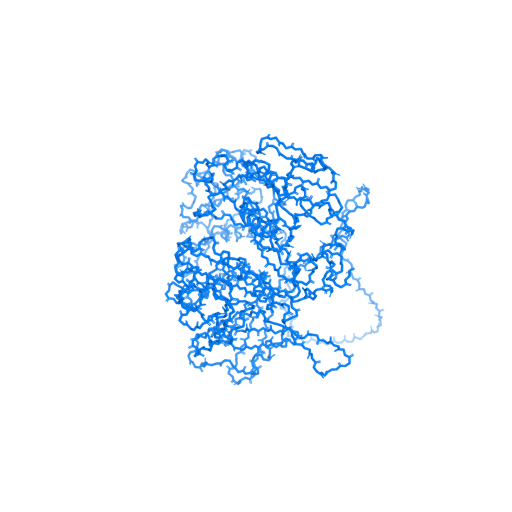.50 351 LEU A N 1
ATOM 2698 C CA . LEU A 1 351 ? -4.495 2.696 -14.709 1.00 85.50 351 LEU A CA 1
ATOM 2699 C C . LEU A 1 351 ? -3.262 1.810 -14.846 1.00 85.50 351 LEU A C 1
ATOM 2701 O O . LEU A 1 351 ? -2.360 2.081 -15.636 1.00 85.50 351 LEU A O 1
ATOM 2705 N N . TYR A 1 352 ? -3.277 0.690 -14.136 1.00 90.44 352 TYR A N 1
ATOM 2706 C CA . TYR A 1 352 ? -2.231 -0.320 -14.222 1.00 90.44 352 TYR A CA 1
ATOM 2707 C C . TYR A 1 352 ? -2.201 -0.981 -15.608 1.00 90.44 352 TYR A C 1
ATOM 2709 O O . TYR A 1 352 ? -3.271 -1.311 -16.137 1.00 90.44 352 TYR A O 1
ATOM 2717 N N . PRO A 1 353 ? -1.016 -1.165 -16.216 1.00 93.00 353 PRO A N 1
ATOM 2718 C CA . PRO A 1 353 ? -0.875 -1.898 -17.469 1.00 93.00 353 PRO A CA 1
ATOM 2719 C C . PRO A 1 353 ? -1.484 -3.306 -17.412 1.00 93.00 353 PRO A C 1
ATOM 2721 O O . PRO A 1 353 ? -1.318 -4.025 -16.427 1.00 93.00 353 PRO A O 1
ATOM 2724 N N . THR A 1 354 ? -2.172 -3.713 -18.482 1.00 93.88 354 THR A N 1
ATOM 2725 C CA . THR A 1 354 ? -2.842 -5.026 -18.579 1.00 93.88 354 THR A CA 1
ATOM 2726 C C . THR A 1 354 ? -1.866 -6.187 -18.399 1.00 93.88 354 THR A C 1
ATOM 2728 O O . THR A 1 354 ? -2.192 -7.194 -17.774 1.00 93.88 354 THR A O 1
ATOM 2731 N N . ASP A 1 355 ? -0.650 -6.034 -18.924 1.00 94.75 355 ASP A N 1
ATOM 2732 C CA . ASP A 1 355 ? 0.379 -7.070 -18.947 1.00 94.75 355 ASP A CA 1
ATOM 2733 C C . ASP A 1 355 ? 0.824 -7.507 -17.540 1.00 94.75 355 ASP A C 1
ATOM 2735 O O . ASP A 1 355 ? 1.317 -8.616 -17.366 1.00 94.75 355 ASP A O 1
ATOM 2739 N N . MET A 1 356 ? 0.553 -6.699 -16.511 1.00 94.25 356 MET A N 1
ATOM 2740 C CA . MET A 1 356 ? 0.817 -7.055 -15.115 1.00 94.25 356 MET A CA 1
ATOM 2741 C C . MET A 1 356 ? -0.003 -8.250 -14.626 1.00 94.25 356 MET A C 1
ATOM 2743 O O . MET A 1 356 ? 0.349 -8.874 -13.626 1.00 94.25 356 MET A O 1
ATOM 2747 N N . HIS A 1 357 ? -1.105 -8.563 -15.304 1.00 95.75 357 HIS A N 1
ATOM 2748 C CA . HIS A 1 357 ? -1.947 -9.715 -15.002 1.00 95.75 357 HIS A CA 1
ATOM 2749 C C . HIS A 1 357 ? -1.476 -10.999 -15.702 1.00 95.75 357 HIS A C 1
ATOM 2751 O O . HIS A 1 357 ? -2.084 -12.048 -15.490 1.00 95.75 357 HIS A O 1
ATOM 2757 N N . SER A 1 358 ? -0.420 -10.925 -16.522 1.00 95.94 358 SER A N 1
ATOM 2758 C CA . SER A 1 358 ? 0.159 -12.084 -17.197 1.00 95.94 358 SER A CA 1
ATOM 2759 C C . SER A 1 358 ? 0.894 -13.005 -16.222 1.00 95.94 358 SER A C 1
ATOM 2761 O O . SER A 1 358 ? 1.383 -12.585 -15.167 1.00 95.94 358 SER A O 1
ATOM 2763 N N . VAL A 1 359 ? 1.015 -14.275 -16.605 1.00 94.00 359 VAL A N 1
ATOM 2764 C CA . VAL A 1 359 ? 1.784 -15.268 -15.842 1.00 94.00 359 VAL A CA 1
ATOM 2765 C C . VAL A 1 359 ? 3.264 -14.887 -15.809 1.00 94.00 359 VAL A C 1
ATOM 2767 O O . VAL A 1 359 ? 3.893 -14.966 -14.757 1.00 94.00 359 VAL A O 1
ATOM 2770 N N . GLY A 1 360 ? 3.802 -14.427 -16.944 1.00 92.56 360 GLY A N 1
ATOM 2771 C CA . GLY A 1 360 ? 5.216 -14.081 -17.093 1.00 92.56 360 GLY A CA 1
ATOM 2772 C C . GLY A 1 360 ? 5.656 -12.880 -16.255 1.00 92.56 360 GLY A C 1
ATOM 2773 O O . GLY A 1 360 ? 6.802 -12.841 -15.816 1.00 92.56 360 GLY A O 1
ATOM 2774 N N . PHE A 1 361 ? 4.762 -11.921 -15.984 1.00 95.19 361 PHE A N 1
ATOM 2775 C CA . PHE A 1 361 ? 5.096 -10.790 -15.115 1.00 95.19 361 PHE A CA 1
ATOM 2776 C C . PHE A 1 361 ? 5.254 -11.228 -13.652 1.00 95.19 361 PHE A C 1
ATOM 2778 O O . PHE A 1 361 ? 6.151 -10.754 -12.950 1.00 95.19 361 PHE A O 1
ATOM 2785 N N . GLY A 1 362 ? 4.390 -12.141 -13.193 1.00 91.50 362 GLY A N 1
ATOM 2786 C CA . GLY A 1 362 ? 4.438 -12.676 -11.834 1.00 91.50 362 GLY A CA 1
ATOM 2787 C C . GLY A 1 362 ? 3.962 -11.683 -10.768 1.00 91.50 362 GLY A C 1
ATOM 2788 O O . GLY A 1 362 ? 4.591 -11.553 -9.716 1.00 91.50 362 GLY A O 1
ATOM 2789 N N . SER A 1 363 ? 2.853 -10.969 -11.012 1.00 84.75 363 SER A N 1
ATOM 2790 C CA . SER A 1 363 ? 2.209 -10.171 -9.961 1.00 84.75 363 SER A CA 1
ATOM 2791 C C . SER A 1 363 ? 1.718 -11.115 -8.861 1.00 84.75 363 SER A C 1
ATOM 2793 O O . SER A 1 363 ? 0.856 -11.959 -9.087 1.00 84.75 363 SER A O 1
ATOM 2795 N N . GLY A 1 364 ? 2.290 -11.009 -7.656 1.00 91.69 364 GLY A N 1
ATOM 2796 C CA . GLY A 1 364 ? 2.011 -11.937 -6.548 1.00 91.69 364 GLY A CA 1
ATOM 2797 C C . GLY A 1 364 ? 0.518 -12.153 -6.240 1.00 91.69 364 GLY A C 1
ATOM 2798 O O . GLY A 1 364 ? 0.143 -13.148 -5.625 1.00 91.69 364 GLY A O 1
ATOM 2799 N N . THR A 1 365 ? -0.370 -11.247 -6.661 1.00 96.88 365 THR A N 1
ATOM 2800 C CA . THR A 1 365 ? -1.804 -11.526 -6.802 1.00 96.88 365 THR A CA 1
ATOM 2801 C C . THR A 1 365 ? -2.373 -10.861 -8.050 1.00 96.88 365 THR A C 1
ATOM 2803 O O . THR A 1 365 ? -2.239 -9.650 -8.215 1.00 96.88 365 THR A O 1
ATOM 2806 N N . SER A 1 366 ? -3.118 -11.633 -8.841 1.00 97.06 366 SER A N 1
ATOM 2807 C CA . SER A 1 366 ? -3.965 -11.160 -9.936 1.00 97.06 366 SER A CA 1
ATOM 2808 C C . SER A 1 366 ? -5.259 -11.972 -9.931 1.00 97.06 366 SER A C 1
ATOM 2810 O O . SER A 1 366 ? -5.253 -13.145 -10.293 1.00 97.06 366 SER A O 1
ATOM 2812 N N . LEU A 1 367 ? -6.353 -11.386 -9.442 1.00 98.31 367 LEU A N 1
ATOM 2813 C CA . LEU A 1 367 ? -7.638 -12.069 -9.289 1.00 98.31 367 LEU A CA 1
ATOM 2814 C C . LEU A 1 367 ? -8.788 -11.220 -9.823 1.00 98.31 367 LEU A C 1
ATOM 2816 O O . LEU A 1 367 ? -8.831 -10.009 -9.601 1.00 98.31 367 LEU A O 1
ATOM 2820 N N . VAL A 1 368 ? -9.768 -11.889 -10.419 1.00 98.25 368 VAL A N 1
ATOM 2821 C CA . VAL A 1 368 ? -11.091 -11.356 -10.750 1.00 98.25 368 VAL A CA 1
ATOM 2822 C C . VAL A 1 368 ? -12.175 -12.156 -10.042 1.00 98.25 368 VAL A C 1
ATOM 2824 O O . VAL A 1 368 ? -12.013 -13.339 -9.746 1.00 98.25 368 VAL A O 1
ATOM 2827 N N . ALA A 1 369 ? -13.287 -11.489 -9.756 1.00 98.19 369 ALA A N 1
ATOM 2828 C CA . ALA A 1 369 ? -14.527 -12.112 -9.331 1.00 98.19 369 ALA A CA 1
ATOM 2829 C C . ALA A 1 369 ? -15.560 -11.959 -10.442 1.00 98.19 369 ALA A C 1
ATOM 2831 O O . ALA A 1 369 ? -15.790 -10.850 -10.926 1.00 98.19 369 ALA A O 1
ATOM 2832 N N . ARG A 1 370 ? -16.198 -13.063 -10.810 1.00 97.62 370 ARG A N 1
ATOM 2833 C CA . ARG A 1 370 ? -17.165 -13.167 -11.893 1.00 97.62 370 ARG A CA 1
ATOM 2834 C C . ARG A 1 370 ? -18.538 -13.489 -11.322 1.00 97.62 370 ARG A C 1
ATOM 2836 O O . ARG A 1 370 ? -18.673 -14.353 -10.455 1.00 97.62 370 ARG A O 1
ATOM 2843 N N . VAL A 1 371 ? -19.559 -12.797 -11.808 1.00 96.81 371 VAL A N 1
ATOM 2844 C CA . VAL A 1 371 ? -20.964 -13.048 -11.469 1.00 96.81 371 VAL A CA 1
ATOM 2845 C C . VAL A 1 371 ? -21.741 -13.109 -12.772 1.00 96.81 371 VAL A C 1
ATOM 2847 O O . VAL A 1 371 ? -21.698 -12.166 -13.560 1.00 96.81 371 VAL A O 1
ATOM 2850 N N . ASP A 1 372 ? -22.406 -14.238 -13.017 1.00 93.44 372 ASP A N 1
ATOM 2851 C CA . ASP A 1 372 ? -23.165 -14.489 -14.250 1.00 93.44 372 ASP A CA 1
ATOM 2852 C C . ASP A 1 372 ? -22.339 -14.220 -15.529 1.00 93.44 372 ASP A C 1
ATOM 2854 O O . ASP A 1 372 ? -22.830 -13.662 -16.506 1.00 93.44 372 ASP A O 1
ATOM 2858 N N . GLY A 1 373 ? -21.048 -14.578 -15.497 1.00 89.19 373 GLY A N 1
ATOM 2859 C CA . GLY A 1 373 ? -20.102 -14.387 -16.605 1.00 89.19 373 GLY A CA 1
ATOM 2860 C C . GLY A 1 373 ? -19.500 -12.981 -16.733 1.00 89.19 373 GLY A C 1
ATOM 2861 O O . GLY A 1 373 ? -18.654 -12.776 -17.594 1.00 89.19 373 GLY A O 1
ATOM 2862 N N . ASN A 1 374 ? -19.882 -12.024 -15.882 1.00 94.38 374 ASN A N 1
ATOM 2863 C CA . ASN A 1 374 ? -19.359 -10.654 -15.910 1.00 94.38 374 ASN A CA 1
ATOM 2864 C C . ASN A 1 374 ? -18.313 -10.428 -14.816 1.00 94.38 374 ASN A C 1
ATOM 2866 O O . ASN A 1 374 ? -18.509 -10.859 -13.678 1.00 94.38 374 ASN A O 1
ATOM 2870 N N . VAL A 1 375 ? -17.246 -9.686 -15.125 1.00 96.44 375 VAL A N 1
ATOM 2871 C CA . VAL A 1 375 ? -16.249 -9.265 -14.129 1.00 96.44 375 VAL A CA 1
ATOM 2872 C C . VAL A 1 375 ? -16.879 -8.241 -13.179 1.00 96.44 375 VAL A C 1
ATOM 2874 O O . VAL A 1 375 ? -17.120 -7.092 -13.536 1.00 96.44 375 VAL A O 1
ATOM 2877 N N . ALA A 1 376 ? -17.148 -8.670 -11.950 1.00 96.62 376 ALA A N 1
ATOM 2878 C CA . ALA A 1 376 ? -17.813 -7.891 -10.907 1.00 96.62 376 ALA A CA 1
ATOM 2879 C C . ALA A 1 376 ? -16.828 -7.208 -9.941 1.00 96.62 376 ALA A C 1
ATOM 2881 O O . ALA A 1 376 ? -17.182 -6.264 -9.227 1.00 96.62 376 ALA A O 1
ATOM 2882 N N . GLY A 1 377 ? -15.591 -7.697 -9.875 1.00 97.06 377 GLY A N 1
ATOM 2883 C CA . GLY A 1 377 ? -14.556 -7.168 -8.998 1.00 97.06 377 GLY A CA 1
ATOM 2884 C C . GLY A 1 377 ? -13.180 -7.727 -9.327 1.00 97.06 377 GLY A C 1
ATOM 2885 O O . GLY A 1 377 ? -13.059 -8.696 -10.072 1.00 97.06 377 GLY A O 1
ATOM 2886 N N . PHE A 1 378 ? -12.147 -7.130 -8.746 1.00 97.62 378 PHE A N 1
ATOM 2887 C CA . PHE A 1 378 ? -10.765 -7.562 -8.920 1.00 97.62 378 PHE A CA 1
ATOM 2888 C C . PHE A 1 378 ? -9.923 -7.289 -7.673 1.00 97.62 378 PHE A C 1
ATOM 2890 O O . PHE A 1 378 ? -10.273 -6.450 -6.836 1.00 97.62 378 PHE A O 1
ATOM 2897 N N . LEU A 1 379 ? -8.803 -7.996 -7.561 1.00 97.75 379 LEU A N 1
ATOM 2898 C CA . LEU A 1 379 ? -7.797 -7.822 -6.520 1.00 97.75 379 LEU A CA 1
ATOM 2899 C C . LEU A 1 379 ? -6.406 -8.023 -7.122 1.00 97.75 379 LEU A C 1
ATOM 2901 O O . LEU A 1 379 ? -6.136 -9.047 -7.746 1.00 97.75 379 LEU A O 1
ATOM 2905 N N . MET A 1 380 ? -5.521 -7.057 -6.894 1.00 96.62 380 MET A N 1
ATOM 2906 C CA . MET A 1 380 ? -4.139 -7.096 -7.357 1.00 96.62 380 MET A CA 1
ATOM 2907 C C . MET A 1 380 ? -3.166 -6.849 -6.203 1.00 96.62 380 MET A C 1
ATOM 2909 O O . MET A 1 380 ? -3.444 -6.071 -5.285 1.00 96.62 380 MET A O 1
ATOM 2913 N N . GLY A 1 381 ? -2.012 -7.507 -6.255 1.00 96.56 381 GLY A N 1
ATOM 2914 C CA . GLY A 1 381 ? -0.945 -7.390 -5.268 1.00 96.56 381 GLY A CA 1
ATOM 2915 C C . GLY A 1 381 ? 0.407 -7.845 -5.808 1.00 96.56 381 GLY A C 1
ATOM 2916 O O . GLY A 1 381 ? 0.494 -8.465 -6.865 1.00 96.56 381 GLY A O 1
ATOM 2917 N N . PHE A 1 382 ? 1.462 -7.533 -5.065 1.00 96.50 382 PHE A N 1
ATOM 2918 C CA . PHE A 1 382 ? 2.849 -7.790 -5.450 1.00 96.50 382 PHE A CA 1
ATOM 2919 C C . PHE A 1 382 ? 3.570 -8.550 -4.354 1.00 96.50 382 PHE A C 1
ATOM 2921 O O . PHE A 1 382 ? 3.331 -8.310 -3.168 1.00 96.50 382 PHE A O 1
ATOM 2928 N N . ALA A 1 383 ? 4.496 -9.420 -4.744 1.00 95.75 383 ALA A N 1
ATOM 2929 C CA . ALA A 1 383 ? 5.498 -9.875 -3.801 1.00 95.75 383 ALA A CA 1
ATOM 2930 C C . ALA A 1 383 ? 6.311 -8.670 -3.307 1.00 95.75 383 ALA A C 1
ATOM 2932 O O . ALA A 1 383 ? 6.480 -7.657 -3.991 1.00 95.75 383 ALA A O 1
ATOM 2933 N N . LYS A 1 384 ? 6.770 -8.774 -2.068 1.00 94.56 384 LYS A N 1
ATOM 2934 C CA . LYS A 1 384 ? 7.477 -7.723 -1.356 1.00 94.56 384 LYS A CA 1
ATOM 2935 C C . LYS A 1 384 ? 8.613 -8.349 -0.579 1.00 94.56 384 LYS A C 1
ATOM 2937 O O . LYS A 1 384 ? 8.386 -9.266 0.208 1.00 94.56 384 LYS A O 1
ATOM 2942 N N . PHE A 1 385 ? 9.819 -7.841 -0.787 1.00 92.19 385 PHE A N 1
ATOM 2943 C CA . PHE A 1 385 ? 10.948 -8.246 0.034 1.00 92.19 385 PHE A CA 1
ATOM 2944 C C . PHE A 1 385 ? 11.012 -7.398 1.288 1.00 92.19 385 PHE A C 1
ATOM 2946 O O . PHE A 1 385 ? 10.904 -6.172 1.237 1.00 92.19 385 PHE A O 1
ATOM 2953 N N . ASP A 1 386 ? 11.232 -8.079 2.407 1.00 84.12 386 ASP A N 1
ATOM 2954 C CA . ASP A 1 386 ? 11.356 -7.459 3.717 1.00 84.12 386 ASP A CA 1
ATOM 2955 C C . ASP A 1 386 ? 10.113 -6.613 4.087 1.00 84.12 386 ASP A C 1
ATOM 2957 O O . ASP A 1 386 ? 9.011 -6.744 3.543 1.00 84.12 386 ASP A O 1
ATOM 2961 N N . GLY A 1 387 ? 10.244 -5.761 5.096 1.00 81.69 387 GLY A N 1
ATOM 2962 C CA . GLY A 1 387 ? 9.183 -4.858 5.520 1.00 81.69 387 GLY A CA 1
ATOM 2963 C C . GLY A 1 387 ? 9.385 -4.380 6.951 1.00 81.69 387 GLY A C 1
ATOM 2964 O O . GLY A 1 387 ? 10.424 -4.659 7.555 1.00 81.69 387 GLY A O 1
ATOM 2965 N N . PRO A 1 388 ? 8.392 -3.678 7.522 1.00 81.06 388 PRO A N 1
ATOM 2966 C CA . PRO A 1 388 ? 8.424 -3.291 8.927 1.00 81.06 388 PRO A CA 1
ATOM 2967 C C . PRO A 1 388 ? 8.660 -4.508 9.824 1.00 81.06 388 PRO A C 1
ATOM 2969 O O . PRO A 1 388 ? 8.167 -5.605 9.534 1.00 81.06 388 PRO A O 1
ATOM 2972 N N . SER A 1 389 ? 9.413 -4.324 10.909 1.00 86.94 389 SER A N 1
ATOM 2973 C CA . SER A 1 389 ? 9.638 -5.384 11.892 1.00 86.94 389 SER A CA 1
ATOM 2974 C C . SER A 1 389 ? 8.310 -5.901 12.446 1.00 86.94 389 SER A C 1
ATOM 2976 O O . SER A 1 389 ? 7.406 -5.119 12.737 1.00 86.94 389 SER A O 1
ATOM 2978 N N . LEU A 1 390 ? 8.190 -7.216 12.599 1.00 93.44 390 LEU A N 1
ATOM 2979 C CA . LEU A 1 390 ? 7.007 -7.833 13.196 1.00 93.44 390 LEU A CA 1
ATOM 2980 C C . LEU A 1 390 ? 7.244 -8.111 14.691 1.00 93.44 390 LEU A C 1
ATOM 2982 O O . LEU A 1 390 ? 8.397 -8.328 15.075 1.00 93.44 390 LEU A O 1
ATOM 2986 N N . PRO A 1 391 ? 6.196 -8.080 15.533 1.00 93.44 391 PRO A N 1
ATOM 2987 C CA . PRO A 1 391 ? 6.287 -8.451 16.945 1.00 93.44 391 PRO A CA 1
ATOM 2988 C C . PRO A 1 391 ? 6.820 -9.872 17.183 1.00 93.44 391 PRO A C 1
ATOM 2990 O O . PRO A 1 391 ? 6.591 -10.772 16.378 1.00 93.44 391 PRO A O 1
ATOM 2993 N N . GLY A 1 392 ? 7.497 -10.070 18.318 1.00 89.31 392 GLY A N 1
ATOM 2994 C CA . GLY A 1 392 ? 7.956 -11.387 18.768 1.00 89.31 392 GLY A CA 1
ATOM 2995 C C . GLY A 1 392 ? 8.825 -12.120 17.740 1.00 89.31 392 GLY A C 1
ATOM 2996 O O . GLY A 1 392 ? 9.741 -11.547 17.149 1.00 89.31 392 GLY A O 1
ATOM 2997 N N . ASP A 1 393 ? 8.521 -13.397 17.530 1.00 92.12 393 ASP A N 1
ATOM 2998 C CA . ASP A 1 393 ? 9.192 -14.292 16.584 1.00 92.12 393 ASP A CA 1
ATOM 2999 C C . ASP A 1 393 ? 8.512 -14.338 15.201 1.00 92.12 393 ASP A C 1
ATOM 3001 O O . ASP A 1 393 ? 8.938 -15.098 14.328 1.00 92.12 393 ASP A O 1
ATOM 3005 N N . TRP A 1 394 ? 7.485 -13.510 14.959 1.00 94.62 394 TRP A N 1
ATOM 3006 C CA . TRP A 1 394 ? 6.640 -13.583 13.759 1.00 94.62 394 TRP A CA 1
ATOM 3007 C C . TRP A 1 394 ? 7.437 -13.503 12.458 1.00 94.62 394 TRP A C 1
ATOM 3009 O O . TRP A 1 394 ? 7.081 -14.137 11.467 1.00 94.62 394 TRP A O 1
ATOM 3019 N N . SER A 1 395 ? 8.537 -12.745 12.452 1.00 92.38 395 SER A N 1
ATOM 3020 C CA . SER A 1 395 ? 9.368 -12.616 11.252 1.00 92.38 395 SER A CA 1
ATOM 3021 C C . SER A 1 395 ? 9.960 -13.957 10.812 1.00 92.38 395 SER A C 1
ATOM 3023 O O . SER A 1 395 ? 9.958 -14.263 9.623 1.00 92.38 395 SER A O 1
ATOM 3025 N N . GLN A 1 396 ? 10.428 -14.762 11.769 1.00 90.75 396 GLN A N 1
ATOM 3026 C CA . GLN A 1 396 ? 10.945 -16.105 11.517 1.00 90.75 396 GLN A CA 1
ATOM 3027 C C . GLN A 1 396 ? 9.797 -17.097 11.299 1.00 90.75 396 GLN A C 1
ATOM 3029 O O . GLN A 1 396 ? 9.834 -17.882 10.357 1.00 90.75 396 GLN A O 1
ATOM 3034 N N . ARG A 1 397 ? 8.761 -17.028 12.143 1.00 91.94 397 ARG A N 1
ATOM 3035 C CA . ARG A 1 397 ? 7.625 -17.959 12.150 1.00 91.94 397 ARG A CA 1
ATOM 3036 C C . ARG A 1 397 ? 6.815 -17.954 10.848 1.00 91.94 397 ARG A C 1
ATOM 3038 O O . ARG A 1 397 ? 6.308 -19.004 10.456 1.00 91.94 397 ARG A O 1
ATOM 3045 N N . PHE A 1 398 ? 6.692 -16.794 10.198 1.00 92.81 398 PHE A N 1
ATOM 3046 C CA . PHE A 1 398 ? 5.862 -16.595 9.000 1.00 92.81 398 PHE A CA 1
ATOM 3047 C C . PHE A 1 398 ? 6.661 -16.226 7.741 1.00 92.81 398 PHE A C 1
ATOM 3049 O O . PHE A 1 398 ? 6.073 -15.740 6.775 1.00 92.81 398 PHE A O 1
ATOM 3056 N N . GLY A 1 399 ? 7.988 -16.407 7.750 1.00 88.44 399 GLY A N 1
ATOM 3057 C CA . GLY A 1 399 ? 8.828 -16.160 6.571 1.00 88.44 399 GLY A CA 1
ATOM 3058 C C . GLY A 1 399 ? 8.770 -14.712 6.071 1.00 88.44 399 GLY A C 1
ATOM 3059 O O . GLY A 1 399 ? 8.596 -14.458 4.885 1.00 88.44 399 GLY A O 1
ATOM 3060 N N . ALA A 1 400 ? 8.893 -13.728 6.966 1.00 86.06 400 ALA A N 1
ATOM 3061 C CA . ALA A 1 400 ? 8.614 -12.323 6.650 1.00 86.06 400 ALA A CA 1
ATOM 3062 C C . ALA A 1 400 ? 9.669 -11.619 5.770 1.00 86.06 400 ALA A C 1
ATOM 3064 O O . ALA A 1 400 ? 9.570 -10.404 5.562 1.00 86.06 400 ALA A O 1
ATOM 3065 N N . ASN A 1 401 ? 10.671 -12.356 5.287 1.00 88.94 401 ASN A N 1
ATOM 3066 C CA . ASN A 1 401 ? 11.602 -11.942 4.238 1.00 88.94 401 ASN A CA 1
ATOM 3067 C C . ASN A 1 401 ? 10.932 -11.901 2.854 1.00 88.94 401 ASN A C 1
ATOM 3069 O O . ASN A 1 401 ? 11.364 -11.119 2.007 1.00 88.94 401 ASN A O 1
ATOM 3073 N N . LEU A 1 402 ? 9.860 -12.674 2.650 1.00 93.31 402 LEU A N 1
ATOM 3074 C CA . LEU A 1 402 ? 8.949 -12.547 1.516 1.00 93.31 402 LEU A CA 1
ATOM 3075 C C . LEU A 1 402 ? 7.527 -12.321 2.031 1.00 93.31 402 LEU A C 1
ATOM 3077 O O . LEU A 1 402 ? 6.965 -13.120 2.772 1.00 93.31 402 LEU A O 1
ATOM 3081 N N . ARG A 1 403 ? 6.940 -11.198 1.634 1.00 95.50 403 ARG A N 1
ATOM 3082 C CA . ARG A 1 403 ? 5.578 -10.792 1.982 1.00 95.50 403 ARG A CA 1
ATOM 3083 C C . ARG A 1 403 ? 4.774 -10.573 0.714 1.00 95.50 403 ARG A C 1
ATOM 3085 O O . ARG A 1 403 ? 5.325 -10.470 -0.379 1.00 95.50 403 ARG A O 1
ATOM 3092 N N . LEU A 1 404 ? 3.469 -10.421 0.879 1.00 96.75 404 LEU A N 1
ATOM 3093 C CA . LEU A 1 404 ? 2.575 -9.988 -0.185 1.00 96.75 404 LEU A CA 1
ATOM 3094 C C . LEU A 1 404 ? 2.027 -8.597 0.147 1.00 96.75 404 LEU A C 1
ATOM 3096 O O . LEU A 1 404 ? 1.341 -8.429 1.151 1.00 96.75 404 LEU A O 1
ATOM 3100 N N . GLU A 1 405 ? 2.303 -7.595 -0.682 1.00 96.25 405 GLU A N 1
ATOM 3101 C CA . GLU A 1 405 ? 1.626 -6.297 -0.623 1.00 96.25 405 GLU A CA 1
ATOM 3102 C C . GLU A 1 405 ? 0.330 -6.394 -1.436 1.00 96.25 405 GLU A C 1
ATOM 3104 O O . GLU A 1 405 ? 0.341 -6.433 -2.667 1.00 96.25 405 GLU A O 1
ATOM 3109 N N . SER A 1 406 ? -0.811 -6.442 -0.755 1.00 96.69 406 SER A N 1
ATOM 3110 C CA . SER A 1 406 ? -2.113 -6.364 -1.407 1.00 96.69 406 SER A CA 1
ATOM 3111 C C . SER A 1 406 ? -2.397 -4.914 -1.790 1.00 96.69 406 SER A C 1
ATOM 3113 O O . SER A 1 406 ? -2.809 -4.114 -0.953 1.00 96.69 406 SER A O 1
ATOM 3115 N N . GLN A 1 407 ? -2.242 -4.599 -3.068 1.00 92.94 407 GLN A N 1
ATOM 3116 C CA . GLN A 1 407 ? -2.208 -3.228 -3.552 1.00 92.94 407 GLN A CA 1
ATOM 3117 C C . GLN A 1 407 ? -3.593 -2.591 -3.678 1.00 92.94 407 GLN A C 1
ATOM 3119 O O . GLN A 1 407 ? -3.843 -1.522 -3.126 1.00 92.94 407 GLN A O 1
ATOM 3124 N N . ILE A 1 408 ? -4.485 -3.212 -4.449 1.00 92.06 408 ILE A N 1
ATOM 3125 C CA . ILE A 1 408 ? -5.762 -2.595 -4.814 1.00 92.06 408 ILE A CA 1
ATOM 3126 C C . ILE A 1 408 ? -6.845 -3.648 -4.995 1.00 92.06 408 ILE A C 1
ATOM 3128 O O . ILE A 1 408 ? -6.598 -4.733 -5.516 1.00 92.06 408 ILE A O 1
ATOM 3132 N N . MET A 1 409 ? -8.052 -3.314 -4.541 1.00 94.19 409 MET A N 1
ATOM 3133 C CA . MET A 1 409 ? -9.230 -4.163 -4.642 1.00 94.19 409 MET A CA 1
ATOM 3134 C C . MET A 1 409 ? -10.442 -3.313 -4.987 1.00 94.19 409 MET A C 1
ATOM 3136 O O . MET A 1 409 ? -10.711 -2.319 -4.310 1.00 94.19 409 MET A O 1
ATOM 3140 N N . GLY A 1 410 ? -11.173 -3.720 -6.016 1.00 92.19 410 GLY A N 1
ATOM 3141 C CA . GLY A 1 410 ? -12.346 -3.013 -6.510 1.00 92.19 410 GLY A CA 1
ATOM 3142 C C . GLY A 1 410 ? -13.528 -3.952 -6.673 1.00 92.19 410 GLY A C 1
ATOM 3143 O O . GLY A 1 410 ? -13.360 -5.086 -7.112 1.00 92.19 410 GLY A O 1
ATOM 3144 N N . VAL A 1 411 ? -14.724 -3.481 -6.324 1.00 93.94 411 VAL A N 1
ATOM 3145 C CA . VAL A 1 411 ? -15.985 -4.191 -6.570 1.00 93.94 411 VAL A CA 1
ATOM 3146 C C . VAL A 1 411 ? -17.004 -3.190 -7.090 1.00 93.94 411 VAL A C 1
ATOM 3148 O O . VAL A 1 411 ? -17.180 -2.123 -6.495 1.00 93.94 411 VAL A O 1
ATOM 3151 N N . LEU A 1 412 ? -17.682 -3.549 -8.175 1.00 92.44 412 LEU A N 1
ATOM 3152 C CA . LEU A 1 412 ? -18.745 -2.739 -8.754 1.00 92.44 412 LEU A CA 1
ATOM 3153 C C . LEU A 1 412 ? -19.909 -2.545 -7.763 1.00 92.44 412 LEU A C 1
ATOM 3155 O O . LEU A 1 412 ? -20.311 -3.503 -7.087 1.00 92.44 412 LEU A O 1
ATOM 3159 N N . PRO A 1 413 ? -20.466 -1.323 -7.643 1.00 88.88 413 PRO A N 1
ATOM 3160 C CA . PRO A 1 413 ? -21.545 -1.026 -6.703 1.00 88.88 413 PRO A CA 1
ATOM 3161 C C . PRO A 1 413 ? -22.783 -1.925 -6.826 1.00 88.88 413 PRO A C 1
ATOM 3163 O O . PRO A 1 413 ? -23.381 -2.271 -5.809 1.00 88.88 413 PRO A O 1
ATOM 3166 N N . GLU A 1 414 ? -23.156 -2.325 -8.037 1.00 92.12 414 GLU A N 1
ATOM 3167 C CA . GLU A 1 414 ? -24.322 -3.163 -8.327 1.00 92.12 414 GLU A CA 1
ATOM 3168 C C . GLU A 1 414 ? -24.176 -4.613 -7.831 1.00 92.12 414 GLU A C 1
ATOM 3170 O O . GLU A 1 414 ? -25.178 -5.292 -7.616 1.00 92.12 414 GLU A O 1
ATOM 3175 N N . TYR A 1 415 ? -22.950 -5.073 -7.551 1.00 91.31 415 TYR A N 1
ATOM 3176 C CA . TYR A 1 415 ? -22.682 -6.404 -6.989 1.00 91.31 415 TYR A CA 1
ATOM 3177 C C . TYR A 1 415 ? -22.433 -6.382 -5.471 1.00 91.31 415 TYR A C 1
ATOM 3179 O O . TYR A 1 415 ? -21.989 -7.377 -4.879 1.00 91.31 415 TYR A O 1
ATOM 3187 N N . ARG A 1 416 ? -22.724 -5.260 -4.798 1.00 82.12 416 ARG A N 1
ATOM 3188 C CA . ARG A 1 416 ? -22.676 -5.171 -3.329 1.00 82.12 416 ARG A CA 1
ATOM 3189 C C . ARG A 1 416 ? -23.606 -6.210 -2.689 1.00 82.12 416 ARG A C 1
ATOM 3191 O O . ARG A 1 416 ? -24.624 -6.603 -3.242 1.00 82.12 416 ARG A O 1
ATOM 3198 N N . GLY A 1 417 ? -23.229 -6.692 -1.504 1.00 82.38 417 GLY A N 1
ATOM 3199 C CA . GLY A 1 417 ? -23.966 -7.741 -0.782 1.00 82.38 417 GLY A CA 1
ATOM 3200 C C . GLY A 1 417 ? -23.578 -9.180 -1.152 1.00 82.38 417 GLY A C 1
ATOM 3201 O O . GLY A 1 417 ? -23.787 -10.078 -0.343 1.00 82.38 417 GLY A O 1
ATOM 3202 N N . LYS A 1 418 ? -22.898 -9.412 -2.286 1.00 86.25 418 LYS A N 1
ATOM 3203 C CA . LYS A 1 418 ? -22.398 -10.747 -2.694 1.00 86.25 418 LYS A CA 1
ATOM 3204 C C . LYS A 1 418 ? -21.081 -11.170 -2.023 1.00 86.25 418 LYS A C 1
ATOM 3206 O O . LYS A 1 418 ? -20.505 -12.192 -2.370 1.00 86.25 418 LYS A O 1
ATOM 3211 N N . ARG A 1 419 ? -20.582 -10.386 -1.058 1.00 89.38 419 ARG A N 1
ATOM 3212 C CA . ARG A 1 419 ? -19.334 -10.646 -0.302 1.00 89.38 419 ARG A CA 1
ATOM 3213 C C . ARG A 1 419 ? -18.071 -10.793 -1.175 1.00 89.38 419 ARG A C 1
ATOM 3215 O O . ARG A 1 419 ? -17.081 -11.351 -0.713 1.00 89.38 419 ARG A O 1
ATOM 3222 N N . ILE A 1 420 ? -18.067 -10.238 -2.389 1.00 94.38 420 ILE A N 1
ATOM 3223 C CA . ILE A 1 420 ? -16.963 -10.359 -3.361 1.00 94.38 420 ILE A CA 1
ATOM 3224 C C . ILE A 1 420 ? -15.603 -9.965 -2.765 1.00 94.38 420 ILE A C 1
ATOM 3226 O O . ILE A 1 420 ? -14.642 -10.712 -2.902 1.00 94.38 420 ILE A O 1
ATOM 3230 N N . ALA A 1 421 ? -15.526 -8.843 -2.042 1.00 92.88 421 ALA A N 1
ATOM 3231 C CA . ALA A 1 421 ? -14.284 -8.384 -1.411 1.00 92.88 421 ALA A CA 1
ATOM 3232 C C . ALA A 1 421 ? -13.682 -9.424 -0.444 1.00 92.88 421 ALA A C 1
ATOM 3234 O O . ALA A 1 421 ? -12.476 -9.662 -0.443 1.00 92.88 421 ALA A O 1
ATOM 3235 N N . HIS A 1 422 ? -14.529 -10.084 0.349 1.00 93.12 422 HIS A N 1
ATOM 3236 C CA . HIS A 1 422 ? -14.102 -11.161 1.239 1.00 93.12 422 HIS A CA 1
ATOM 3237 C C . HIS A 1 422 ? -13.639 -12.393 0.453 1.00 93.12 422 HIS A C 1
ATOM 3239 O O . HIS A 1 422 ? -12.609 -12.971 0.786 1.00 93.12 422 HIS A O 1
ATOM 3245 N N . LEU A 1 423 ? -14.361 -12.776 -0.606 1.00 94.75 423 LEU A N 1
ATOM 3246 C CA . LEU A 1 423 ? -14.000 -13.927 -1.438 1.00 94.75 423 LEU A CA 1
ATOM 3247 C C . LEU A 1 423 ? -12.646 -13.726 -2.130 1.00 94.75 423 LEU A C 1
ATOM 3249 O O . LEU A 1 423 ? -11.792 -14.603 -2.037 1.00 94.75 423 LEU A O 1
ATOM 3253 N N . LEU A 1 424 ? -12.417 -12.555 -2.732 1.00 96.94 424 LEU A N 1
ATOM 3254 C CA . LEU A 1 424 ? -11.133 -12.184 -3.336 1.00 96.94 424 LEU A CA 1
ATOM 3255 C C . LEU A 1 424 ? -9.988 -12.296 -2.322 1.00 96.94 424 LEU A C 1
ATOM 3257 O O . LEU A 1 424 ? -8.974 -12.937 -2.593 1.00 96.94 424 LEU A O 1
ATOM 3261 N N . LYS A 1 425 ? -10.170 -11.736 -1.120 1.00 95.88 425 LYS A N 1
ATOM 3262 C CA . LYS A 1 425 ? -9.174 -11.808 -0.044 1.00 95.88 425 LYS A CA 1
ATOM 3263 C C . LYS A 1 425 ? -8.924 -13.229 0.439 1.00 95.88 425 LYS A C 1
ATOM 3265 O O . LYS A 1 425 ? -7.776 -13.598 0.661 1.00 95.88 425 LYS A O 1
ATOM 3270 N N . ARG A 1 426 ? -9.969 -14.048 0.552 1.00 93.75 426 ARG A N 1
ATOM 3271 C CA . ARG A 1 426 ? -9.843 -15.453 0.944 1.00 93.75 426 ARG A CA 1
ATOM 3272 C C . ARG A 1 426 ? -9.022 -16.251 -0.069 1.00 93.75 426 ARG A C 1
ATOM 3274 O O . ARG A 1 426 ? -8.141 -17.003 0.344 1.00 93.75 426 ARG A O 1
ATOM 3281 N N . VAL A 1 427 ? -9.276 -16.063 -1.367 1.00 96.19 427 VAL A N 1
ATOM 3282 C CA . VAL A 1 427 ? -8.491 -16.701 -2.438 1.00 96.19 427 VAL A CA 1
ATOM 3283 C C . VAL A 1 427 ? -7.049 -16.188 -2.435 1.00 96.19 427 VAL A C 1
ATOM 3285 O O . VAL A 1 427 ? -6.129 -16.999 -2.492 1.00 96.19 427 VAL A O 1
ATOM 3288 N N . GLN A 1 428 ? -6.829 -14.881 -2.242 1.00 97.62 428 GLN A N 1
ATOM 3289 C CA . GLN A 1 428 ? -5.485 -14.311 -2.070 1.00 97.62 428 GLN A CA 1
ATOM 3290 C C . GLN A 1 428 ? -4.730 -14.947 -0.894 1.00 97.62 428 GLN A C 1
ATOM 3292 O O . GLN A 1 428 ? -3.580 -15.340 -1.052 1.00 97.62 428 GLN A O 1
ATOM 3297 N N . GLY A 1 429 ? -5.356 -15.068 0.279 1.00 95.38 429 GLY A N 1
ATOM 3298 C CA . GLY A 1 429 ? -4.714 -15.663 1.454 1.00 95.38 429 GLY A CA 1
ATOM 3299 C C . GLY A 1 429 ? -4.401 -17.147 1.276 1.00 95.38 429 GLY A C 1
ATOM 3300 O O . GLY A 1 429 ? -3.344 -17.607 1.700 1.00 95.38 429 GLY A O 1
ATOM 3301 N N . ALA A 1 430 ? -5.284 -17.896 0.608 1.00 94.31 430 ALA A N 1
ATOM 3302 C CA . ALA A 1 430 ? -5.022 -19.289 0.256 1.00 94.31 430 ALA A CA 1
ATOM 3303 C C . ALA A 1 430 ? -3.838 -19.420 -0.709 1.00 94.31 430 ALA A C 1
ATOM 3305 O O . ALA A 1 430 ? -2.936 -20.213 -0.446 1.00 94.31 430 ALA A O 1
ATOM 3306 N N . ALA A 1 431 ? -3.800 -18.596 -1.759 1.00 94.38 431 ALA A N 1
ATOM 3307 C CA . ALA A 1 431 ? -2.687 -18.562 -2.697 1.00 94.38 431 ALA A CA 1
ATOM 3308 C C . ALA A 1 431 ? -1.372 -18.172 -2.004 1.00 94.38 431 ALA A C 1
ATOM 3310 O O . ALA A 1 431 ? -0.363 -18.838 -2.218 1.00 94.38 431 ALA A O 1
ATOM 3311 N N . ALA A 1 432 ? -1.380 -17.159 -1.131 1.00 94.56 432 ALA A N 1
ATOM 3312 C CA . ALA A 1 432 ? -0.200 -16.737 -0.375 1.00 94.56 432 ALA A CA 1
ATOM 3313 C C . ALA A 1 432 ? 0.410 -17.903 0.422 1.00 94.56 432 ALA A C 1
ATOM 3315 O O . ALA A 1 432 ? 1.603 -18.169 0.292 1.00 94.56 432 ALA A O 1
ATOM 3316 N N . ARG A 1 433 ? -0.416 -18.673 1.147 1.00 91.56 433 ARG A N 1
ATOM 3317 C CA . ARG A 1 433 ? 0.037 -19.866 1.883 1.00 91.56 433 ARG A CA 1
ATOM 3318 C C . ARG A 1 433 ? 0.652 -20.928 0.980 1.00 91.56 433 ARG A C 1
ATOM 3320 O O . ARG A 1 433 ? 1.705 -21.465 1.303 1.00 91.56 433 ARG A O 1
ATOM 3327 N N . THR A 1 434 ? 0.020 -21.227 -0.156 1.00 90.81 434 THR A N 1
ATOM 3328 C CA . THR A 1 434 ? 0.554 -22.209 -1.116 1.00 90.81 434 THR A CA 1
ATOM 3329 C C . THR A 1 434 ? 1.934 -21.808 -1.643 1.00 90.81 434 THR A C 1
ATOM 3331 O O . THR A 1 434 ? 2.749 -22.679 -1.924 1.00 90.81 434 THR A O 1
ATOM 3334 N N . HIS A 1 435 ? 2.223 -20.506 -1.712 1.00 88.56 435 HIS A N 1
ATOM 3335 C CA . HIS A 1 435 ? 3.522 -19.968 -2.126 1.00 88.56 435 HIS A CA 1
ATOM 3336 C C . HIS A 1 435 ? 4.483 -19.707 -0.949 1.00 88.56 435 HIS A C 1
ATOM 3338 O O . HIS A 1 435 ? 5.505 -19.049 -1.130 1.00 88.56 435 HIS A O 1
ATOM 3344 N N . GLY A 1 436 ? 4.170 -20.193 0.259 1.00 89.00 436 GLY A N 1
ATOM 3345 C CA . GLY A 1 436 ? 5.017 -20.018 1.444 1.00 89.00 436 GLY A CA 1
ATOM 3346 C C . GLY A 1 436 ? 5.070 -18.583 1.979 1.00 89.00 436 GLY A C 1
ATOM 3347 O O . GLY A 1 436 ? 6.011 -18.227 2.684 1.00 89.00 436 GLY A O 1
ATOM 3348 N N . ILE A 1 437 ? 4.084 -17.745 1.644 1.00 93.56 437 ILE A N 1
ATOM 3349 C CA . ILE A 1 437 ? 3.979 -16.363 2.116 1.00 93.56 437 ILE A CA 1
ATOM 3350 C C . ILE A 1 437 ? 3.008 -16.309 3.298 1.00 93.56 437 ILE A C 1
ATOM 3352 O O . ILE A 1 437 ? 1.788 -16.304 3.120 1.00 93.56 437 ILE A O 1
ATOM 3356 N N . GLY A 1 438 ? 3.550 -16.216 4.514 1.00 94.75 438 GLY A N 1
ATOM 3357 C CA . GLY A 1 438 ? 2.756 -16.162 5.746 1.00 94.75 438 GLY A CA 1
ATOM 3358 C C . GLY A 1 438 ? 2.223 -14.769 6.103 1.00 94.75 438 GLY A C 1
ATOM 3359 O O . GLY A 1 438 ? 1.342 -14.651 6.958 1.00 94.75 438 GLY A O 1
ATOM 3360 N N . VAL A 1 439 ? 2.726 -13.710 5.455 1.00 96.62 439 VAL A N 1
ATOM 3361 C CA . VAL A 1 439 ? 2.406 -12.312 5.788 1.00 96.62 439 VAL A CA 1
ATOM 3362 C C . VAL A 1 439 ? 1.897 -11.552 4.568 1.00 96.62 439 VAL A C 1
ATOM 3364 O O . VAL A 1 439 ? 2.635 -11.307 3.611 1.00 96.62 439 VAL A O 1
ATOM 3367 N N . VAL A 1 440 ? 0.648 -11.096 4.644 1.00 96.88 440 VAL A N 1
ATOM 3368 C CA . VAL A 1 440 ? 0.044 -10.178 3.672 1.00 96.88 440 VAL A CA 1
ATOM 3369 C C . VAL A 1 440 ? -0.128 -8.805 4.321 1.00 96.88 440 VAL A C 1
ATOM 3371 O O . VAL A 1 440 ? -0.566 -8.701 5.465 1.00 96.88 440 VAL A O 1
ATOM 3374 N N . HIS A 1 441 ? 0.219 -7.745 3.597 1.00 95.38 441 HIS A N 1
ATOM 3375 C CA . HIS A 1 441 ? 0.200 -6.367 4.074 1.00 95.38 441 HIS A CA 1
ATOM 3376 C C . HIS A 1 441 ? -0.591 -5.457 3.128 1.00 95.38 441 HIS A C 1
ATOM 3378 O O . HIS A 1 441 ? -0.524 -5.616 1.911 1.00 95.38 441 HIS A O 1
ATOM 3384 N N . TRP A 1 442 ? -1.347 -4.507 3.675 1.00 95.19 442 TRP A N 1
ATOM 3385 C CA . TRP A 1 442 ? -1.971 -3.410 2.922 1.00 95.19 442 TRP A CA 1
ATOM 3386 C C . TRP A 1 442 ? -2.285 -2.241 3.848 1.00 95.19 442 TRP A C 1
ATOM 3388 O O . TRP A 1 442 ? -2.115 -2.338 5.060 1.00 95.19 442 TRP A O 1
ATOM 3398 N N . THR A 1 443 ? -2.773 -1.134 3.293 1.00 93.25 443 THR A N 1
ATOM 3399 C CA . THR A 1 443 ? -3.244 -0.000 4.088 1.00 93.25 443 THR A CA 1
ATOM 3400 C C . THR A 1 443 ? -4.754 0.186 3.978 1.00 93.25 443 THR A C 1
ATOM 3402 O O . THR A 1 443 ? -5.364 -0.099 2.946 1.00 93.25 443 THR A O 1
ATOM 3405 N N . ALA A 1 444 ? -5.387 0.665 5.049 1.00 93.12 444 ALA A N 1
ATOM 3406 C CA . ALA A 1 444 ? -6.816 0.982 5.068 1.00 93.12 444 ALA A CA 1
ATOM 3407 C C . ALA A 1 444 ? -7.086 2.283 5.831 1.00 93.12 444 ALA A C 1
ATOM 3409 O O . ALA A 1 444 ? -6.320 2.663 6.713 1.00 93.12 444 ALA A O 1
ATOM 3410 N N . ASP A 1 445 ? -8.161 2.988 5.459 1.00 92.88 445 ASP A N 1
ATOM 3411 C CA . ASP A 1 445 ? -8.621 4.161 6.219 1.00 92.88 445 ASP A CA 1
ATOM 3412 C C . ASP A 1 445 ? -9.330 3.663 7.489 1.00 92.88 445 ASP A C 1
ATOM 3414 O O . ASP A 1 445 ? -10.321 2.934 7.354 1.00 92.88 445 ASP A O 1
ATOM 3418 N N . PRO A 1 446 ? -8.849 4.022 8.693 1.00 93.81 446 PRO A N 1
ATOM 3419 C CA . PRO A 1 446 ? -9.441 3.567 9.948 1.00 93.81 446 PRO A CA 1
ATOM 3420 C C . PRO A 1 446 ? -10.873 4.069 10.179 1.00 93.81 446 PRO A C 1
ATOM 3422 O O . PRO A 1 446 ? -11.606 3.446 10.941 1.00 93.81 446 PRO A O 1
ATOM 3425 N N . LEU A 1 447 ? -11.303 5.152 9.517 1.00 94.88 447 LEU A N 1
ATOM 3426 C CA . LEU A 1 447 ? -12.644 5.724 9.708 1.00 94.88 447 LEU A CA 1
ATOM 3427 C C . LEU A 1 447 ? -13.709 5.090 8.804 1.00 94.88 447 LEU A C 1
ATOM 3429 O O . LEU A 1 447 ? -14.902 5.313 8.993 1.00 94.88 447 LEU A O 1
ATOM 3433 N N . GLN A 1 448 ? -13.313 4.255 7.839 1.00 92.38 448 GLN A N 1
ATOM 3434 C CA . GLN A 1 448 ? -14.256 3.488 7.024 1.00 92.38 448 GLN A CA 1
ATOM 3435 C C . GLN A 1 448 ? -14.686 2.212 7.758 1.00 92.38 448 GLN A C 1
ATOM 3437 O O . GLN A 1 448 ? -14.126 1.138 7.529 1.00 92.38 448 GLN A O 1
ATOM 3442 N N . PHE A 1 449 ? -15.712 2.302 8.608 1.00 93.62 449 PHE A N 1
ATOM 3443 C CA . PHE A 1 449 ? -16.163 1.161 9.415 1.00 93.62 449 PHE A CA 1
ATOM 3444 C C . PHE A 1 449 ? -16.482 -0.121 8.614 1.00 93.62 449 PHE A C 1
ATOM 3446 O O . PHE A 1 449 ? -16.070 -1.194 9.052 1.00 93.62 449 PHE A O 1
ATOM 3453 N N . PRO A 1 450 ? -17.125 -0.083 7.426 1.00 90.50 450 PRO A N 1
ATOM 3454 C CA . PRO A 1 450 ? -17.321 -1.298 6.628 1.00 90.50 450 PRO A CA 1
ATOM 3455 C C . PRO A 1 450 ? -16.005 -2.000 6.254 1.00 90.50 450 PRO A C 1
ATOM 3457 O O . PRO A 1 450 ? -15.943 -3.230 6.232 1.00 90.50 450 PRO A O 1
ATOM 3460 N N . ASN A 1 451 ? -14.935 -1.231 6.017 1.00 90.44 451 ASN A N 1
ATOM 3461 C CA . ASN A 1 451 ? -13.602 -1.782 5.782 1.00 90.44 451 ASN A CA 1
ATOM 3462 C C . ASN A 1 451 ? -13.006 -2.335 7.078 1.00 90.44 451 ASN A C 1
ATOM 3464 O O . ASN A 1 451 ? -12.399 -3.400 7.052 1.00 90.44 451 ASN A O 1
ATOM 3468 N N . ALA A 1 452 ? -13.189 -1.653 8.210 1.00 94.56 452 ALA A N 1
ATOM 3469 C CA . ALA A 1 452 ? -12.749 -2.152 9.512 1.00 94.56 452 ALA A CA 1
ATOM 3470 C C . ALA A 1 452 ? -13.419 -3.495 9.860 1.00 94.56 452 ALA A C 1
ATOM 3472 O O . ALA A 1 452 ? -12.733 -4.438 10.244 1.00 94.56 452 ALA A O 1
ATOM 3473 N N . ALA A 1 453 ? -14.727 -3.631 9.628 1.00 94.06 453 ALA A N 1
ATOM 3474 C CA . ALA A 1 453 ? -15.455 -4.879 9.848 1.00 94.06 453 ALA A CA 1
ATOM 3475 C C . ALA A 1 453 ? -14.954 -6.020 8.948 1.00 94.06 453 ALA A C 1
ATOM 3477 O O . ALA A 1 453 ? -14.788 -7.143 9.420 1.00 94.06 453 ALA A O 1
ATOM 3478 N N . LEU A 1 454 ? -14.652 -5.740 7.674 1.00 92.69 454 LEU A N 1
ATOM 3479 C CA . LEU A 1 454 ? -13.998 -6.712 6.792 1.00 92.69 454 LEU A CA 1
ATOM 3480 C C . LEU A 1 454 ? -12.615 -7.111 7.329 1.00 92.69 454 LEU A C 1
ATOM 3482 O O . LEU A 1 454 ? -12.324 -8.296 7.451 1.00 92.69 454 LEU A O 1
ATOM 3486 N N . ASN A 1 455 ? -11.759 -6.136 7.634 1.00 95.44 455 ASN A N 1
ATOM 3487 C CA . ASN A 1 455 ? -10.362 -6.389 7.979 1.00 95.44 455 ASN A CA 1
ATOM 3488 C C . ASN A 1 455 ? -10.216 -7.079 9.342 1.00 95.44 455 ASN A C 1
ATOM 3490 O O . ASN A 1 455 ? -9.534 -8.094 9.433 1.00 95.44 455 ASN A O 1
ATOM 3494 N N . PHE A 1 456 ? -10.864 -6.560 10.381 1.00 96.00 456 PHE A N 1
ATOM 3495 C CA . PHE A 1 456 ? -10.680 -7.028 11.755 1.00 96.00 456 PHE A CA 1
ATOM 3496 C C . PHE A 1 456 ? -11.689 -8.112 12.142 1.00 96.00 456 PHE A C 1
ATOM 3498 O O . PHE A 1 456 ? -11.306 -9.125 12.715 1.00 96.00 456 PHE A O 1
ATOM 3505 N N . GLY A 1 457 ? -12.964 -7.926 11.786 1.00 93.56 457 GLY A N 1
ATOM 3506 C CA . GLY A 1 457 ? -14.045 -8.833 12.186 1.00 93.56 457 GLY A CA 1
ATOM 3507 C C . GLY A 1 457 ? -14.217 -10.058 11.287 1.00 93.56 457 GLY A C 1
ATOM 3508 O O . GLY A 1 457 ? -14.783 -11.052 11.728 1.00 93.56 457 GLY A O 1
ATOM 3509 N N . LEU A 1 458 ? -13.778 -10.005 10.023 1.00 92.94 458 LEU A N 1
ATOM 3510 C CA . LEU A 1 458 ? -13.955 -11.120 9.082 1.00 92.94 458 LEU A CA 1
ATOM 3511 C C . LEU A 1 458 ? -12.636 -11.762 8.645 1.00 92.94 458 LEU A C 1
ATOM 3513 O O . LEU A 1 458 ? -12.549 -12.983 8.601 1.00 92.94 458 LEU A O 1
ATOM 3517 N N . LEU A 1 459 ? -11.618 -10.962 8.310 1.00 94.25 459 LEU A N 1
ATOM 3518 C CA . LEU A 1 459 ? -10.309 -11.481 7.894 1.00 94.25 459 LEU A CA 1
ATOM 3519 C C . LEU A 1 459 ? -9.383 -11.778 9.080 1.00 94.25 459 LEU A C 1
ATOM 3521 O O . LEU A 1 459 ? -8.456 -12.572 8.931 1.00 94.25 459 LEU A O 1
ATOM 3525 N N . GLY A 1 460 ? -9.593 -11.134 10.231 1.00 94.75 460 GLY A N 1
ATOM 3526 C CA . GLY A 1 460 ? -8.697 -11.247 11.383 1.00 94.75 460 GLY A CA 1
ATOM 3527 C C . GLY A 1 460 ? -7.333 -10.580 11.167 1.00 94.75 460 GLY A C 1
ATOM 3528 O O . GLY A 1 460 ? -6.342 -11.008 11.757 1.00 94.75 460 GLY A O 1
ATOM 3529 N N . ALA A 1 461 ? -7.253 -9.568 10.296 1.00 96.25 461 ALA A N 1
ATOM 3530 C CA . ALA A 1 461 ? -6.071 -8.719 10.166 1.00 96.25 461 ALA A CA 1
ATOM 3531 C C . ALA A 1 461 ? -5.856 -7.886 11.440 1.00 96.25 461 ALA A C 1
ATOM 3533 O O . ALA A 1 461 ? -6.764 -7.729 12.251 1.00 96.25 461 ALA A O 1
ATOM 3534 N N . ILE A 1 462 ? -4.650 -7.350 11.613 1.00 97.12 462 ILE A N 1
ATOM 3535 C CA . ILE A 1 462 ? -4.237 -6.611 12.811 1.00 97.12 462 ILE A CA 1
ATOM 3536 C C . ILE A 1 462 ? -3.622 -5.280 12.377 1.00 97.12 462 ILE A C 1
ATOM 3538 O O . ILE A 1 462 ? -2.897 -5.236 11.381 1.00 97.12 462 ILE A O 1
ATOM 3542 N N . ALA A 1 463 ? -3.873 -4.204 13.124 1.00 97.88 463 ALA A N 1
ATOM 3543 C CA . ALA A 1 463 ? -3.206 -2.920 12.917 1.00 97.88 463 ALA A CA 1
ATOM 3544 C C . ALA A 1 463 ? -2.416 -2.494 14.154 1.00 97.88 463 ALA A C 1
ATOM 3546 O O . ALA A 1 463 ? -2.982 -2.292 15.222 1.00 97.88 463 ALA A O 1
ATOM 3547 N N . PHE A 1 464 ? -1.113 -2.299 13.992 1.00 96.50 464 PHE A N 1
ATOM 3548 C CA . PHE A 1 464 ? -0.234 -1.717 15.014 1.00 96.50 464 PHE A CA 1
ATOM 3549 C C . PHE A 1 464 ? 0.722 -0.670 14.427 1.00 96.50 464 PHE A C 1
ATOM 3551 O O . PHE A 1 464 ? 1.596 -0.169 15.129 1.00 96.50 464 PHE A O 1
ATOM 3558 N N . ASP A 1 465 ? 0.571 -0.352 13.140 1.00 94.62 465 ASP A N 1
ATOM 3559 C CA . ASP A 1 465 ? 1.275 0.732 12.468 1.00 94.62 465 ASP A CA 1
ATOM 3560 C C . ASP A 1 465 ? 0.240 1.761 11.993 1.00 94.62 465 ASP A C 1
ATOM 3562 O O . ASP A 1 465 ? -0.778 1.416 11.383 1.00 94.62 465 ASP A O 1
ATOM 3566 N N . PHE A 1 466 ? 0.508 3.034 12.271 1.00 95.19 466 PHE A N 1
ATOM 3567 C CA . PHE A 1 466 ? -0.330 4.161 11.880 1.00 95.19 466 PHE A CA 1
ATOM 3568 C C . PHE A 1 466 ? 0.495 5.174 11.086 1.00 95.19 466 PHE A C 1
ATOM 3570 O O . PHE A 1 466 ? 1.594 5.553 11.489 1.00 95.19 466 PHE A O 1
ATOM 3577 N N . TYR A 1 467 ? -0.049 5.598 9.949 1.00 90.94 467 TYR A N 1
ATOM 3578 C CA . TYR A 1 467 ? 0.563 6.544 9.026 1.00 90.94 467 TYR A CA 1
ATOM 3579 C C . TYR A 1 467 ? -0.353 7.768 8.898 1.00 90.94 467 TYR A C 1
ATOM 3581 O O . TYR A 1 467 ? -1.323 7.716 8.127 1.00 90.94 467 TYR A O 1
ATOM 3589 N N . PRO A 1 468 ? -0.096 8.845 9.661 1.00 87.19 468 PRO A N 1
ATOM 3590 C CA . PRO A 1 468 ? -0.856 10.078 9.523 1.00 87.19 468 PRO A CA 1
ATOM 3591 C C . PRO A 1 468 ? -0.597 10.701 8.149 1.00 87.19 468 PRO A C 1
ATOM 3593 O O . PRO A 1 468 ? 0.531 10.664 7.659 1.00 87.19 468 PRO A O 1
ATOM 3596 N N . ASP A 1 469 ? -1.643 11.254 7.535 1.00 79.56 469 ASP A N 1
ATOM 3597 C CA . ASP A 1 469 ? -1.557 12.007 6.273 1.00 79.56 469 ASP A CA 1
ATOM 3598 C C . ASP A 1 469 ? -0.841 11.248 5.130 1.00 79.56 469 ASP A C 1
ATOM 3600 O O . ASP A 1 469 ? -0.114 11.824 4.321 1.00 79.56 469 ASP A O 1
ATOM 3604 N N . LEU A 1 470 ? -1.025 9.919 5.054 1.00 77.38 470 LEU A N 1
ATOM 3605 C CA . LEU A 1 470 ? -0.335 9.092 4.053 1.00 77.38 470 LEU A CA 1
ATOM 3606 C C . LEU A 1 470 ? -0.710 9.484 2.615 1.00 77.38 470 LEU A C 1
ATOM 3608 O O . LEU A 1 470 ? 0.124 9.399 1.714 1.00 77.38 470 LEU A O 1
ATOM 3612 N N . TYR A 1 471 ? -1.963 9.889 2.396 1.00 67.44 471 TYR A N 1
ATOM 3613 C CA . TYR A 1 471 ? -2.426 10.440 1.124 1.00 67.44 471 TYR A CA 1
ATOM 3614 C C . TYR A 1 471 ? -2.873 11.895 1.335 1.00 67.44 471 TYR A C 1
ATOM 3616 O O . TYR A 1 471 ? -4.028 12.126 1.709 1.00 67.44 471 TYR A O 1
ATOM 3624 N N . PRO A 1 472 ? -1.982 12.871 1.080 1.00 49.47 472 PRO A N 1
ATOM 3625 C CA . PRO A 1 472 ? -2.271 14.288 1.301 1.00 49.47 472 PRO A CA 1
ATOM 3626 C C . PRO A 1 472 ? -3.158 14.895 0.201 1.00 49.47 472 PRO A C 1
ATOM 3628 O O . PRO A 1 472 ? -3.646 16.019 0.331 1.00 49.47 472 PRO A O 1
ATOM 3631 N N . PHE A 1 473 ? -3.373 14.173 -0.905 1.00 45.53 473 PHE A N 1
ATOM 3632 C CA . PHE A 1 473 ? -4.220 14.621 -2.007 1.00 45.53 473 PHE A CA 1
ATOM 3633 C C . PHE A 1 473 ? -5.691 14.286 -1.761 1.00 45.53 473 PHE A C 1
ATOM 3635 O O . PHE A 1 473 ? -6.037 13.215 -1.258 1.00 45.53 473 PHE A O 1
ATOM 3642 N N . ARG A 1 474 ? -6.569 15.207 -2.170 1.00 58.06 474 ARG A N 1
ATOM 3643 C CA . ARG A 1 474 ? -8.017 15.041 -2.054 1.00 58.06 474 ARG A CA 1
ATOM 3644 C C . ARG A 1 474 ? -8.602 14.441 -3.326 1.00 58.06 474 ARG A C 1
ATOM 3646 O O . ARG A 1 474 ? -8.230 14.836 -4.427 1.00 58.06 474 ARG A O 1
ATOM 3653 N N . ASN A 1 475 ? -9.538 13.514 -3.171 1.00 61.06 475 ASN A N 1
ATOM 3654 C CA . ASN A 1 475 ? -10.354 12.975 -4.259 1.00 61.06 475 ASN A CA 1
ATOM 3655 C C . ASN A 1 475 ? -11.786 12.699 -3.764 1.00 61.06 475 ASN A C 1
ATOM 3657 O O . ASN A 1 475 ? -12.114 12.985 -2.612 1.00 61.06 475 ASN A O 1
ATOM 3661 N N . ASP A 1 476 ? -12.653 12.138 -4.609 1.00 59.28 476 ASP A N 1
ATOM 3662 C CA . ASP A 1 476 ? -14.058 11.892 -4.245 1.00 59.28 476 ASP A CA 1
ATOM 3663 C C . ASP A 1 476 ? -14.261 10.929 -3.063 1.00 59.28 476 ASP A C 1
ATOM 3665 O O . ASP A 1 476 ? -15.322 10.954 -2.429 1.00 59.28 476 ASP A O 1
ATOM 3669 N N . LEU A 1 477 ? -13.258 10.101 -2.753 1.00 58.53 477 LEU A N 1
ATOM 3670 C CA . LEU A 1 477 ? -13.259 9.177 -1.615 1.00 58.53 477 LEU A CA 1
ATOM 3671 C C . LEU A 1 477 ? -12.551 9.742 -0.374 1.00 58.53 477 LEU A C 1
ATOM 3673 O O . LEU A 1 477 ? -12.896 9.357 0.742 1.00 58.53 477 LEU A O 1
ATOM 3677 N N . ASN A 1 478 ? -11.590 10.646 -0.567 1.00 64.38 478 ASN A N 1
ATOM 3678 C CA . ASN A 1 478 ? -10.787 11.283 0.474 1.00 64.38 478 ASN A CA 1
ATOM 3679 C C . ASN A 1 478 ? -10.911 12.805 0.321 1.00 64.38 478 ASN A C 1
ATOM 368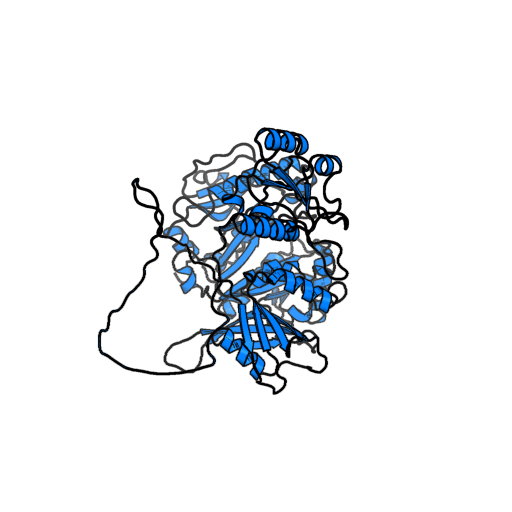1 O O . ASN A 1 478 ? -10.047 13.459 -0.259 1.00 64.38 478 ASN A O 1
ATOM 3685 N N . ARG A 1 479 ? -12.025 13.382 0.781 1.00 71.12 479 ARG A N 1
ATOM 3686 C CA . ARG A 1 479 ? -12.239 14.844 0.755 1.00 71.12 479 ARG A CA 1
ATOM 3687 C C . ARG A 1 479 ? -11.521 15.549 1.906 1.00 71.12 479 ARG A C 1
ATOM 3689 O O . ARG A 1 479 ? -11.247 16.746 1.825 1.00 71.12 479 ARG A O 1
ATOM 3696 N N . VAL A 1 480 ? -11.199 14.786 2.944 1.00 78.25 480 VAL A N 1
ATOM 3697 C CA . VAL A 1 480 ? -10.292 15.131 4.042 1.00 78.25 480 VAL A CA 1
ATOM 3698 C C . VAL A 1 480 ? -8.974 14.379 3.823 1.00 78.25 480 VAL A C 1
ATOM 3700 O O . VAL A 1 480 ? -8.968 13.353 3.137 1.00 78.25 480 VAL A O 1
ATOM 3703 N N . HIS A 1 481 ? -7.858 14.879 4.366 1.00 77.12 481 HIS A N 1
ATOM 3704 C CA . HIS A 1 481 ? -6.583 14.159 4.309 1.00 77.12 481 HIS A CA 1
ATOM 3705 C C . HIS A 1 481 ? -6.735 12.734 4.859 1.00 77.12 481 HIS A C 1
ATOM 3707 O O . HIS A 1 481 ? -7.518 12.477 5.783 1.00 77.12 481 HIS A O 1
ATOM 3713 N N . ALA A 1 482 ? -6.031 11.788 4.240 1.00 79.19 482 ALA A N 1
ATOM 3714 C CA . ALA A 1 482 ? -6.278 10.369 4.456 1.00 79.19 482 ALA A CA 1
ATOM 3715 C C . ALA A 1 482 ? -5.100 9.683 5.150 1.00 79.19 482 ALA A C 1
ATOM 3717 O O . ALA A 1 482 ? -4.166 9.180 4.517 1.00 79.19 482 ALA A O 1
ATOM 3718 N N . SER A 1 483 ? -5.215 9.613 6.472 1.00 90.69 483 SER A N 1
ATOM 3719 C CA . SER A 1 483 ? -4.399 8.775 7.348 1.00 90.69 483 SER A CA 1
ATOM 3720 C C . SER A 1 483 ? -4.759 7.293 7.184 1.00 90.69 483 SER A C 1
ATOM 3722 O O . SER A 1 483 ? -5.883 6.942 6.808 1.00 90.69 483 SER A O 1
ATOM 3724 N N . ARG A 1 484 ? -3.801 6.395 7.431 1.00 93.06 484 ARG A N 1
ATOM 3725 C CA . ARG A 1 484 ? -3.975 4.953 7.207 1.00 93.06 484 ARG A CA 1
ATOM 3726 C C . ARG A 1 484 ? -3.435 4.111 8.348 1.00 93.06 484 ARG A C 1
ATOM 3728 O O . ARG A 1 484 ? -2.388 4.414 8.908 1.00 93.06 484 ARG A O 1
ATOM 3735 N N . PHE A 1 485 ? -4.087 2.983 8.594 1.00 96.50 485 PHE A N 1
ATOM 3736 C CA . PHE A 1 485 ? -3.450 1.865 9.279 1.00 96.50 485 PHE A CA 1
ATOM 3737 C C . PHE A 1 485 ? -2.675 0.996 8.298 1.00 96.50 485 PHE A C 1
ATOM 3739 O O . PHE A 1 485 ? -3.171 0.713 7.206 1.00 96.50 485 PHE A O 1
ATOM 3746 N N . GLY A 1 486 ? -1.484 0.563 8.712 1.00 95.38 486 GLY A N 1
ATOM 3747 C CA . GLY A 1 486 ? -0.787 -0.582 8.137 1.00 95.38 486 GLY A CA 1
ATOM 3748 C C . GLY A 1 486 ? -1.389 -1.862 8.698 1.00 95.38 486 GLY A C 1
ATOM 3749 O O . GLY A 1 486 ? -1.316 -2.116 9.900 1.00 95.38 486 GLY A O 1
ATOM 3750 N N . LEU A 1 487 ? -2.028 -2.640 7.832 1.00 96.81 487 LEU A N 1
ATOM 3751 C CA . LEU A 1 487 ? -2.674 -3.891 8.191 1.00 96.81 487 LEU A CA 1
ATOM 3752 C C . LEU A 1 487 ? -1.718 -5.047 7.944 1.00 96.81 487 LEU A C 1
ATOM 3754 O O . LEU A 1 487 ? -1.197 -5.211 6.842 1.00 96.81 487 LEU A O 1
ATOM 3758 N N . THR A 1 488 ? -1.521 -5.856 8.978 1.00 96.94 488 THR A N 1
ATOM 3759 C CA . THR A 1 488 ? -0.775 -7.109 8.927 1.00 96.94 488 THR A CA 1
ATOM 3760 C C . THR A 1 488 ? -1.760 -8.264 9.018 1.00 96.94 488 THR A C 1
ATOM 3762 O O . THR A 1 488 ? -2.499 -8.386 9.994 1.00 96.94 488 THR A O 1
ATOM 3765 N N . TRP A 1 489 ? -1.767 -9.122 8.005 1.00 96.81 489 TRP A N 1
ATOM 3766 C CA . TRP A 1 489 ? -2.597 -10.317 7.955 1.00 96.81 489 TRP A CA 1
ATOM 3767 C C . TRP A 1 489 ? -1.714 -11.557 7.923 1.00 96.81 489 TRP A C 1
ATOM 3769 O O . TRP A 1 489 ? -1.028 -11.833 6.936 1.00 96.81 489 TRP A O 1
ATOM 3779 N N . LEU A 1 490 ? -1.713 -12.277 9.042 1.00 96.19 490 LEU A N 1
ATOM 3780 C CA . LEU A 1 490 ? -0.961 -13.511 9.221 1.00 96.19 490 LEU A CA 1
ATOM 3781 C C . LEU A 1 490 ? -1.826 -14.675 8.744 1.00 96.19 490 LEU A C 1
ATOM 3783 O O . LEU A 1 490 ? -2.636 -15.207 9.498 1.00 96.19 490 LEU A O 1
ATOM 3787 N N . VAL A 1 491 ? -1.705 -15.048 7.473 1.00 94.69 491 VAL A N 1
ATOM 3788 C CA . VAL A 1 491 ? -2.656 -15.956 6.800 1.00 94.69 491 VAL A CA 1
ATOM 3789 C C . VAL A 1 491 ? -2.613 -17.401 7.304 1.00 94.69 491 VAL A C 1
ATOM 3791 O O . VAL A 1 491 ? -3.452 -18.210 6.909 1.00 94.69 491 VAL A O 1
ATOM 3794 N N . GLU A 1 492 ? -1.642 -17.727 8.155 1.00 93.75 492 GLU A N 1
ATOM 3795 C CA . GLU A 1 492 ? -1.415 -19.057 8.724 1.00 93.75 492 GLU A CA 1
ATOM 3796 C C . GLU A 1 492 ? -1.888 -19.202 10.177 1.00 93.75 492 GLU A C 1
ATOM 3798 O O . GLU A 1 492 ? -1.784 -20.296 10.724 1.00 93.75 492 GLU A O 1
ATOM 3803 N N . THR A 1 493 ? -2.400 -18.150 10.821 1.00 93.81 493 THR A N 1
ATOM 3804 C CA . THR A 1 493 ? -2.771 -18.200 12.246 1.00 93.81 493 THR A CA 1
ATOM 3805 C C . THR A 1 493 ? -4.177 -18.742 12.478 1.00 93.81 493 THR A C 1
ATOM 3807 O O . THR A 1 493 ? -5.034 -18.707 11.594 1.00 93.81 493 THR A O 1
ATOM 3810 N N . ARG A 1 494 ? -4.452 -19.210 13.704 1.00 89.56 494 ARG A N 1
ATOM 3811 C CA . ARG A 1 494 ? -5.788 -19.669 14.117 1.00 89.56 494 ARG A CA 1
ATOM 3812 C C . ARG A 1 494 ? -6.855 -18.607 13.816 1.00 89.56 494 ARG A C 1
ATOM 3814 O O . ARG A 1 494 ? -7.865 -18.919 13.192 1.00 89.56 494 ARG A O 1
ATOM 3821 N N . ARG A 1 495 ? -6.578 -17.341 14.159 1.00 89.25 495 ARG A N 1
ATOM 3822 C CA . ARG A 1 495 ? -7.492 -16.200 13.961 1.00 89.25 495 ARG A CA 1
ATOM 3823 C C . ARG A 1 495 ? -7.935 -16.018 12.506 1.00 89.25 495 ARG A C 1
ATOM 3825 O O . ARG A 1 495 ? -9.072 -15.633 12.270 1.00 89.25 495 ARG A O 1
ATOM 3832 N N . THR A 1 496 ? -7.058 -16.276 11.538 1.00 88.44 496 THR A N 1
ATOM 3833 C CA . THR A 1 496 ? -7.327 -15.999 10.115 1.00 88.44 496 THR A CA 1
ATOM 3834 C C . THR A 1 496 ? -7.831 -17.219 9.347 1.00 88.44 496 THR A C 1
ATOM 3836 O O . THR A 1 496 ? -8.343 -17.080 8.235 1.00 88.44 496 THR A O 1
ATOM 3839 N N . GLN A 1 497 ? -7.713 -18.415 9.930 1.00 80.38 497 GLN A N 1
ATOM 3840 C CA . GLN A 1 497 ? -8.197 -19.660 9.334 1.00 80.38 497 GLN A CA 1
ATOM 3841 C C . GLN A 1 497 ? -9.648 -20.000 9.704 1.00 80.38 497 GLN A C 1
ATOM 3843 O O . GLN A 1 497 ? -10.244 -20.884 9.087 1.00 80.38 497 GLN A O 1
ATOM 3848 N N . HIS A 1 498 ? -10.253 -19.299 10.664 1.00 70.94 498 HIS A N 1
ATOM 3849 C CA . HIS A 1 498 ? -11.664 -19.491 10.985 1.00 70.94 498 HIS A CA 1
ATOM 3850 C C . HIS A 1 498 ? -12.578 -19.017 9.845 1.00 70.94 498 HIS A C 1
ATOM 3852 O O . HIS A 1 498 ? -12.507 -17.884 9.373 1.00 70.94 498 HIS A O 1
ATOM 3858 N N . THR A 1 499 ? -13.494 -19.883 9.409 1.00 61.69 499 THR A N 1
ATOM 3859 C CA . THR A 1 499 ? -14.499 -19.551 8.394 1.00 61.69 499 THR A CA 1
ATOM 3860 C C . THR A 1 499 ? -15.711 -18.886 9.036 1.00 61.69 499 THR A C 1
ATOM 3862 O O . THR A 1 499 ? -16.750 -19.520 9.232 1.00 61.69 499 THR A O 1
ATOM 3865 N N . HIS A 1 500 ? -15.602 -17.599 9.361 1.00 67.50 500 HIS A N 1
ATOM 3866 C CA . HIS A 1 500 ? -16.774 -16.833 9.770 1.00 67.50 500 HIS A CA 1
ATOM 3867 C C . HIS A 1 500 ? -17.665 -16.534 8.557 1.00 67.50 500 HIS A C 1
ATOM 3869 O O . HIS A 1 500 ? -17.214 -16.064 7.511 1.00 67.50 500 HIS A O 1
ATOM 3875 N N . ALA A 1 501 ? -18.969 -16.792 8.684 1.00 70.44 501 ALA A N 1
ATOM 3876 C CA . ALA A 1 501 ? -19.934 -16.458 7.633 1.00 70.44 501 ALA A CA 1
ATOM 3877 C C . ALA A 1 501 ? -20.194 -14.940 7.528 1.00 70.44 501 ALA A C 1
ATOM 3879 O O . ALA A 1 501 ? -20.652 -14.459 6.482 1.00 70.44 501 ALA A O 1
ATOM 3880 N N . ARG A 1 502 ? -19.933 -14.204 8.618 1.00 82.06 502 ARG A N 1
ATOM 3881 C CA . ARG A 1 502 ? -20.154 -12.763 8.807 1.00 82.06 502 ARG A CA 1
ATOM 3882 C C . ARG A 1 502 ? -19.062 -12.186 9.704 1.00 82.06 502 ARG A C 1
ATOM 3884 O O . ARG A 1 502 ? -18.489 -12.925 10.492 1.00 82.06 502 ARG A O 1
ATOM 3891 N N . ALA A 1 503 ? -18.806 -10.885 9.576 1.00 86.75 503 ALA A N 1
ATOM 3892 C CA . ALA A 1 503 ? -17.857 -10.196 10.441 1.00 86.75 503 ALA A CA 1
ATOM 3893 C C . ALA A 1 503 ? -18.309 -10.281 11.905 1.00 86.75 503 ALA A C 1
ATOM 3895 O O . ALA A 1 503 ? -19.473 -10.009 12.204 1.00 86.75 503 ALA A O 1
ATOM 3896 N N . GLU A 1 504 ? -17.387 -10.636 12.789 1.00 92.44 504 GLU A N 1
ATOM 3897 C CA . GLU A 1 504 ? -17.563 -10.535 14.229 1.00 92.44 504 GLU A CA 1
ATOM 3898 C C . GLU A 1 504 ? -17.508 -9.058 14.638 1.00 92.44 504 GLU A C 1
ATOM 3900 O O . GLU A 1 504 ? -16.538 -8.350 14.361 1.00 92.44 504 GLU A O 1
ATOM 3905 N N . ILE A 1 505 ? -18.596 -8.577 15.238 1.00 95.12 505 ILE A N 1
ATOM 3906 C CA . ILE A 1 505 ? -18.734 -7.210 15.739 1.00 95.12 505 ILE A CA 1
ATOM 3907 C C . ILE A 1 505 ? -19.180 -7.329 17.189 1.00 95.12 505 ILE A C 1
ATOM 3909 O O . ILE A 1 505 ? -20.283 -7.811 17.447 1.00 95.12 505 ILE A O 1
ATOM 3913 N N . LEU A 1 506 ? -18.332 -6.895 18.120 1.00 96.31 506 LEU A N 1
ATOM 3914 C CA . LEU A 1 506 ? -18.633 -6.958 19.547 1.00 96.31 506 LEU A CA 1
ATOM 3915 C C . LEU A 1 506 ? -19.798 -6.022 19.891 1.00 96.31 506 LEU A C 1
ATOM 3917 O O . LEU A 1 506 ? -19.803 -4.851 19.499 1.00 96.31 506 LEU A O 1
ATOM 3921 N N . ALA A 1 507 ? -20.772 -6.528 20.644 1.00 96.62 507 ALA A N 1
ATOM 3922 C CA . ALA A 1 507 ? -21.820 -5.708 21.235 1.00 96.62 507 ALA A CA 1
ATOM 3923 C C . ALA A 1 507 ? -21.233 -4.985 22.455 1.00 96.62 507 ALA A C 1
ATOM 3925 O O . ALA A 1 507 ? -21.148 -5.563 23.532 1.00 96.62 507 ALA A O 1
ATOM 3926 N N . LEU A 1 508 ? -20.786 -3.734 22.294 1.00 95.81 508 LEU A N 1
ATOM 3927 C CA . LEU A 1 508 ? -19.963 -3.060 23.311 1.00 95.81 508 LEU A CA 1
ATOM 3928 C C . LEU A 1 508 ? -20.661 -2.962 24.682 1.00 95.81 508 LEU A C 1
ATOM 3930 O O . LEU A 1 508 ? -20.003 -3.082 25.709 1.00 95.81 508 LEU A O 1
ATOM 3934 N N . GLY A 1 509 ? -21.992 -2.834 24.704 1.00 93.19 509 GLY A N 1
ATOM 3935 C CA . GLY A 1 509 ? -22.785 -2.812 25.940 1.00 93.19 509 GLY A CA 1
ATOM 3936 C C . GLY A 1 509 ? -22.760 -4.119 26.750 1.00 93.19 509 GLY A C 1
ATOM 3937 O O . GLY A 1 509 ? -23.091 -4.104 27.933 1.00 93.19 509 GLY A O 1
ATOM 3938 N N . GLU A 1 510 ? -22.348 -5.239 26.147 1.00 95.62 510 GLU A N 1
ATOM 3939 C CA . GLU A 1 510 ? -22.137 -6.526 26.829 1.00 95.62 510 GLU A CA 1
ATOM 3940 C C . GLU A 1 510 ? -20.710 -6.663 27.400 1.00 95.62 510 GLU A C 1
ATOM 3942 O O . GLU A 1 510 ? -20.428 -7.626 28.109 1.00 95.62 510 GLU A O 1
ATOM 3947 N N . HIS A 1 511 ? -19.837 -5.681 27.137 1.00 96.00 511 HIS A N 1
ATOM 3948 C CA . HIS A 1 511 ? -18.412 -5.681 27.477 1.00 96.00 511 HIS A CA 1
ATOM 3949 C C . HIS A 1 511 ? -17.998 -4.432 28.283 1.00 96.00 511 HIS A C 1
ATOM 3951 O O . HIS A 1 511 ? -17.233 -3.591 27.792 1.00 96.00 511 HIS A O 1
ATOM 3957 N N . PRO A 1 512 ? -18.488 -4.266 29.530 1.00 93.62 512 PRO A N 1
ATOM 3958 C CA . PRO A 1 512 ? -18.187 -3.097 30.364 1.00 93.62 512 PRO A CA 1
ATOM 3959 C C . PRO A 1 512 ? -16.702 -2.967 30.745 1.00 93.62 512 PRO A C 1
ATOM 3961 O O . PRO A 1 512 ? -16.270 -1.907 31.198 1.00 93.62 512 PRO A O 1
ATOM 3964 N N . GLU A 1 513 ? -15.915 -4.031 30.587 1.00 95.38 513 GLU A N 1
ATOM 3965 C CA . GLU A 1 513 ? -14.467 -4.046 30.781 1.00 95.38 513 GLU A CA 1
ATOM 3966 C C . GLU A 1 513 ? -13.689 -3.285 29.695 1.00 95.38 513 GLU A C 1
ATOM 3968 O O . GLU A 1 513 ? -12.537 -2.906 29.927 1.00 95.38 513 GLU A O 1
ATOM 3973 N N . ILE A 1 514 ? -14.293 -3.045 28.524 1.00 97.56 514 ILE A N 1
ATOM 3974 C CA . ILE A 1 514 ? -13.658 -2.321 27.419 1.00 97.56 514 ILE A CA 1
ATOM 3975 C C . ILE A 1 514 ? -13.820 -0.815 27.642 1.00 97.56 514 ILE A C 1
ATOM 3977 O O . ILE A 1 514 ? -14.922 -0.268 27.627 1.00 97.56 514 ILE A O 1
ATOM 3981 N N . VAL A 1 515 ? -12.700 -0.107 27.808 1.00 97.31 515 VAL A N 1
ATOM 3982 C CA . VAL A 1 515 ? -12.725 1.334 28.094 1.00 97.31 515 VAL A CA 1
ATOM 3983 C C . VAL A 1 515 ? -12.856 2.146 26.809 1.00 97.31 515 VAL A C 1
ATOM 3985 O O . VAL A 1 515 ? -11.972 2.137 25.953 1.00 97.31 515 VAL A O 1
ATOM 3988 N N . GLN A 1 516 ? -13.938 2.914 26.694 1.00 97.00 516 GLN A N 1
ATOM 3989 C CA . GLN A 1 516 ? -14.121 3.869 25.604 1.00 97.00 516 GLN A CA 1
ATOM 3990 C C . GLN A 1 516 ? -13.156 5.060 25.745 1.00 97.00 516 GLN A C 1
ATOM 3992 O O . GLN A 1 516 ? -13.125 5.740 26.773 1.00 97.00 516 GLN A O 1
ATOM 3997 N N . VAL A 1 517 ? -12.383 5.328 24.692 1.00 97.44 517 VAL A N 1
ATOM 3998 C CA . VAL A 1 517 ? -11.366 6.394 24.650 1.00 97.44 517 VAL A CA 1
ATOM 3999 C C . VAL A 1 517 ? -11.971 7.742 24.290 1.00 97.44 517 VAL A C 1
ATOM 4001 O O . VAL A 1 517 ? -11.518 8.773 24.781 1.00 97.44 517 VAL A O 1
ATOM 4004 N N . ASN A 1 518 ? -13.000 7.765 23.450 1.00 97.88 518 ASN A N 1
ATOM 4005 C CA . ASN A 1 518 ? -13.632 8.997 22.999 1.00 97.88 518 ASN A CA 1
ATOM 4006 C C . ASN A 1 518 ? -15.142 8.846 22.853 1.00 97.88 518 ASN A C 1
ATOM 4008 O O . ASN A 1 518 ? -15.627 7.773 22.508 1.00 97.88 518 ASN A O 1
ATOM 4012 N N . ARG A 1 519 ? -15.860 9.948 23.090 1.00 95.38 519 ARG A N 1
ATOM 4013 C CA . ARG A 1 519 ? -17.279 10.118 22.755 1.00 95.38 519 ARG A CA 1
ATOM 4014 C C . ARG A 1 519 ? -17.391 11.200 21.694 1.00 95.38 519 ARG A C 1
ATOM 4016 O O . ARG A 1 519 ? -17.192 12.385 21.980 1.00 95.38 519 ARG A O 1
ATOM 4023 N N . GLY A 1 520 ? -17.676 10.783 20.469 1.00 95.00 520 GLY A N 1
ATOM 4024 C CA . GLY A 1 520 ? -17.541 11.638 19.301 1.00 95.00 520 GLY A CA 1
ATOM 4025 C C . GLY A 1 520 ? -16.097 12.115 19.095 1.00 95.00 520 GLY A C 1
ATOM 4026 O O . GLY A 1 520 ? -15.134 11.537 19.607 1.00 95.00 520 GLY A O 1
ATOM 4027 N N . TRP A 1 521 ? -15.952 13.225 18.375 1.00 94.38 521 TRP A N 1
ATOM 4028 C CA . TRP A 1 521 ? -14.674 13.916 18.176 1.00 94.38 521 TRP A CA 1
ATOM 4029 C C . TRP A 1 521 ? -14.353 14.949 19.269 1.00 94.38 521 TRP A C 1
ATOM 4031 O O . TRP A 1 521 ? -13.240 15.467 19.305 1.00 94.38 521 TRP A O 1
ATOM 4041 N N . SER A 1 522 ? -15.311 15.274 20.144 1.00 92.88 522 SER A N 1
ATOM 4042 C CA . SER A 1 522 ? -15.224 16.405 21.081 1.00 92.88 522 SER A CA 1
ATOM 4043 C C . SER A 1 522 ? -14.774 16.032 22.495 1.00 92.88 522 SER A C 1
ATOM 4045 O O . SER A 1 522 ? -14.280 16.893 23.220 1.00 92.88 522 SER A O 1
ATOM 4047 N N . HIS A 1 523 ? -14.917 14.768 22.902 1.00 95.81 523 HIS A N 1
ATOM 4048 C CA . HIS A 1 523 ? -14.550 14.307 24.241 1.00 95.81 523 HIS A CA 1
ATOM 4049 C C . HIS A 1 523 ? -13.581 13.134 24.140 1.00 95.81 523 HIS A C 1
ATOM 4051 O O . HIS A 1 523 ? -13.966 12.061 23.678 1.00 95.81 523 HIS A O 1
ATOM 4057 N N . VAL A 1 524 ? -12.342 13.326 24.599 1.00 97.12 524 VAL A N 1
ATOM 4058 C CA . VAL A 1 524 ? -11.272 12.323 24.509 1.00 97.12 524 VAL A CA 1
ATOM 4059 C C . VAL A 1 524 ? -10.620 12.108 25.870 1.00 97.12 524 VAL A C 1
ATOM 4061 O O . VAL A 1 524 ? -10.329 13.061 26.590 1.00 97.12 524 VAL A O 1
ATOM 4064 N N . ASN A 1 525 ? -10.358 10.848 26.200 1.00 92.88 525 ASN A N 1
ATOM 4065 C CA . ASN A 1 525 ? -9.646 10.415 27.389 1.00 92.88 525 ASN A CA 1
ATOM 4066 C C . ASN A 1 525 ? -8.311 9.754 27.011 1.00 92.88 525 ASN A C 1
ATOM 4068 O O . ASN A 1 525 ? -8.273 8.572 26.684 1.00 92.88 525 ASN A O 1
ATOM 4072 N N . TYR A 1 526 ? -7.211 10.497 27.148 1.00 94.62 526 TYR A N 1
ATOM 4073 C CA . TYR A 1 526 ? -5.845 10.005 26.913 1.00 94.62 526 TYR A CA 1
ATOM 4074 C C . TYR A 1 526 ? -5.221 9.265 28.112 1.00 94.62 526 TYR A C 1
ATOM 4076 O O . TYR A 1 526 ? -4.028 8.978 28.119 1.00 94.62 526 TYR A O 1
ATOM 4084 N N . SER A 1 527 ? -5.999 8.958 29.154 1.00 93.56 527 SER A N 1
ATOM 4085 C CA . SER A 1 527 ? -5.513 8.233 30.340 1.00 93.56 527 SER A CA 1
ATOM 4086 C C . SER A 1 527 ? -5.905 6.752 30.370 1.00 93.56 527 SER A C 1
ATOM 4088 O O . SER A 1 527 ? -5.571 6.047 31.322 1.00 93.56 527 SER A O 1
ATOM 4090 N N . ALA A 1 528 ? -6.603 6.254 29.341 1.00 91.75 528 ALA A N 1
ATOM 4091 C CA . ALA A 1 528 ? -7.020 4.857 29.278 1.00 91.75 528 ALA A CA 1
ATOM 4092 C C . ALA A 1 528 ? -5.810 3.899 29.290 1.00 91.75 528 ALA A C 1
ATOM 4094 O O . ALA A 1 528 ? -4.907 3.997 28.462 1.00 91.75 528 ALA A O 1
ATOM 4095 N N . ASN A 1 529 ? -5.808 2.950 30.227 1.00 94.12 529 ASN A N 1
ATOM 4096 C CA . ASN A 1 529 ? -4.753 1.939 30.393 1.00 94.12 529 ASN A CA 1
ATOM 4097 C C . ASN A 1 529 ? -5.335 0.533 30.652 1.00 94.12 529 ASN A C 1
ATOM 4099 O O . ASN A 1 529 ? -4.695 -0.311 31.278 1.00 94.12 529 ASN A O 1
ATOM 4103 N N . ALA A 1 530 ? -6.582 0.308 30.238 1.00 96.06 530 ALA A N 1
ATOM 4104 C CA . ALA A 1 530 ? -7.246 -0.982 30.376 1.00 96.06 530 ALA A CA 1
ATOM 4105 C C . ALA A 1 530 ? -6.636 -2.030 29.424 1.00 96.06 530 ALA A C 1
ATOM 4107 O O . ALA A 1 530 ? -5.988 -1.664 28.446 1.00 96.06 530 ALA A O 1
ATOM 4108 N N . PRO A 1 531 ? -6.839 -3.337 29.660 1.00 96.75 531 PRO A N 1
ATOM 4109 C CA . PRO A 1 531 ? -6.398 -4.374 28.723 1.00 96.75 531 PRO A CA 1
ATOM 4110 C C . PRO A 1 531 ? -6.983 -4.206 27.313 1.00 96.75 531 PRO A C 1
ATOM 4112 O O . PRO A 1 531 ? -6.319 -4.528 26.329 1.00 96.75 531 PRO A O 1
ATOM 4115 N N . MET A 1 532 ? -8.201 -3.668 27.223 1.00 97.94 532 MET A N 1
ATOM 4116 C CA . MET A 1 532 ? -8.894 -3.389 25.971 1.00 97.94 532 MET A CA 1
ATOM 4117 C C . MET A 1 532 ? -9.483 -1.981 25.972 1.00 97.94 532 MET A C 1
ATOM 4119 O O . MET A 1 532 ? -9.985 -1.499 26.992 1.00 97.94 532 MET A O 1
ATOM 4123 N N . ILE A 1 533 ? -9.448 -1.343 24.806 1.00 98.31 533 ILE A N 1
ATOM 4124 C CA . ILE A 1 533 ? -10.020 -0.020 24.568 1.00 98.31 533 ILE A CA 1
ATOM 4125 C C . ILE A 1 533 ? -10.953 -0.028 23.357 1.00 98.31 533 ILE A C 1
ATOM 4127 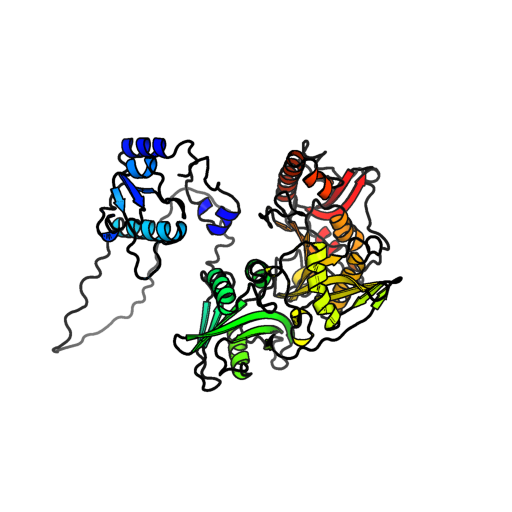O O . ILE A 1 533 ? -10.753 -0.787 22.409 1.00 98.31 533 ILE A O 1
ATOM 4131 N N . ALA A 1 534 ? -11.944 0.859 23.369 1.00 98.38 534 ALA A N 1
ATOM 4132 C CA . ALA A 1 534 ? -12.814 1.137 22.233 1.00 98.38 534 ALA A CA 1
ATOM 4133 C C . ALA A 1 534 ? -12.591 2.573 21.749 1.00 98.38 534 ALA A C 1
ATOM 4135 O O . ALA A 1 534 ? -12.733 3.527 22.516 1.00 98.38 534 ALA A O 1
ATOM 4136 N N . ILE A 1 535 ? -12.253 2.732 20.471 1.00 98.38 535 ILE A N 1
ATOM 4137 C CA . ILE A 1 535 ? -12.094 4.038 19.824 1.00 98.38 535 ILE A CA 1
ATOM 4138 C C . ILE A 1 535 ? -13.287 4.241 18.898 1.00 98.38 535 ILE A C 1
ATOM 4140 O O . ILE A 1 535 ? -13.466 3.491 17.938 1.00 98.38 535 ILE A O 1
ATOM 4144 N N . GLU A 1 536 ? -14.121 5.230 19.200 1.00 98.12 536 GLU A N 1
ATOM 4145 C CA . GLU A 1 536 ? -15.292 5.554 18.393 1.00 98.12 536 GLU A CA 1
ATOM 4146 C C . GLU A 1 536 ? -14.868 6.136 17.042 1.00 98.12 536 GLU A C 1
ATOM 4148 O O . GLU A 1 536 ? -13.931 6.930 16.944 1.00 98.12 536 GLU A O 1
ATOM 4153 N N . THR A 1 537 ? -15.600 5.746 16.003 1.00 96.50 537 THR A N 1
ATOM 4154 C CA . THR A 1 537 ? -15.457 6.201 14.621 1.00 96.50 537 THR A CA 1
ATOM 4155 C C . THR A 1 537 ? -16.810 6.680 14.088 1.00 96.50 537 THR A C 1
ATOM 4157 O O . THR A 1 537 ? -17.856 6.232 14.570 1.00 96.50 537 THR A O 1
ATOM 4160 N N . PRO A 1 538 ? -16.830 7.551 13.064 1.00 94.88 538 PRO A N 1
ATOM 4161 C CA . PRO A 1 538 ? -18.069 7.955 12.409 1.00 94.88 538 PRO A CA 1
ATOM 4162 C C . PRO A 1 538 ? -18.845 6.758 11.850 1.00 94.88 538 PRO A C 1
ATOM 4164 O O . PRO A 1 538 ? -18.281 5.900 11.171 1.00 94.88 538 PRO A O 1
ATOM 4167 N N . ALA A 1 539 ? -20.166 6.738 12.046 1.00 89.81 539 ALA A N 1
ATOM 4168 C CA . ALA A 1 539 ? -21.013 5.654 11.542 1.00 89.81 539 ALA A CA 1
ATOM 4169 C C . ALA A 1 539 ? -21.011 5.550 10.002 1.00 89.81 539 ALA A C 1
ATOM 4171 O O . ALA A 1 539 ? -21.051 4.447 9.455 1.00 89.81 539 ALA A O 1
ATOM 4172 N N . ASN A 1 540 ? -20.947 6.692 9.304 1.00 91.44 540 ASN A N 1
ATOM 4173 C CA . ASN A 1 540 ? -20.854 6.767 7.845 1.00 91.44 540 ASN A CA 1
ATOM 4174 C C . ASN A 1 540 ? -19.855 7.847 7.402 1.00 91.44 540 ASN A C 1
ATOM 4176 O O . ASN A 1 540 ? -20.228 8.961 7.034 1.00 91.44 540 ASN A O 1
ATOM 4180 N N . TRP A 1 541 ? -18.567 7.501 7.422 1.00 92.94 541 TRP A N 1
ATOM 4181 C CA . TRP A 1 541 ? -17.477 8.417 7.075 1.00 92.94 541 TRP A CA 1
ATOM 4182 C C . TRP A 1 541 ? -17.581 9.006 5.662 1.00 92.94 541 TRP A C 1
ATOM 4184 O O . TRP A 1 541 ? -17.331 10.192 5.462 1.00 92.94 541 TRP A O 1
ATOM 4194 N N . THR A 1 542 ? -17.990 8.209 4.671 1.00 88.81 542 THR A N 1
ATOM 4195 C CA . THR A 1 542 ? -18.139 8.685 3.283 1.00 88.81 542 THR A CA 1
ATOM 4196 C C . THR A 1 542 ? -19.218 9.757 3.156 1.00 88.81 542 THR A C 1
ATOM 4198 O O . THR A 1 542 ? -19.030 10.733 2.432 1.00 88.81 542 THR A O 1
ATOM 4201 N N . GLN A 1 543 ? -20.350 9.574 3.837 1.00 90.62 543 GLN A N 1
ATOM 4202 C CA . GLN A 1 543 ? -21.436 10.550 3.830 1.00 90.62 543 GLN A CA 1
ATOM 4203 C C . GLN A 1 543 ? -21.045 11.812 4.605 1.00 90.62 543 GLN A C 1
ATOM 4205 O O . GLN A 1 543 ? -21.204 12.911 4.078 1.00 90.62 543 GLN A O 1
ATOM 4210 N N . LEU A 1 544 ? -20.435 11.655 5.785 1.00 92.94 544 LEU A N 1
ATOM 4211 C CA . LEU A 1 544 ? -19.997 12.774 6.621 1.00 92.94 544 LEU A CA 1
ATOM 4212 C C . LEU A 1 544 ? -19.042 13.710 5.868 1.00 92.94 544 LEU A C 1
ATOM 4214 O O . LEU A 1 544 ? -19.259 14.914 5.829 1.00 92.94 544 LEU A O 1
ATOM 4218 N N . GLN A 1 545 ? -18.052 13.155 5.161 1.00 90.25 545 GLN A N 1
ATOM 4219 C CA . GLN A 1 545 ? -17.128 13.933 4.325 1.00 90.25 545 GLN A CA 1
ATOM 4220 C C . GLN A 1 545 ? -17.812 14.774 3.229 1.00 90.25 545 GLN A C 1
ATOM 4222 O O . GLN A 1 545 ? -17.207 15.711 2.704 1.00 90.25 545 GLN A O 1
ATOM 4227 N N . ARG A 1 546 ? -19.028 14.406 2.805 1.00 89.38 546 ARG A N 1
ATOM 4228 C CA . ARG A 1 546 ? -19.776 15.109 1.752 1.00 89.38 546 ARG A CA 1
ATOM 4229 C C . ARG A 1 546 ? -20.728 16.150 2.316 1.00 89.38 546 ARG A C 1
ATOM 4231 O O . ARG A 1 546 ? -20.875 17.198 1.696 1.00 89.38 546 ARG A O 1
ATOM 4238 N N . GLU A 1 547 ? -21.377 15.827 3.426 1.00 93.94 547 GLU A N 1
ATOM 4239 C CA . GLU A 1 547 ? -22.449 16.633 4.010 1.00 93.94 547 GLU A CA 1
ATOM 4240 C C . GLU A 1 547 ? -21.919 17.669 5.007 1.00 93.94 547 GLU A C 1
ATOM 4242 O O . GLU A 1 547 ? -22.400 18.799 4.997 1.00 93.94 547 GLU A O 1
ATOM 4247 N N . ASP A 1 548 ? -20.893 17.330 5.795 1.00 93.94 548 ASP A N 1
ATOM 4248 C CA . ASP A 1 548 ? -20.302 18.212 6.807 1.00 93.94 548 ASP A CA 1
ATOM 4249 C C . ASP A 1 548 ? -18.768 18.073 6.834 1.00 93.94 548 ASP A C 1
ATOM 4251 O O . ASP A 1 548 ? -18.171 17.300 7.589 1.00 93.94 548 ASP A O 1
ATOM 4255 N N . ALA A 1 549 ? -18.104 18.822 5.950 1.00 89.38 549 ALA A N 1
ATOM 4256 C CA . ALA A 1 549 ? -16.647 18.814 5.861 1.00 89.38 549 ALA A CA 1
ATOM 4257 C C . ALA A 1 549 ? -15.945 19.319 7.144 1.00 89.38 549 ALA A C 1
ATOM 4259 O O . ALA A 1 549 ? -14.949 18.701 7.524 1.00 89.38 549 ALA A O 1
ATOM 4260 N N . PRO A 1 550 ? -16.408 20.393 7.823 1.00 93.38 550 PRO A N 1
ATOM 4261 C CA . PRO A 1 550 ? -15.853 20.798 9.116 1.00 93.38 550 PRO A CA 1
ATOM 4262 C C . PRO A 1 550 ? -15.900 19.695 10.177 1.00 93.38 550 PRO A C 1
ATOM 4264 O O . PRO A 1 550 ? -14.879 19.426 10.811 1.00 93.38 550 PRO A O 1
ATOM 4267 N N . GLU A 1 551 ? -17.038 19.017 10.343 1.00 95.25 551 GLU A N 1
ATOM 4268 C CA . GLU A 1 551 ? -17.148 17.912 11.296 1.00 95.25 551 GLU A CA 1
ATOM 4269 C C . GLU A 1 551 ? -16.266 16.723 10.886 1.00 95.25 551 GLU A C 1
ATOM 4271 O O . GLU A 1 551 ? -15.598 16.122 11.731 1.00 95.25 551 GLU A O 1
ATOM 4276 N N . ALA A 1 552 ? -16.190 16.404 9.591 1.00 93.75 552 ALA A N 1
ATOM 4277 C CA . ALA A 1 552 ? -15.294 15.362 9.098 1.00 93.75 552 ALA A CA 1
ATOM 4278 C C . ALA A 1 552 ? -13.817 15.667 9.420 1.00 93.75 552 ALA A C 1
ATOM 4280 O O . ALA A 1 552 ? -13.079 14.775 9.841 1.00 93.75 552 ALA A O 1
ATOM 4281 N N . ILE A 1 553 ? -13.382 16.922 9.255 1.00 92.06 553 ILE A N 1
ATOM 4282 C CA . ILE A 1 553 ? -12.025 17.361 9.612 1.00 92.06 553 ILE A CA 1
ATOM 4283 C C . ILE A 1 553 ? -11.790 17.196 11.116 1.00 92.06 553 ILE A C 1
ATOM 4285 O O . ILE A 1 553 ? -10.787 16.596 11.493 1.00 92.06 553 ILE A O 1
ATOM 4289 N N . ALA A 1 554 ? -12.730 17.630 11.962 1.00 95.25 554 ALA A N 1
ATOM 4290 C CA . ALA A 1 554 ? -12.616 17.484 13.414 1.00 95.25 554 ALA A CA 1
ATOM 4291 C C . ALA A 1 554 ? -12.500 16.009 13.838 1.00 95.25 554 ALA A C 1
ATOM 4293 O O . ALA A 1 554 ? -11.642 15.650 14.644 1.00 95.25 554 ALA A O 1
ATOM 4294 N N . TRP A 1 555 ? -13.305 15.124 13.241 1.00 96.31 555 TRP A N 1
ATOM 4295 C CA . TRP A 1 555 ? -13.177 13.680 13.438 1.00 96.31 555 TRP A CA 1
ATOM 4296 C C . TRP A 1 555 ? -11.801 13.155 13.048 1.00 96.31 555 TRP A C 1
ATOM 4298 O O . TRP A 1 555 ? -11.210 12.388 13.809 1.00 96.31 555 TRP A O 1
ATOM 4308 N N . ARG A 1 556 ? -11.284 13.547 11.880 1.00 94.50 556 ARG A N 1
ATOM 4309 C CA . ARG A 1 556 ? -9.964 13.112 11.416 1.00 94.50 556 ARG A CA 1
ATOM 4310 C C . ARG A 1 556 ? -8.857 13.593 12.349 1.00 94.50 556 ARG A C 1
ATOM 4312 O O . ARG A 1 556 ? -8.041 12.779 12.754 1.00 94.50 556 ARG A O 1
ATOM 4319 N N . GLU A 1 557 ? -8.838 14.870 12.712 1.00 94.12 557 GLU A N 1
ATOM 4320 C CA . GLU A 1 557 ? -7.817 15.440 13.599 1.00 94.12 557 GLU A CA 1
ATOM 4321 C C . GLU A 1 557 ? -7.829 14.768 14.975 1.00 94.12 557 GLU A C 1
ATOM 4323 O O . GLU A 1 557 ? -6.787 14.318 15.457 1.00 94.12 557 GLU A O 1
ATOM 4328 N N . THR A 1 558 ? -9.012 14.620 15.578 1.00 96.62 558 THR A N 1
ATOM 4329 C CA . THR A 1 558 ? -9.153 13.954 16.874 1.00 96.62 558 THR A CA 1
ATOM 4330 C C . THR A 1 558 ? -8.716 12.494 16.806 1.00 96.62 558 THR A C 1
ATOM 4332 O O . THR A 1 558 ? -7.961 12.033 17.662 1.00 96.62 558 THR A O 1
ATOM 4335 N N . THR A 1 559 ? -9.173 11.746 15.802 1.00 96.75 559 THR A N 1
ATOM 4336 C CA . THR A 1 559 ? -8.831 10.322 15.697 1.00 96.75 559 THR A CA 1
ATOM 4337 C C . THR A 1 559 ? -7.367 10.105 15.339 1.00 96.75 559 THR A C 1
ATOM 4339 O O . THR A 1 559 ? -6.756 9.212 15.911 1.00 96.75 559 THR A O 1
ATOM 4342 N N . ASP A 1 560 ? -6.755 10.947 14.505 1.00 96.12 560 ASP A N 1
ATOM 4343 C CA . ASP A 1 560 ? -5.318 10.887 14.222 1.00 96.12 560 ASP A CA 1
ATOM 4344 C C . ASP A 1 560 ? -4.484 11.134 15.491 1.00 96.12 560 ASP A C 1
ATOM 4346 O O . ASP A 1 560 ? -3.494 10.434 15.719 1.00 96.12 560 ASP A O 1
ATOM 4350 N N . ALA A 1 561 ? -4.905 12.063 16.358 1.00 96.88 561 ALA A N 1
ATOM 4351 C CA . ALA A 1 561 ? -4.269 12.289 17.657 1.00 96.88 561 ALA A CA 1
ATOM 4352 C C . ALA A 1 561 ? -4.429 11.082 18.601 1.00 96.88 561 ALA A C 1
ATOM 4354 O O . ALA A 1 561 ? -3.458 10.654 19.229 1.00 96.88 561 ALA A O 1
ATOM 4355 N N . ILE A 1 562 ? -5.624 10.480 18.654 1.00 97.94 562 ILE A N 1
ATOM 4356 C CA . ILE A 1 562 ? -5.879 9.236 19.399 1.00 97.94 562 ILE A CA 1
ATOM 4357 C C . ILE A 1 562 ? -4.991 8.105 18.873 1.00 97.94 562 ILE A C 1
ATOM 4359 O O . ILE A 1 562 ? -4.342 7.416 19.661 1.00 97.94 562 ILE A O 1
ATOM 4363 N N . PHE A 1 563 ? -4.927 7.916 17.554 1.00 97.88 563 PHE A N 1
ATOM 4364 C CA . PHE A 1 563 ? -4.156 6.839 16.946 1.00 97.88 563 PHE A CA 1
ATOM 4365 C C . PHE A 1 563 ? -2.655 7.028 17.145 1.00 97.88 563 PHE A C 1
ATOM 4367 O O . PHE A 1 563 ? -1.976 6.073 17.514 1.00 97.88 563 PHE A O 1
ATOM 4374 N N . GLY A 1 564 ? -2.147 8.251 16.978 1.00 96.44 564 GLY A N 1
ATOM 4375 C CA . GLY A 1 564 ? -0.749 8.584 17.250 1.00 96.44 564 GLY A CA 1
ATOM 4376 C C . GLY A 1 564 ? -0.356 8.396 18.718 1.00 96.44 564 GLY A C 1
ATOM 4377 O O . GLY A 1 564 ? 0.797 8.080 19.002 1.00 96.44 564 GLY A O 1
ATOM 4378 N N . HIS A 1 565 ? -1.305 8.545 19.648 1.00 96.12 565 HIS A N 1
ATOM 4379 C CA . HIS A 1 565 ? -1.077 8.303 21.071 1.00 96.12 565 HIS A CA 1
ATOM 4380 C C . HIS A 1 565 ? -1.104 6.809 21.428 1.00 96.12 565 HIS A C 1
ATOM 4382 O O . HIS A 1 565 ? -0.202 6.316 22.105 1.00 96.12 565 HIS A O 1
ATOM 4388 N N . TYR A 1 566 ? -2.139 6.087 20.988 1.00 97.38 566 TYR A N 1
ATOM 4389 C CA . TYR A 1 566 ? -2.431 4.738 21.475 1.00 97.38 566 TYR A CA 1
ATOM 4390 C C . TYR A 1 566 ? -1.887 3.608 20.609 1.00 97.38 566 TYR A C 1
ATOM 4392 O O . TYR A 1 566 ? -1.557 2.557 21.154 1.00 97.38 566 TYR A O 1
ATOM 4400 N N . ILE A 1 567 ? -1.816 3.762 19.286 1.00 97.75 567 ILE A N 1
ATOM 4401 C CA . ILE A 1 567 ? -1.557 2.627 18.394 1.00 97.75 567 ILE A CA 1
ATOM 4402 C C . ILE A 1 567 ? -0.062 2.374 18.260 1.00 97.75 567 ILE A C 1
ATOM 4404 O O . ILE A 1 567 ? 0.727 3.276 17.982 1.00 97.75 567 ILE A O 1
ATOM 4408 N N . GLY A 1 568 ? 0.336 1.121 18.463 1.00 95.69 568 GLY A N 1
ATOM 4409 C CA . GLY A 1 568 ? 1.729 0.725 18.361 1.00 95.69 568 GLY A CA 1
ATOM 4410 C C . GLY A 1 568 ? 2.018 -0.645 18.955 1.00 95.69 568 GLY A C 1
ATOM 4411 O O . GLY A 1 568 ? 1.125 -1.403 19.324 1.00 95.69 568 GLY A O 1
ATOM 4412 N N . ARG A 1 569 ? 3.311 -0.964 19.035 1.00 93.81 569 ARG A N 1
ATOM 4413 C CA . ARG A 1 569 ? 3.814 -2.289 19.438 1.00 93.81 569 ARG A CA 1
ATOM 4414 C C . ARG A 1 569 ? 4.474 -2.305 20.813 1.00 93.81 569 ARG A C 1
ATOM 4416 O O . ARG A 1 569 ? 4.759 -3.379 21.339 1.00 93.81 569 ARG A O 1
ATOM 4423 N N . ASN A 1 570 ? 4.782 -1.134 21.363 1.00 89.75 570 ASN A N 1
ATOM 4424 C CA . ASN A 1 570 ? 5.517 -1.025 22.616 1.00 89.75 570 ASN A CA 1
ATOM 4425 C C . ASN A 1 570 ? 4.581 -1.190 23.816 1.00 89.75 570 ASN A C 1
ATOM 4427 O O . ASN A 1 570 ? 3.374 -0.980 23.715 1.00 89.75 570 ASN A O 1
ATOM 4431 N N . ALA A 1 571 ? 5.153 -1.519 24.974 1.00 84.88 571 ALA A N 1
ATOM 4432 C CA . ALA A 1 571 ? 4.398 -1.597 26.219 1.00 84.88 571 ALA A CA 1
ATOM 4433 C C . ALA A 1 571 ? 3.628 -0.288 26.479 1.00 84.88 571 ALA A C 1
ATOM 4435 O O . ALA A 1 571 ? 4.203 0.797 26.424 1.00 84.88 571 ALA A O 1
ATOM 4436 N N . GLY A 1 572 ? 2.329 -0.403 26.767 1.00 87.69 572 GLY A N 1
ATOM 4437 C CA . GLY A 1 572 ? 1.430 0.743 26.961 1.00 87.69 572 GLY A CA 1
ATOM 4438 C C . GLY A 1 572 ? 0.712 1.227 25.699 1.00 87.69 572 GLY A C 1
ATOM 4439 O O . GLY A 1 572 ? -0.207 2.030 25.819 1.00 87.69 572 GLY A O 1
ATOM 4440 N N . GLN A 1 573 ? 1.078 0.718 24.521 1.00 96.44 573 GLN A N 1
ATOM 4441 C CA . GLN A 1 573 ? 0.346 0.939 23.273 1.00 96.44 573 GLN A CA 1
ATOM 4442 C C . GLN A 1 573 ? -0.659 -0.195 23.018 1.00 96.44 573 GLN A C 1
ATOM 4444 O O . GLN A 1 573 ? -0.746 -1.143 23.798 1.00 96.44 573 GLN A O 1
ATOM 4449 N N . TYR A 1 574 ? -1.417 -0.097 21.930 1.00 98.31 574 TYR A N 1
ATOM 4450 C CA . TYR A 1 574 ? -2.475 -1.029 21.553 1.00 98.31 574 TYR A CA 1
ATOM 4451 C C . TYR A 1 574 ? -2.363 -1.421 20.079 1.00 98.31 574 TYR A C 1
ATOM 4453 O O . TYR A 1 574 ? -1.985 -0.609 19.231 1.00 98.31 574 TYR A O 1
ATOM 4461 N N . ALA A 1 575 ? -2.754 -2.655 19.769 1.00 98.12 575 ALA A N 1
ATOM 4462 C CA . ALA A 1 575 ? -3.040 -3.091 18.409 1.00 98.12 575 ALA A CA 1
ATOM 4463 C C . ALA A 1 575 ? -4.551 -3.172 18.199 1.00 98.12 575 ALA A C 1
ATOM 4465 O O . ALA A 1 575 ? -5.262 -3.701 19.048 1.00 98.12 575 ALA A O 1
ATOM 4466 N N . ILE A 1 576 ? -5.042 -2.695 17.057 1.00 98.56 576 ILE A N 1
ATOM 4467 C CA . ILE A 1 576 ? -6.431 -2.913 16.655 1.00 98.56 576 ILE A CA 1
ATOM 4468 C C . ILE A 1 576 ? -6.575 -4.340 16.143 1.00 98.56 576 ILE A C 1
ATOM 4470 O O . ILE A 1 576 ? -5.896 -4.740 15.193 1.00 98.56 576 ILE A O 1
ATOM 4474 N N . THR A 1 577 ? -7.475 -5.088 16.768 1.00 97.31 577 THR A N 1
ATOM 4475 C CA . THR A 1 577 ? -7.718 -6.509 16.486 1.00 97.31 577 THR A CA 1
ATOM 4476 C C . THR A 1 577 ? -9.177 -6.793 16.141 1.00 97.31 577 THR A C 1
ATOM 4478 O O . THR A 1 577 ? -9.474 -7.835 15.557 1.00 97.31 577 THR A O 1
ATOM 4481 N N . GLY A 1 578 ? -10.095 -5.879 16.465 1.00 97.12 578 GLY A N 1
ATOM 4482 C CA . GLY A 1 578 ? -11.530 -6.090 16.311 1.00 97.12 578 GLY A CA 1
ATOM 4483 C C . GLY A 1 578 ? -12.313 -4.816 16.020 1.00 97.12 578 GLY A C 1
ATOM 4484 O O . GLY A 1 578 ? -11.770 -3.712 15.926 1.00 97.12 578 GLY A O 1
ATOM 4485 N N . VAL A 1 579 ? -13.625 -4.987 15.901 1.00 97.88 579 VAL A N 1
ATOM 4486 C CA . VAL A 1 579 ? -14.601 -3.901 15.794 1.00 97.88 579 VAL A CA 1
ATOM 4487 C C . VAL A 1 579 ? -15.758 -4.136 16.757 1.00 97.88 579 VAL A C 1
ATOM 4489 O O . VAL A 1 579 ? -16.080 -5.275 17.091 1.00 97.88 579 VAL A O 1
ATOM 4492 N N . GLY A 1 580 ? -16.394 -3.051 17.185 1.00 97.56 580 GLY A N 1
ATOM 4493 C CA . GLY A 1 580 ? -17.555 -3.082 18.065 1.00 97.56 580 GLY A CA 1
ATOM 4494 C C . GLY A 1 580 ? -18.655 -2.134 17.607 1.00 97.56 580 GLY A C 1
ATOM 4495 O O . GLY A 1 580 ? -18.436 -1.237 16.786 1.00 97.56 580 GLY A O 1
ATOM 4496 N N . ALA A 1 581 ? -19.852 -2.334 18.145 1.00 97.12 581 ALA A N 1
ATOM 4497 C CA . ALA A 1 581 ? -20.997 -1.467 17.922 1.00 97.12 581 ALA A CA 1
ATOM 4498 C C . ALA A 1 581 ? -21.870 -1.357 19.178 1.00 97.12 581 ALA A C 1
ATOM 4500 O O . ALA A 1 581 ? -22.020 -2.312 19.938 1.00 97.12 581 ALA A O 1
ATOM 4501 N N . GLU A 1 582 ? -22.494 -0.194 19.339 1.00 95.56 582 GLU A N 1
ATOM 4502 C CA . GLU A 1 582 ? -23.542 0.055 20.329 1.00 95.56 582 GLU A CA 1
ATOM 4503 C C . GLU A 1 582 ? -24.602 0.952 19.681 1.00 95.56 582 GLU A C 1
ATOM 4505 O O . GLU A 1 582 ? -24.346 2.109 19.342 1.00 95.56 582 GLU A O 1
ATOM 4510 N N . GLY A 1 583 ? -25.774 0.387 19.377 1.00 92.31 583 GLY A N 1
ATOM 4511 C CA . GLY A 1 583 ? -26.776 1.063 18.549 1.00 92.31 583 GLY A CA 1
ATOM 4512 C C . GLY A 1 583 ? -26.198 1.527 17.201 1.00 92.31 583 GLY A C 1
ATOM 4513 O O . GLY A 1 583 ? -25.775 0.717 16.371 1.00 92.31 583 GLY A O 1
ATOM 4514 N N . ASN A 1 584 ? -26.161 2.845 16.980 1.00 92.06 584 ASN A N 1
ATOM 4515 C CA . ASN A 1 584 ? -25.596 3.455 15.768 1.00 92.06 584 ASN A CA 1
ATOM 4516 C C . ASN A 1 584 ? -24.098 3.779 15.874 1.00 92.06 584 ASN A C 1
ATOM 4518 O O . ASN A 1 584 ? -23.482 4.094 14.856 1.00 92.06 584 ASN A O 1
ATOM 4522 N N . GLN A 1 585 ? -23.506 3.680 17.063 1.00 95.38 585 GLN A N 1
ATOM 4523 C CA . GLN A 1 585 ? -22.090 3.963 17.272 1.00 95.38 585 GLN A CA 1
ATOM 4524 C C . GLN A 1 585 ? -21.224 2.807 16.782 1.00 95.38 585 GLN A C 1
ATOM 4526 O O . GLN A 1 585 ? -21.649 1.644 16.742 1.00 95.38 585 GLN A O 1
ATOM 4531 N N . ARG A 1 586 ? -20.014 3.147 16.343 1.00 97.44 586 ARG A N 1
ATOM 4532 C CA . ARG A 1 586 ? -19.088 2.247 15.661 1.00 97.44 586 ARG A CA 1
ATOM 4533 C C . ARG A 1 586 ? -17.706 2.399 16.259 1.00 97.44 586 ARG A C 1
ATOM 4535 O O . ARG A 1 586 ? -17.213 3.516 16.366 1.00 97.44 586 ARG A O 1
ATOM 4542 N N . PHE A 1 587 ? -17.081 1.285 16.615 1.00 98.19 587 PHE A N 1
ATOM 4543 C CA . PHE A 1 587 ? -15.839 1.287 17.378 1.00 98.19 587 PHE A CA 1
ATOM 4544 C C . PHE A 1 587 ? -14.774 0.407 16.735 1.00 98.19 587 PHE A C 1
ATOM 4546 O O . PHE A 1 587 ? -15.062 -0.682 16.238 1.00 98.19 587 PHE A O 1
ATOM 4553 N N . LEU A 1 588 ? -13.531 0.866 16.806 1.00 98.56 588 LEU A N 1
ATOM 4554 C CA . LEU A 1 588 ? -12.343 0.035 16.653 1.00 98.56 588 LEU A CA 1
ATOM 4555 C C . LEU A 1 588 ? -11.958 -0.500 18.031 1.00 98.56 588 LEU A C 1
ATOM 4557 O O . LEU A 1 588 ? -11.938 0.264 18.998 1.00 98.56 588 LEU A O 1
ATOM 4561 N N . ILE A 1 589 ? -11.650 -1.792 18.117 1.00 98.56 589 ILE A N 1
ATOM 4562 C CA . ILE A 1 589 ? -11.281 -2.445 19.375 1.00 98.56 589 ILE A CA 1
ATOM 4563 C C . ILE A 1 589 ? -9.773 -2.658 19.397 1.00 98.56 589 ILE A C 1
ATOM 4565 O O . ILE A 1 589 ? -9.223 -3.340 18.527 1.00 98.56 589 ILE A O 1
ATOM 4569 N N . GLY A 1 590 ? -9.123 -2.031 20.375 1.00 98.25 590 GLY A N 1
ATOM 4570 C CA . GLY A 1 590 ? -7.692 -2.127 20.618 1.00 98.25 590 GLY A CA 1
ATOM 4571 C C . GLY A 1 590 ? -7.387 -3.040 21.799 1.00 98.25 590 GLY A C 1
ATOM 4572 O O . GLY A 1 590 ? -7.951 -2.857 22.874 1.00 98.25 590 GLY A O 1
ATOM 4573 N N . GLU A 1 591 ? -6.462 -3.975 21.620 1.00 98.06 591 GLU A N 1
ATOM 4574 C CA . GLU A 1 591 ? -5.907 -4.819 22.682 1.00 98.06 591 GLU A CA 1
ATOM 4575 C C . GLU A 1 591 ? -4.504 -4.337 23.046 1.00 98.06 591 GLU A C 1
ATOM 4577 O O . GLU A 1 591 ? -3.710 -3.959 22.177 1.00 98.06 591 GLU A O 1
ATOM 4582 N N . ARG A 1 592 ? -4.197 -4.308 24.344 1.00 97.25 592 ARG A N 1
ATOM 4583 C CA . ARG A 1 592 ? -2.941 -3.753 24.850 1.00 97.25 592 ARG A CA 1
ATOM 4584 C C . ARG A 1 592 ? -1.748 -4.588 24.387 1.00 97.25 592 ARG A C 1
ATOM 4586 O O . ARG A 1 592 ? -1.670 -5.786 24.641 1.00 97.25 592 ARG A O 1
ATOM 4593 N N . ALA A 1 593 ? -0.786 -3.928 23.753 1.00 96.50 593 ALA A N 1
ATOM 4594 C CA . ALA A 1 593 ? 0.444 -4.520 23.254 1.00 96.50 593 ALA A CA 1
ATOM 4595 C C . ALA A 1 593 ? 1.257 -5.181 24.379 1.00 96.50 593 ALA A C 1
ATOM 4597 O O . ALA A 1 593 ? 1.573 -4.553 25.397 1.00 96.50 593 ALA A O 1
ATOM 4598 N N . GLY A 1 594 ? 1.643 -6.438 24.159 1.00 94.38 594 GLY A N 1
ATOM 4599 C CA . GLY A 1 594 ? 2.408 -7.245 25.103 1.00 94.38 594 GLY A CA 1
ATOM 4600 C C . GLY A 1 594 ? 2.748 -8.622 24.536 1.00 94.38 594 GLY A C 1
ATOM 4601 O O . GLY A 1 594 ? 2.195 -9.035 23.520 1.00 94.38 594 GLY A O 1
ATOM 4602 N N . GLU A 1 595 ? 3.670 -9.325 25.193 1.00 92.62 595 GLU A N 1
ATOM 4603 C CA . GLU A 1 595 ? 4.145 -10.649 24.767 1.00 92.62 595 GLU A CA 1
ATOM 4604 C C . GLU A 1 595 ? 3.008 -11.679 24.679 1.00 92.62 595 GLU A C 1
ATOM 4606 O O . GLU A 1 595 ? 2.909 -12.395 23.681 1.00 92.62 595 GLU A O 1
ATOM 4611 N N . ASP A 1 596 ? 2.090 -11.671 25.649 1.00 93.25 596 ASP A N 1
ATOM 4612 C CA . ASP A 1 596 ? 0.911 -12.545 25.662 1.00 93.25 596 ASP A CA 1
ATOM 4613 C C . ASP A 1 596 ? -0.000 -12.298 24.450 1.00 93.25 596 ASP A C 1
ATOM 4615 O O . ASP A 1 596 ? -0.459 -13.244 23.802 1.00 93.25 596 ASP A O 1
ATOM 4619 N N . LEU A 1 597 ? -0.218 -11.025 24.091 1.00 95.12 597 LEU A N 1
ATOM 4620 C CA . LEU A 1 597 ? -1.018 -10.659 22.921 1.00 95.12 597 LEU A CA 1
ATOM 4621 C C . LEU A 1 597 ? -0.342 -11.133 21.631 1.00 95.12 597 LEU A C 1
ATOM 4623 O O . LEU A 1 597 ? -0.994 -11.731 20.778 1.00 95.12 597 LEU A O 1
ATOM 4627 N N . TRP A 1 598 ? 0.965 -10.907 21.476 1.00 95.12 598 TRP A N 1
ATOM 4628 C CA . TRP A 1 598 ? 1.698 -11.320 20.272 1.00 95.12 598 TRP A CA 1
ATOM 4629 C C . TRP A 1 598 ? 1.777 -12.835 20.119 1.00 95.12 598 TRP A C 1
ATOM 4631 O O . TRP A 1 598 ? 1.676 -13.343 19.001 1.00 95.12 598 TRP A O 1
ATOM 4641 N N . THR A 1 599 ? 1.893 -13.554 21.232 1.00 94.06 599 THR A N 1
ATOM 4642 C CA . THR A 1 599 ? 1.823 -15.017 21.255 1.00 94.06 599 THR A CA 1
ATOM 4643 C C . THR A 1 599 ? 0.441 -15.487 20.808 1.00 94.06 599 THR A C 1
ATOM 4645 O O . THR A 1 599 ? 0.330 -16.297 19.893 1.00 94.06 599 THR A O 1
ATOM 4648 N N . THR A 1 600 ? -0.619 -14.902 21.370 1.00 93.94 600 THR A N 1
ATOM 4649 C CA . THR A 1 600 ? -2.009 -15.257 21.046 1.00 93.94 600 THR A CA 1
ATOM 4650 C C . THR A 1 600 ? -2.356 -14.962 19.584 1.00 93.94 600 THR A C 1
ATOM 4652 O O . THR A 1 600 ? -2.902 -15.811 18.882 1.00 93.94 600 THR A O 1
ATOM 4655 N N . LEU A 1 601 ? -2.015 -13.769 19.087 1.00 94.75 601 LEU A N 1
ATOM 4656 C CA . LEU A 1 601 ? -2.303 -13.358 17.709 1.00 94.75 601 LEU A CA 1
ATOM 4657 C C . LEU A 1 601 ? -1.453 -14.111 16.670 1.00 94.75 601 LEU A C 1
ATOM 4659 O O . LEU A 1 601 ? -1.883 -14.257 15.525 1.00 94.75 601 LEU A O 1
ATOM 4663 N N . GLY A 1 602 ? -0.267 -14.587 17.064 1.00 94.19 602 GLY A N 1
ATOM 4664 C CA . GLY A 1 602 ? 0.653 -15.372 16.237 1.00 94.19 602 GLY A CA 1
ATOM 4665 C C . GLY A 1 602 ? 0.487 -16.891 16.343 1.00 94.19 602 GLY A C 1
ATOM 4666 O O . GLY A 1 602 ? 1.269 -17.619 15.725 1.00 94.19 602 GLY A O 1
ATOM 4667 N N . ALA A 1 603 ? -0.487 -17.382 17.113 1.00 93.56 603 ALA A N 1
ATOM 4668 C CA . ALA A 1 603 ? -0.695 -18.812 17.309 1.00 93.56 603 ALA A CA 1
ATOM 4669 C C . ALA A 1 603 ? -1.157 -19.487 16.009 1.00 93.56 603 ALA A C 1
ATOM 4671 O O . ALA A 1 603 ? -2.128 -19.055 15.367 1.00 93.56 603 ALA A O 1
ATOM 4672 N N . LYS A 1 604 ? -0.467 -20.559 15.609 1.00 90.88 604 LYS A N 1
ATOM 4673 C CA . LYS A 1 604 ? -0.914 -21.421 14.502 1.00 90.88 604 LYS A CA 1
ATOM 4674 C C . LYS A 1 604 ? -2.058 -22.333 14.983 1.00 90.88 604 LYS A C 1
ATOM 4676 O O . LYS A 1 604 ? -2.182 -22.560 16.177 1.00 90.88 604 LYS A O 1
ATOM 4681 N N . PRO A 1 605 ? -2.928 -22.856 14.098 1.00 85.94 605 PRO A N 1
ATOM 4682 C CA . PRO A 1 605 ? -4.058 -23.698 14.509 1.00 85.94 605 PRO A CA 1
ATOM 4683 C C . PRO A 1 605 ? -3.690 -24.914 15.373 1.00 85.94 605 PRO A C 1
ATOM 4685 O O . PRO A 1 605 ? -4.514 -25.328 16.189 1.00 85.94 605 PRO A O 1
ATOM 4688 N N . GLU A 1 606 ? -2.488 -25.461 15.167 1.00 76.50 606 GLU A N 1
ATOM 4689 C CA . GLU A 1 606 ? -1.931 -26.643 15.844 1.00 76.50 606 GLU A CA 1
ATOM 4690 C C . GLU A 1 606 ? -1.352 -26.349 17.243 1.00 76.50 606 GLU A C 1
ATOM 4692 O O . GLU A 1 606 ? -1.095 -27.287 17.996 1.00 76.50 606 GLU A O 1
ATOM 4697 N N . GLU A 1 607 ? -1.163 -25.069 17.582 1.00 68.75 607 GLU A N 1
ATOM 4698 C CA . GLU A 1 607 ? -0.725 -24.563 18.896 1.00 68.75 607 GLU A CA 1
ATOM 4699 C C . GLU A 1 607 ? -1.942 -24.235 19.783 1.00 68.75 607 GLU A C 1
ATOM 4701 O O . GLU A 1 607 ? -1.851 -24.449 21.011 1.00 68.75 607 GLU A O 1
#

Sequence (607 aa):
IIPSRRAAHITPAVSNASAGAVEHLLVAQVTNINREIDELKSDNVWIAGLDGAPETPPIQQADLSGALALVVGSEGSGLSRLTREKCDFLIRLPMVGQIESLNAATAGSIALFAIRQTTQPTIELDRCRQRSIHEGARRNTKGHQVRAVFSYSLAFLRGSSSLWIRRCAILRIWSELSVQTNADGRGIHFTILDASAPTWNAEIDRFGVDFDASNNPAVFPYHFLQAVLPRIGGRIVLFGRGAERIGVGFLFPCGLTHASQSTATATERIFTLRYHILDPAIPHLSDRFLDDIGQALGGAQVVGYDPNAPQEYAATHQWFDGVDVGCPDRAEAEAIRHLHQQIWASPPEFLYPTDMHSVGFGSGTSLVARVDGNVAGFLMGFAKFDGPSLPGDWSQRFGANLRLESQIMGVLPEYRGKRIAHLLKRVQGAAARTHGIGVVHWTADPLQFPNAALNFGLLGAIAFDFYPDLYPFRNDLNRVHASRFGLTWLVETRRTQHTHARAEILALGEHPEIVQVNRGWSHVNYSANAPMIAIETPANWTQLQREDAPEAIAWRETTDAIFGHYIGRNAGQYAITGVGAEGNQRFLIGERAGEDLWTTLGAKPEE

Radius of gyration: 29.59 Å; chains: 1; bounding box: 98×75×65 Å

Secondary structure (DSSP, 8-state):
-EESSSS--S-HHHHHHTTTGGGGS---EES-HHHHHHHHHHTT-EEEEE---TTSPBGGGS---SSEEEE--BTTTBS-HHHHHH-SEEEBPPP-SS-----HHHHHHHHHHHHHHHHSPP------SS--SS-----------------------------S--S--------EEEEE--TTSS-EEEEEE-TTSTTHHHHHHHHHHHTTTTT-TTSPPHHHHHHTHHHHT-EEEEEEETTEEEEEEEEEEEEEEE-SSSSS-PEEEEEEEEEEES-TT--S--HHHHHHHHHHTTS-EEEEE-TTS---------EETTEEEE---HHHHHHHHHHHHHHH---GGGSPPGGGGSTTTT-SEEEEEEETTEEEEEEEEEEEE--SPPSTTHHHHTTTTEEEEEEEEEE-GGGTTS-HHHHHHHHHHHHHHHTT--EEEEEE-TT-HHHHIIIIIIS--EEEEEEEEEE-S--SS-SS-EEEEEEEEETTSHHHH---SS---EEGGG-TTSEE-EETTTEE-TT--SSEEEEEE-TTHHHHHHH-HHHHHHHHHHHHHHHHHHBSSSTT-EEEEEEEEETTEEEEEEEE-SHHHHHHHT--TT-

pLDDT: mean 82.6, std 19.89, range [21.61, 98.56]